Protein AF-G3Q151-F1 (afdb_monomer_lite)

Secondary structure (DSSP, 8-state):
-HHHHHHHHHTTSTT--S---SSPTTSSBTTBSSHHHHHTTHHHHHHHHHHHHHTHHHHHHT-TTHHHHHHHHHHHHHHHHHHHHH--HHHHHHHHHHHHHHHHHHHHHHS-GGGS-GGGTT-HHHHHHHHHHHHHHHHHHHHH-THHHHHHHHHHHHHHHHHHHHHHHH---HHHHHHHHHHHHHHHHHHHHHHHHHHSHHHHHHTT---HHHHHHHHHHHHHHHHHHHHHHHHHHHH-GGG-EEEEEES-GGGTTTSEEEEEETT-----HHHHHHHHHHHHHHHHHHGGGTGGGGGGT--STT--HHHHHHHHHHHHHHHHHHHHHHHHTT-HHHHHHHHHHHHHHHHHHHHHHHHHHHTHHHHHHHHHHHHHHHHHTTTT-HHHHHHHHHHHHHHT--SSSSTT-

Sequence (409 aa):
MSTVNLIFWDQLQAGSSDVDWCEGNYLIYPSIAEFYNTISNILFFVLPPILMCLFRQYATHFNSGIYLIWILLVVVGIGSTYFHATLSFLGQMLDELAILWVLMCAIAMWFPKRYLPRMFRRDRSRFKVVIGILSGITTGLAFVKPVVNSVSLMTLGIPCTVLLITELKRCENLRVFKLGLVSGIWWALALLCWISDRIFCEMWSSVNFPYLHCAWHILICLASYLGCVCFAYFDVATEAPERGPVIMFWPNEKWAFIGVPYISFLCVHKKSAVKFLGVAFLGVGLWAWSEKGVLSNISSITDLGGFDPVWLFLVVGGVMFILGFAGCIGALRENSFLLKFFSVFLGIIFFLELTAGILAFVFKDWIKDQLNFFINNNIRAYRDDIDLQNLIDFTQEYWKCWGALGADD

Foldseek 3Di:
DVVVVVVVVCLVAFQQAPDDWLAQQCPPHVQFTRVLQQCLLVCLVPVLVVQCVQCVQVLVPPNVLVNVLSVLSNQLSVLSNSCRRRVGNSSLLSNLLSVVVSLLSLCLPQVDLVPDPVVCVSPSVVSNVVSVVVSVVLSVVCVVPVVSSVVSVVVSVVVLLVSLVVLLVVDPDPLLNVLSVLLSVLVVLLVVLVVCRVPVSVVCVVVVHSCSSSSSSNSNSSSSLSSSQSSSQSRCCPPPVVQPKDWAFPPHNVVSPPTRIHIDTPPPPPPVVLQVVLVVLQVVLVVVVVCVVVVVVVVVVCPPPDDDPSVVSNVVSVVSNQLVVLCNVCVVVVPPVSVVVSVVVVVVVVVVVVVVVVCCVVCVVVVVVVVLVSQVSLVVCCVVDPVSVVVVVVVCVVVVADGSVHVVD

Organism: NCBI:txid481459

Structure (mmCIF, N/CA/C/O backbone):
data_AF-G3Q151-F1
#
_entry.id   AF-G3Q151-F1
#
loop_
_atom_site.group_PDB
_atom_site.id
_atom_site.type_symbol
_atom_site.label_atom_id
_atom_site.label_alt_id
_atom_site.label_comp_id
_atom_site.label_asym_id
_atom_site.label_entity_id
_atom_site.label_seq_id
_atom_site.pdbx_PDB_ins_code
_atom_site.Cartn_x
_atom_site.Cartn_y
_atom_site.Cartn_z
_atom_site.occupancy
_atom_site.B_iso_or_equiv
_atom_site.auth_seq_id
_atom_site.auth_comp_id
_atom_site.auth_asym_id
_atom_site.auth_atom_id
_atom_site.pdbx_PDB_model_num
ATOM 1 N N . MET A 1 1 ? 9.082 25.015 -30.093 1.00 47.16 1 MET A N 1
ATOM 2 C CA . MET A 1 1 ? 8.135 23.895 -29.881 1.00 47.16 1 MET A CA 1
ATOM 3 C C . MET A 1 1 ? 8.660 22.553 -30.418 1.00 47.16 1 MET A C 1
ATOM 5 O O . MET A 1 1 ? 8.164 21.526 -29.988 1.00 47.16 1 MET A O 1
ATOM 9 N N . SER A 1 2 ? 9.680 22.524 -31.291 1.00 56.31 2 SER A N 1
ATOM 10 C CA . SER A 1 2 ? 10.260 21.287 -31.854 1.00 56.31 2 SER A CA 1
ATOM 11 C C . SER A 1 2 ? 11.279 20.582 -30.943 1.00 56.31 2 SER A C 1
ATOM 13 O O . SER A 1 2 ? 11.206 19.372 -30.781 1.00 56.31 2 SER A O 1
ATOM 15 N N . THR A 1 3 ? 12.182 21.316 -30.289 1.00 52.50 3 THR A N 1
ATOM 16 C CA . THR A 1 3 ? 13.239 20.748 -29.425 1.00 52.50 3 THR A CA 1
ATOM 17 C C . THR A 1 3 ? 12.721 20.154 -28.115 1.00 52.50 3 THR A C 1
ATOM 19 O O . THR A 1 3 ? 13.214 19.123 -27.681 1.00 52.50 3 THR A O 1
ATOM 22 N N . VAL A 1 4 ? 11.694 20.759 -27.507 1.00 57.03 4 VAL A N 1
ATOM 23 C CA . VAL A 1 4 ? 11.075 20.243 -26.268 1.00 57.03 4 VAL A CA 1
ATOM 24 C C . VAL A 1 4 ? 10.325 18.931 -26.522 1.00 57.03 4 VAL A C 1
ATOM 26 O O . VAL A 1 4 ? 10.388 18.030 -25.696 1.00 57.03 4 VAL A O 1
ATOM 29 N N . ASN A 1 5 ? 9.669 18.798 -27.680 1.00 55.44 5 ASN A N 1
ATOM 30 C CA . ASN A 1 5 ? 9.009 17.549 -28.057 1.00 55.44 5 ASN A CA 1
ATOM 31 C C . ASN A 1 5 ? 10.032 16.428 -28.284 1.00 55.44 5 ASN A C 1
ATOM 33 O O . ASN A 1 5 ? 9.837 15.345 -27.755 1.00 55.44 5 ASN A O 1
ATOM 37 N N . LEU A 1 6 ? 11.132 16.684 -29.003 1.00 57.94 6 LEU A N 1
ATOM 38 C CA . LEU A 1 6 ? 12.189 15.686 -29.229 1.00 57.94 6 LEU A CA 1
ATOM 39 C C . LEU A 1 6 ? 12.786 15.146 -27.916 1.00 57.94 6 LEU A C 1
ATOM 41 O O . LEU A 1 6 ? 12.787 13.940 -27.712 1.00 57.94 6 LEU A O 1
ATOM 45 N N . ILE A 1 7 ? 13.166 16.030 -26.985 1.00 62.34 7 ILE A N 1
ATOM 46 C CA . ILE A 1 7 ? 13.740 15.634 -25.684 1.00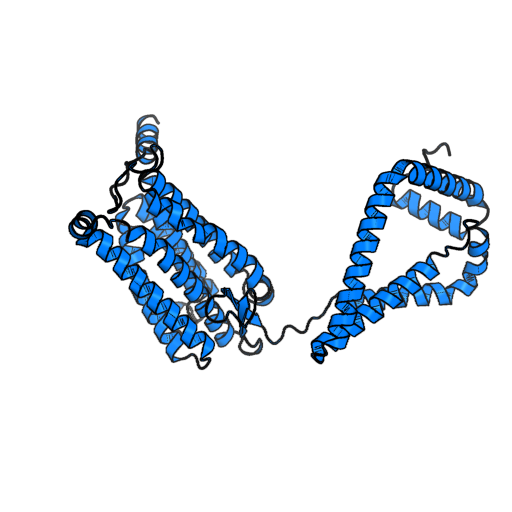 62.34 7 ILE A CA 1
ATOM 47 C C . ILE A 1 7 ? 12.750 14.803 -24.850 1.00 62.34 7 ILE A C 1
ATOM 49 O O . ILE A 1 7 ? 13.148 13.859 -24.171 1.00 62.34 7 ILE A O 1
ATOM 53 N N . PHE A 1 8 ? 11.456 15.134 -24.899 1.00 63.50 8 PHE A N 1
ATOM 54 C CA . PHE A 1 8 ? 10.427 14.377 -24.186 1.00 63.50 8 PHE A CA 1
ATOM 55 C C . PHE A 1 8 ? 10.248 12.962 -24.756 1.00 63.50 8 PHE A C 1
ATOM 57 O O . PHE A 1 8 ? 10.133 12.008 -23.992 1.00 63.50 8 PHE A O 1
ATOM 64 N N . TRP A 1 9 ? 10.259 12.806 -26.084 1.00 64.81 9 TRP A N 1
ATOM 65 C CA . TRP A 1 9 ? 10.154 11.487 -26.718 1.00 64.81 9 TRP A CA 1
ATOM 66 C C . TRP A 1 9 ? 11.384 10.613 -26.464 1.00 64.81 9 TRP A C 1
ATOM 68 O O . TRP A 1 9 ? 11.228 9.407 -26.291 1.00 64.81 9 TRP A O 1
ATOM 78 N N . ASP A 1 10 ? 12.577 11.200 -26.367 1.00 71.06 10 ASP A N 1
ATOM 79 C CA . ASP A 1 10 ? 13.808 10.461 -26.059 1.00 71.06 10 ASP A CA 1
ATOM 80 C C . ASP A 1 10 ? 13.791 9.871 -24.636 1.00 71.06 10 ASP A C 1
ATOM 82 O O . ASP A 1 10 ? 14.230 8.745 -24.424 1.00 71.06 10 ASP A O 1
ATOM 86 N N . GLN A 1 11 ? 13.184 10.564 -23.666 1.00 72.31 11 GLN A N 1
ATOM 87 C CA . GLN A 1 11 ? 13.006 10.064 -22.290 1.00 72.31 11 GLN A CA 1
ATOM 88 C C . GLN A 1 11 ? 11.989 8.914 -22.160 1.00 72.31 11 GLN A C 1
ATOM 90 O O . GLN A 1 11 ? 11.937 8.230 -21.133 1.00 72.31 11 GLN A O 1
ATOM 95 N N . LEU A 1 12 ? 11.156 8.713 -23.184 1.00 73.88 12 LEU A N 1
ATOM 96 C CA . LEU A 1 12 ? 10.202 7.606 -23.265 1.00 73.88 12 LEU A CA 1
ATOM 97 C C . LEU A 1 12 ? 10.800 6.368 -23.940 1.00 73.88 12 LEU A C 1
ATOM 99 O O . LEU A 1 12 ? 10.191 5.300 -23.877 1.00 73.88 12 LEU A O 1
ATOM 103 N N . GLN A 1 13 ? 11.956 6.494 -24.598 1.00 85.19 13 GLN A N 1
ATOM 104 C CA . GLN A 1 13 ? 12.574 5.380 -25.312 1.00 85.19 13 GLN A CA 1
ATOM 105 C C . GLN A 1 13 ? 13.030 4.290 -24.341 1.00 85.19 13 GLN A C 1
ATOM 107 O O . GLN A 1 13 ? 13.470 4.564 -23.220 1.00 85.19 13 GLN A O 1
ATOM 112 N N . ALA A 1 14 ? 12.923 3.040 -24.784 1.00 84.81 14 ALA A N 1
ATOM 113 C CA . ALA A 1 14 ? 13.438 1.905 -24.037 1.00 84.81 14 ALA A CA 1
ATOM 114 C C . ALA A 1 14 ? 14.965 2.013 -23.884 1.00 84.81 14 ALA A C 1
ATOM 116 O O . ALA A 1 14 ? 15.652 2.399 -24.830 1.00 84.81 14 ALA A O 1
ATOM 117 N N . GLY A 1 15 ? 15.485 1.691 -22.699 1.00 87.12 15 GLY A N 1
ATOM 118 C CA . GLY A 1 15 ? 16.909 1.815 -22.366 1.00 87.12 15 GLY A CA 1
ATOM 119 C C . GLY A 1 15 ? 17.411 3.251 -22.161 1.00 87.12 15 GLY A C 1
ATOM 120 O O . GLY A 1 15 ? 18.616 3.469 -22.140 1.00 87.12 15 GLY A O 1
ATOM 121 N N . SER A 1 16 ? 16.517 4.239 -22.031 1.00 89.06 16 SER A N 1
ATOM 122 C CA . SER A 1 16 ? 16.896 5.634 -21.739 1.00 89.06 16 SER A CA 1
ATOM 123 C C . SER A 1 16 ? 17.228 5.897 -20.265 1.00 89.06 16 SER A C 1
ATOM 125 O O . SER A 1 16 ? 17.674 6.993 -19.931 1.00 89.06 16 SER A O 1
ATOM 127 N N . SER A 1 17 ? 16.974 4.939 -19.371 1.00 89.56 17 SER A N 1
ATOM 128 C CA . SER A 1 17 ? 17.340 5.050 -17.959 1.00 89.56 17 SER A CA 1
ATOM 129 C C . SER A 1 17 ? 18.844 4.849 -17.758 1.00 89.56 17 SER A C 1
ATOM 131 O O . SER A 1 17 ? 19.446 3.955 -18.342 1.00 89.56 17 SER A O 1
ATOM 133 N N . ASP A 1 18 ? 19.430 5.633 -16.852 1.00 85.31 18 ASP A N 1
ATOM 134 C CA . ASP A 1 18 ? 20.809 5.439 -16.384 1.00 85.31 18 ASP A CA 1
ATOM 135 C C . ASP A 1 18 ? 20.946 4.244 -15.412 1.00 85.31 18 ASP A C 1
ATOM 137 O O . ASP A 1 18 ? 22.050 3.921 -14.962 1.00 85.31 18 ASP A O 1
ATOM 141 N N . VAL A 1 19 ? 19.828 3.623 -15.016 1.00 86.38 19 VAL A N 1
ATOM 142 C CA . VAL A 1 19 ? 19.779 2.512 -14.061 1.00 86.38 19 VAL A CA 1
ATOM 143 C C . VAL A 1 19 ? 19.444 1.217 -14.793 1.00 86.38 19 VAL A C 1
ATOM 145 O O . VAL A 1 19 ? 18.350 1.060 -15.322 1.00 86.38 19 VAL A O 1
ATOM 148 N N . ASP A 1 20 ? 20.379 0.275 -14.729 1.00 91.19 20 ASP A N 1
ATOM 149 C CA . ASP A 1 20 ? 20.256 -1.103 -15.215 1.00 91.19 20 ASP A CA 1
ATOM 150 C C . ASP A 1 20 ? 20.561 -2.059 -14.046 1.00 91.19 20 ASP A C 1
ATOM 152 O O . ASP A 1 20 ? 21.440 -1.747 -13.219 1.00 91.19 20 ASP A O 1
ATOM 156 N N . TRP A 1 21 ? 19.819 -3.161 -13.909 1.00 93.38 21 TRP A N 1
ATOM 157 C CA . TRP A 1 21 ? 20.010 -4.137 -12.824 1.00 93.38 21 TRP A CA 1
ATOM 158 C C . TRP A 1 21 ? 20.834 -5.333 -13.292 1.00 93.38 21 TRP A C 1
ATOM 160 O O . TRP A 1 21 ? 21.329 -5.376 -14.413 1.00 93.38 21 TRP A O 1
ATOM 170 N N . CYS A 1 22 ? 21.073 -6.293 -12.395 1.00 94.44 22 CYS A N 1
ATOM 171 C CA . CYS A 1 22 ? 21.947 -7.412 -12.727 1.00 94.44 22 CYS A CA 1
ATOM 172 C C . CYS A 1 22 ? 21.336 -8.393 -13.747 1.00 94.44 22 CYS A C 1
ATOM 174 O O . CYS A 1 22 ? 22.070 -9.108 -14.434 1.00 94.44 22 CYS A O 1
ATOM 176 N N . GLU A 1 23 ? 20.002 -8.453 -13.839 1.00 95.31 23 GLU A N 1
ATOM 177 C CA . GLU A 1 23 ? 19.299 -9.322 -14.782 1.00 95.31 23 GLU A CA 1
ATOM 178 C C . GLU A 1 23 ? 19.628 -8.931 -16.232 1.00 95.31 23 GLU A C 1
ATOM 180 O O . GLU A 1 23 ? 19.566 -7.770 -16.610 1.00 95.31 23 GLU A O 1
ATOM 185 N N . GLY A 1 24 ? 19.968 -9.912 -17.072 1.00 93.31 24 GLY A N 1
ATOM 186 C CA . GLY A 1 24 ? 20.317 -9.633 -18.462 1.00 93.31 24 GLY A CA 1
ATOM 187 C C . GLY A 1 24 ? 19.120 -9.205 -19.318 1.00 93.31 24 GLY A C 1
ATOM 188 O O . GLY A 1 24 ? 18.069 -9.851 -19.318 1.00 93.31 24 GLY A O 1
ATOM 189 N N . ASN A 1 25 ? 19.337 -8.172 -20.131 1.00 95.94 25 ASN A N 1
ATOM 190 C CA . ASN A 1 25 ? 18.301 -7.528 -20.930 1.00 95.94 25 ASN A CA 1
ATOM 191 C C . ASN A 1 25 ? 17.847 -8.352 -22.148 1.00 95.94 25 ASN A C 1
ATOM 193 O O . ASN A 1 25 ? 18.660 -8.821 -22.946 1.00 95.94 25 ASN A O 1
ATOM 197 N N . TYR A 1 26 ? 16.528 -8.484 -22.318 1.00 93.50 26 TYR A N 1
ATOM 198 C CA . TYR A 1 26 ? 15.832 -9.144 -23.432 1.00 93.50 26 TYR A CA 1
ATOM 199 C C . TYR A 1 26 ? 16.206 -10.622 -23.644 1.00 93.50 26 TYR A C 1
ATOM 201 O O . TYR A 1 26 ? 16.023 -11.165 -24.735 1.00 93.50 26 TYR A O 1
ATOM 209 N N . LEU A 1 27 ? 16.711 -11.300 -22.605 1.00 92.19 27 LEU A N 1
ATOM 210 C CA . LEU A 1 27 ? 17.180 -12.688 -22.710 1.00 92.19 27 LEU A CA 1
ATOM 211 C C . LEU A 1 27 ? 16.048 -13.721 -22.802 1.00 92.19 27 LEU A C 1
ATOM 213 O O . LEU A 1 27 ? 16.235 -14.778 -23.401 1.00 92.19 27 LEU A O 1
ATOM 217 N N . ILE A 1 28 ? 14.890 -13.440 -22.196 1.00 92.69 28 ILE A N 1
ATOM 218 C CA . ILE A 1 28 ? 13.756 -14.380 -22.140 1.00 92.69 28 ILE A CA 1
ATOM 219 C C . ILE A 1 28 ? 12.678 -14.000 -23.157 1.00 92.69 28 ILE A C 1
ATOM 221 O O . ILE A 1 28 ? 12.231 -14.851 -23.924 1.00 92.69 28 ILE A O 1
ATOM 225 N N . TYR A 1 29 ? 12.272 -12.726 -23.182 1.00 90.31 29 TYR A N 1
ATOM 226 C CA . TYR A 1 29 ? 11.283 -12.207 -24.126 1.00 90.31 29 TYR A CA 1
ATOM 227 C C . TYR A 1 29 ? 11.826 -10.977 -24.869 1.00 90.31 29 TYR A C 1
ATOM 229 O O . TYR A 1 29 ? 12.267 -10.037 -24.215 1.00 90.31 29 TYR A O 1
ATOM 237 N N . PRO A 1 30 ? 11.709 -10.905 -26.212 1.00 88.88 30 PRO A N 1
ATOM 238 C CA . PRO A 1 30 ? 12.261 -9.794 -27.000 1.00 88.88 30 PRO A CA 1
ATOM 239 C C . PRO A 1 30 ? 11.668 -8.412 -26.699 1.00 88.88 30 PRO A C 1
ATOM 241 O O . PRO A 1 30 ? 12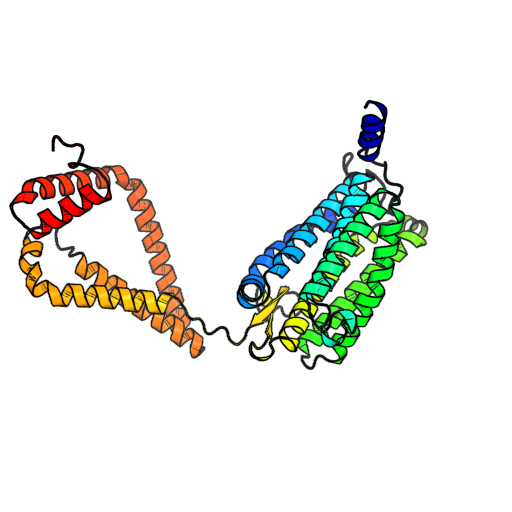.219 -7.403 -27.121 1.00 88.88 30 PRO A O 1
ATOM 244 N N . SER A 1 31 ? 10.516 -8.356 -26.028 1.00 89.94 31 SER A N 1
ATOM 245 C CA . SER A 1 31 ? 9.791 -7.112 -25.737 1.00 89.94 31 SER A CA 1
ATOM 246 C C . SER A 1 31 ? 9.860 -6.688 -24.269 1.00 89.94 31 SER A C 1
ATOM 248 O O . SER A 1 31 ? 9.265 -5.674 -23.921 1.00 89.94 31 SER A O 1
ATOM 250 N N . ILE A 1 32 ? 10.524 -7.466 -23.409 1.00 93.62 32 ILE A N 1
ATOM 251 C CA . ILE A 1 32 ? 10.647 -7.196 -21.973 1.00 93.62 32 ILE A CA 1
ATOM 252 C C . ILE A 1 32 ? 12.136 -7.218 -21.642 1.00 93.62 32 ILE A C 1
ATOM 254 O O . ILE A 1 32 ? 12.766 -8.262 -21.806 1.00 93.62 32 ILE A O 1
ATOM 258 N N . ALA A 1 33 ? 12.682 -6.084 -21.196 1.00 93.81 33 ALA A N 1
ATOM 259 C CA . ALA A 1 33 ? 14.099 -5.964 -20.864 1.00 93.81 33 ALA A CA 1
ATOM 260 C C . ALA A 1 33 ? 14.482 -6.927 -19.728 1.00 93.81 33 ALA A C 1
ATOM 262 O O . ALA A 1 33 ? 15.170 -7.912 -19.974 1.00 93.81 33 ALA A O 1
ATOM 263 N N . GLU A 1 34 ? 13.952 -6.735 -18.524 1.00 96.69 34 GLU A N 1
ATOM 264 C CA . GLU A 1 34 ? 14.259 -7.585 -17.370 1.00 96.69 34 GLU A CA 1
ATOM 265 C C . GLU A 1 34 ? 13.018 -8.402 -16.988 1.00 96.69 34 GLU A C 1
ATOM 267 O O . GLU A 1 34 ? 12.092 -7.914 -16.330 1.00 96.69 34 GLU A O 1
ATOM 272 N N . PHE A 1 35 ? 12.936 -9.648 -17.455 1.00 95.94 35 PHE A N 1
ATOM 273 C CA . PHE A 1 35 ? 11.717 -10.451 -17.356 1.00 95.94 35 PHE A CA 1
ATOM 274 C C . PHE A 1 35 ? 11.323 -10.774 -15.911 1.00 95.94 35 PHE A C 1
ATOM 276 O O . PHE A 1 35 ? 10.171 -10.538 -15.535 1.00 95.94 35 PHE A O 1
ATOM 283 N N . TYR A 1 36 ? 12.241 -11.289 -15.091 1.00 96.00 36 TYR A N 1
ATOM 284 C CA . TYR A 1 36 ? 11.950 -11.666 -13.706 1.00 96.00 36 TYR A CA 1
ATOM 285 C C . TYR A 1 36 ? 11.700 -10.446 -12.819 1.00 96.00 36 TYR A C 1
ATOM 287 O O . TYR A 1 36 ? 10.760 -10.458 -12.014 1.00 96.00 36 TYR A O 1
ATOM 295 N N . ASN A 1 37 ? 12.467 -9.372 -12.998 1.00 97.12 37 ASN A N 1
ATOM 296 C CA . ASN A 1 37 ? 12.220 -8.094 -12.330 1.00 97.12 37 ASN A CA 1
ATOM 297 C C . ASN A 1 37 ? 10.847 -7.516 -12.712 1.00 97.12 37 ASN A C 1
ATOM 299 O O . ASN A 1 37 ? 10.135 -7.007 -11.850 1.00 97.12 37 ASN A O 1
ATOM 303 N N . THR A 1 38 ? 10.399 -7.699 -13.957 1.00 96.00 38 THR A N 1
ATOM 304 C CA . THR A 1 38 ? 9.053 -7.298 -14.395 1.00 96.00 38 THR A CA 1
ATOM 305 C C . THR A 1 38 ? 7.959 -8.134 -13.721 1.00 96.00 38 THR A C 1
ATOM 307 O O . THR A 1 38 ? 7.065 -7.579 -13.083 1.00 96.00 38 THR A O 1
ATOM 310 N N . ILE A 1 39 ? 8.003 -9.470 -13.819 1.00 95.12 39 ILE A N 1
ATOM 311 C CA . ILE A 1 39 ? 6.894 -10.327 -13.345 1.00 95.12 39 ILE A CA 1
ATOM 312 C C . ILE A 1 39 ? 6.798 -10.435 -11.817 1.00 95.12 39 ILE A C 1
ATOM 314 O O . ILE A 1 39 ? 5.718 -10.692 -11.283 1.00 95.12 39 ILE A O 1
ATOM 318 N N . SER A 1 40 ? 7.899 -10.221 -11.093 1.00 96.06 40 SER A N 1
ATOM 319 C CA . SER A 1 40 ? 7.921 -10.253 -9.621 1.00 96.06 40 SER A CA 1
ATOM 320 C C . SER A 1 40 ? 7.053 -9.171 -8.974 1.00 96.06 40 SER A C 1
ATOM 322 O O . SER A 1 40 ? 6.621 -9.328 -7.830 1.00 96.06 40 SER A O 1
ATOM 324 N N . ASN A 1 41 ? 6.686 -8.135 -9.732 1.00 96.81 41 ASN A N 1
ATOM 325 C CA . ASN A 1 41 ? 5.756 -7.093 -9.308 1.00 96.81 41 ASN A CA 1
ATOM 326 C C . ASN A 1 41 ? 4.292 -7.550 -9.191 1.00 96.81 41 ASN A C 1
ATOM 328 O O . ASN A 1 41 ? 3.461 -6.803 -8.673 1.00 96.81 41 ASN A O 1
ATOM 332 N N . ILE A 1 42 ? 3.949 -8.781 -9.598 1.00 93.88 42 ILE A N 1
ATOM 333 C CA . ILE A 1 42 ? 2.573 -9.310 -9.560 1.00 93.88 42 ILE A CA 1
ATOM 334 C C . ILE A 1 42 ? 1.893 -9.171 -8.186 1.00 93.88 42 ILE A C 1
ATOM 336 O O . ILE A 1 42 ? 0.686 -8.929 -8.105 1.00 93.88 42 ILE A O 1
ATOM 340 N N . LEU A 1 43 ? 2.653 -9.260 -7.090 1.00 93.50 43 LEU A N 1
ATOM 341 C CA . LEU A 1 43 ? 2.106 -9.123 -5.738 1.00 93.50 43 LEU A CA 1
ATOM 342 C C . LEU A 1 43 ? 1.516 -7.732 -5.470 1.00 93.50 43 LEU A C 1
ATOM 344 O O . LEU A 1 43 ? 0.510 -7.639 -4.765 1.00 93.50 43 LEU A O 1
ATOM 348 N N . PHE A 1 44 ? 2.053 -6.676 -6.088 1.00 95.38 44 PHE A N 1
ATOM 349 C CA . PHE A 1 44 ? 1.502 -5.320 -5.993 1.00 95.38 44 PHE A CA 1
ATOM 350 C C . PHE A 1 44 ? 0.142 -5.170 -6.687 1.00 95.38 44 PHE A C 1
ATOM 352 O O . PHE A 1 44 ? -0.601 -4.248 -6.368 1.00 95.38 44 PHE A O 1
ATOM 359 N N . PHE A 1 45 ? -0.230 -6.086 -7.583 1.00 92.44 45 PHE A N 1
ATOM 360 C CA . PHE A 1 45 ? -1.543 -6.088 -8.236 1.00 92.44 45 PHE A CA 1
ATOM 361 C C . PHE A 1 45 ? -2.565 -6.957 -7.508 1.00 92.44 45 PHE A C 1
ATOM 363 O O . PHE A 1 45 ? -3.759 -6.674 -7.555 1.00 92.44 45 PHE A O 1
ATOM 370 N N . VAL A 1 46 ? -2.115 -8.014 -6.829 1.00 93.31 46 VAL A N 1
ATOM 371 C CA . VAL A 1 46 ? -3.007 -8.983 -6.173 1.00 93.31 46 VAL A CA 1
ATOM 372 C C . VAL A 1 46 ? -3.299 -8.590 -4.729 1.00 93.31 46 VAL A C 1
ATOM 374 O O . VAL A 1 46 ? -4.452 -8.610 -4.293 1.00 93.31 46 VAL A O 1
ATOM 377 N N . LEU A 1 47 ? -2.265 -8.230 -3.969 1.00 93.44 47 LEU A N 1
ATOM 378 C CA . LEU A 1 47 ? -2.385 -8.043 -2.528 1.00 93.44 47 LEU A CA 1
ATOM 379 C C . LEU A 1 47 ? -3.181 -6.775 -2.155 1.00 93.44 47 LEU A C 1
ATOM 381 O O . LEU A 1 47 ? -4.100 -6.895 -1.341 1.00 93.44 47 LEU A O 1
ATOM 385 N N . PRO A 1 48 ? -2.938 -5.581 -2.739 1.00 95.75 48 PRO A N 1
ATOM 386 C CA . PRO A 1 48 ? -3.672 -4.381 -2.343 1.00 95.75 48 PRO A CA 1
ATOM 387 C C . PRO A 1 48 ? -5.191 -4.446 -2.574 1.00 95.75 48 PRO A C 1
ATOM 389 O O . PRO A 1 48 ? -5.913 -4.061 -1.656 1.00 95.75 48 PRO A O 1
ATOM 392 N N . PRO A 1 49 ? -5.733 -4.976 -3.693 1.00 94.69 49 PRO A N 1
ATOM 393 C CA . PRO A 1 49 ? -7.184 -5.145 -3.843 1.00 94.69 49 PRO A CA 1
ATOM 394 C C . PRO A 1 49 ? -7.810 -6.058 -2.781 1.00 94.69 49 PRO A C 1
ATOM 396 O O . PRO A 1 49 ? -8.872 -5.741 -2.241 1.00 94.69 49 PRO A O 1
ATOM 399 N N . ILE A 1 50 ? -7.133 -7.155 -2.414 1.00 94.38 50 ILE A N 1
ATOM 400 C CA . ILE A 1 50 ? -7.566 -8.015 -1.301 1.00 94.38 50 ILE A CA 1
ATOM 401 C C . ILE A 1 50 ? -7.595 -7.199 -0.002 1.00 94.38 50 ILE A C 1
ATOM 403 O O . ILE A 1 50 ? -8.577 -7.241 0.743 1.00 94.38 50 ILE A O 1
ATOM 407 N N . LEU A 1 51 ? -6.558 -6.400 0.254 1.00 95.81 51 LEU A N 1
ATOM 408 C CA . LEU A 1 51 ? -6.476 -5.551 1.441 1.00 95.81 51 LEU A CA 1
ATOM 409 C C . LEU A 1 51 ? -7.529 -4.446 1.466 1.00 95.81 51 LEU A C 1
ATOM 411 O O . LEU A 1 51 ? -8.034 -4.146 2.545 1.00 95.81 51 LEU A O 1
ATOM 415 N N . MET A 1 52 ? -7.930 -3.885 0.323 1.00 95.56 52 MET A N 1
ATOM 416 C CA . MET A 1 52 ? -9.058 -2.950 0.259 1.00 95.56 52 MET A CA 1
ATOM 417 C C . MET A 1 52 ? -10.347 -3.613 0.763 1.00 95.56 52 MET A C 1
ATOM 419 O O . MET A 1 52 ? -11.068 -3.031 1.575 1.00 95.56 52 MET A O 1
ATOM 423 N N . CYS A 1 53 ? -10.613 -4.857 0.361 1.00 95.06 53 CYS A N 1
ATOM 424 C CA . CYS A 1 53 ? -11.769 -5.607 0.850 1.00 95.06 53 CYS A CA 1
ATOM 425 C C . CYS A 1 53 ? -11.675 -5.894 2.358 1.00 95.06 53 CYS A C 1
ATOM 427 O O . CYS A 1 53 ? -12.642 -5.674 3.093 1.00 95.06 53 CYS A O 1
ATOM 429 N N . LEU A 1 54 ? -10.512 -6.349 2.832 1.00 93.88 54 LEU A N 1
ATOM 430 C CA . LEU A 1 54 ? -10.304 -6.723 4.235 1.00 93.88 54 LEU A CA 1
ATOM 431 C C . LEU A 1 54 ? -10.322 -5.516 5.186 1.00 93.88 54 LEU A C 1
ATOM 433 O O . LEU A 1 54 ? -10.915 -5.579 6.262 1.00 93.88 54 LEU A O 1
ATOM 437 N N . PHE A 1 55 ? -9.744 -4.385 4.776 1.00 95.44 55 PHE A N 1
ATOM 438 C CA . PHE A 1 55 ? -9.698 -3.150 5.566 1.00 95.44 55 PHE A CA 1
ATOM 439 C C . PHE A 1 55 ? -10.976 -2.308 5.470 1.00 95.44 55 PHE A C 1
ATOM 441 O O . PHE A 1 55 ? -11.008 -1.194 5.997 1.00 95.44 55 PHE A O 1
ATOM 448 N N . ARG A 1 56 ? -12.061 -2.823 4.873 1.00 92.44 56 ARG A N 1
ATOM 449 C CA . ARG A 1 56 ? -13.319 -2.075 4.734 1.00 92.44 56 ARG A CA 1
ATOM 450 C C . ARG A 1 56 ? -13.829 -1.523 6.063 1.00 92.44 56 ARG A C 1
ATOM 452 O O . ARG A 1 56 ? -14.198 -0.357 6.122 1.00 92.44 56 ARG A O 1
ATOM 459 N N . GLN A 1 57 ? -13.803 -2.323 7.131 1.00 88.94 57 GLN A N 1
ATOM 460 C CA . GLN A 1 57 ? -14.241 -1.871 8.458 1.00 88.94 57 GLN A CA 1
ATOM 461 C C . GLN A 1 57 ? -13.330 -0.783 9.039 1.00 88.94 57 GLN A C 1
ATOM 463 O O . GLN A 1 57 ? -13.820 0.202 9.593 1.00 88.94 57 GLN A O 1
ATOM 468 N N . TYR A 1 58 ? -12.010 -0.937 8.896 1.00 93.00 58 TYR A N 1
ATOM 469 C CA . TYR A 1 58 ? -11.042 0.082 9.304 1.00 93.00 58 TYR A CA 1
ATOM 470 C C . TYR A 1 58 ? -11.309 1.407 8.581 1.00 93.00 58 TYR A C 1
ATOM 472 O O . TYR A 1 58 ? -11.386 2.463 9.213 1.00 93.00 58 TYR A O 1
ATOM 480 N N . ALA A 1 59 ? -11.512 1.342 7.266 1.00 93.81 59 ALA A N 1
ATOM 481 C CA . ALA A 1 59 ? -11.734 2.505 6.425 1.00 93.81 59 ALA A CA 1
ATOM 482 C C . ALA A 1 59 ? -13.043 3.234 6.754 1.00 93.81 59 ALA A C 1
ATOM 484 O O . ALA A 1 59 ? -13.053 4.459 6.847 1.00 93.81 59 ALA A O 1
ATOM 485 N N . THR A 1 60 ? -14.144 2.499 6.948 1.00 89.44 60 THR A N 1
ATOM 486 C CA . THR A 1 60 ? -15.459 3.102 7.211 1.00 89.44 60 THR A CA 1
ATOM 487 C C . THR A 1 60 ? -15.566 3.691 8.605 1.00 89.44 60 THR A C 1
ATOM 489 O O . THR A 1 60 ? -16.226 4.710 8.786 1.00 89.44 60 THR A O 1
ATOM 492 N N . HIS A 1 61 ? -14.957 3.050 9.603 1.00 86.62 61 HIS A N 1
ATOM 493 C CA . HIS A 1 61 ? -15.131 3.478 10.985 1.00 86.62 61 HIS A CA 1
ATOM 494 C C . HIS A 1 61 ? -14.023 4.409 11.462 1.00 86.62 61 HIS A C 1
ATOM 496 O O . HIS A 1 61 ? -14.304 5.270 12.295 1.00 86.62 61 HIS A O 1
ATOM 502 N N . PHE A 1 62 ? -12.776 4.248 11.008 1.00 91.81 62 PHE A N 1
ATOM 503 C CA . PHE A 1 62 ? -11.620 4.981 11.538 1.00 91.81 62 PHE A CA 1
ATOM 504 C C . PHE A 1 62 ? -10.987 5.930 10.522 1.00 91.81 62 PHE A C 1
ATOM 506 O O . PHE A 1 62 ? -11.024 7.140 10.731 1.00 91.81 62 PHE A O 1
ATOM 513 N N . ASN A 1 63 ? -10.404 5.410 9.441 1.00 93.00 63 ASN A N 1
ATOM 514 C CA . ASN A 1 63 ? -9.662 6.242 8.497 1.00 93.00 63 ASN A CA 1
ATOM 515 C C . ASN A 1 63 ? -9.713 5.669 7.076 1.00 93.00 63 ASN A C 1
ATOM 517 O O . ASN A 1 63 ? -8.993 4.726 6.745 1.00 93.00 63 ASN A O 1
ATOM 521 N N . SER A 1 64 ? -10.532 6.284 6.219 1.00 94.81 64 SER A N 1
ATOM 522 C CA . SER A 1 64 ? -10.684 5.910 4.807 1.00 94.81 64 SER A CA 1
ATOM 523 C C . SER A 1 64 ? -9.433 6.165 3.965 1.00 94.81 64 SER A C 1
ATOM 525 O O . SER A 1 64 ? -9.295 5.582 2.890 1.00 94.81 64 SER A O 1
ATOM 527 N N . GLY A 1 65 ? -8.488 6.967 4.467 1.00 94.62 65 GLY A N 1
ATOM 528 C CA . GLY A 1 65 ? -7.214 7.237 3.808 1.00 94.62 65 GLY A CA 1
ATOM 529 C C . GLY A 1 65 ? -6.388 5.980 3.535 1.00 94.62 65 GLY A C 1
ATOM 530 O O . GLY A 1 65 ? -5.575 5.998 2.618 1.00 94.62 65 GLY A O 1
ATOM 531 N N . ILE A 1 66 ? -6.618 4.873 4.255 1.00 96.19 66 ILE A N 1
ATOM 532 C CA . ILE A 1 66 ? -5.959 3.584 3.988 1.00 96.19 66 ILE A CA 1
ATOM 533 C C . ILE A 1 66 ? -6.103 3.140 2.523 1.00 96.19 66 ILE A C 1
ATOM 535 O O . ILE A 1 66 ? -5.171 2.574 1.959 1.00 96.19 66 ILE A O 1
ATOM 539 N N . TYR A 1 67 ? -7.233 3.439 1.872 1.00 97.06 67 TYR A N 1
ATOM 540 C CA . TYR A 1 67 ? -7.435 3.072 0.471 1.00 97.06 67 TYR A CA 1
ATOM 541 C C . TYR A 1 67 ? -6.458 3.780 -0.461 1.00 97.06 67 TYR A C 1
ATOM 543 O O . TYR A 1 67 ? -6.037 3.184 -1.446 1.00 97.06 67 TYR A O 1
ATOM 551 N N . LEU A 1 68 ? -6.044 5.006 -0.127 1.00 97.19 68 LEU A N 1
ATOM 552 C CA . LEU A 1 68 ? -5.020 5.713 -0.887 1.00 97.19 68 LEU A CA 1
ATOM 553 C C . LEU A 1 68 ? -3.680 4.970 -0.830 1.00 97.19 68 LEU A C 1
ATOM 555 O O . LEU A 1 68 ? -3.023 4.856 -1.855 1.00 97.19 68 LEU A O 1
ATOM 559 N N . ILE A 1 69 ? -3.302 4.410 0.325 1.00 97.69 69 ILE A N 1
ATOM 560 C CA . ILE A 1 69 ? -2.079 3.597 0.456 1.00 97.69 69 ILE A CA 1
ATOM 561 C C . ILE A 1 69 ? -2.160 2.355 -0.433 1.00 97.69 69 ILE A C 1
ATOM 563 O O . ILE A 1 69 ? -1.224 2.073 -1.176 1.00 97.69 69 ILE A O 1
ATOM 567 N N . TRP A 1 70 ? -3.289 1.642 -0.407 1.00 97.69 70 TRP A N 1
ATOM 568 C CA . TRP A 1 70 ? -3.479 0.457 -1.245 1.00 97.69 70 TRP A CA 1
ATOM 569 C C . TRP A 1 70 ? -3.482 0.788 -2.740 1.00 97.69 70 TRP A C 1
ATOM 571 O O . TRP A 1 70 ? -2.862 0.065 -3.511 1.00 97.69 70 TRP A O 1
ATOM 581 N N . ILE A 1 71 ? -4.119 1.890 -3.152 1.00 98.00 71 ILE A N 1
ATOM 582 C CA . ILE A 1 71 ? -4.081 2.362 -4.545 1.00 98.00 71 ILE A CA 1
ATOM 583 C C . ILE A 1 71 ? -2.644 2.700 -4.947 1.00 98.00 71 ILE A C 1
ATOM 585 O O . ILE A 1 71 ? -2.182 2.249 -5.990 1.00 98.00 71 ILE A O 1
ATOM 589 N N . LEU A 1 72 ? -1.920 3.457 -4.121 1.00 97.69 72 LEU A N 1
ATOM 590 C CA . LEU A 1 72 ? -0.547 3.853 -4.424 1.00 97.69 72 LEU A CA 1
ATOM 591 C C . LEU A 1 72 ? 0.404 2.651 -4.499 1.00 97.69 72 LEU A C 1
ATOM 593 O O . LEU A 1 72 ? 1.301 2.661 -5.330 1.00 97.69 72 LEU A O 1
ATOM 597 N N . LEU A 1 73 ? 0.190 1.590 -3.716 1.00 97.62 73 LEU A N 1
ATOM 598 C CA . LEU A 1 73 ? 0.955 0.345 -3.860 1.00 97.62 73 LEU A CA 1
ATOM 599 C C . LEU A 1 73 ? 0.698 -0.355 -5.205 1.00 97.62 73 LEU A C 1
ATOM 601 O O . LEU A 1 73 ? 1.634 -0.899 -5.781 1.00 97.62 73 LEU A O 1
ATOM 605 N N . VAL A 1 74 ? -0.522 -0.295 -5.752 1.00 98.00 74 VAL A N 1
ATOM 606 C CA . VAL A 1 74 ? -0.776 -0.752 -7.135 1.00 98.00 74 VAL A CA 1
ATOM 607 C C . VAL A 1 74 ? -0.039 0.139 -8.137 1.00 98.00 74 VAL A C 1
ATOM 609 O O . VAL A 1 74 ? 0.543 -0.370 -9.089 1.00 98.00 74 VAL A O 1
ATOM 612 N N . VAL A 1 75 ? -0.014 1.459 -7.913 1.00 97.62 75 VAL A N 1
ATOM 613 C CA . VAL A 1 75 ? 0.733 2.405 -8.762 1.00 97.62 75 VAL A CA 1
ATOM 614 C C . VAL A 1 75 ? 2.238 2.116 -8.738 1.00 97.62 75 VAL A C 1
ATOM 616 O O . VAL A 1 75 ? 2.854 2.154 -9.798 1.00 97.62 75 VAL A O 1
ATOM 619 N N . VAL A 1 76 ? 2.811 1.749 -7.584 1.00 98.00 76 VAL A N 1
ATOM 620 C CA . VAL A 1 76 ? 4.198 1.249 -7.486 1.00 98.00 76 VAL A CA 1
ATOM 621 C C . VAL A 1 76 ? 4.386 0.018 -8.371 1.00 98.00 76 VAL A C 1
ATOM 623 O O . VAL A 1 76 ? 5.288 -0.001 -9.198 1.00 98.00 76 VAL A O 1
ATOM 626 N N . GLY A 1 77 ? 3.491 -0.971 -8.274 1.00 97.50 77 GLY A N 1
ATOM 627 C CA . GLY A 1 77 ? 3.540 -2.162 -9.128 1.00 97.50 77 GLY A CA 1
ATOM 628 C C . GLY A 1 77 ? 3.494 -1.839 -10.623 1.00 97.50 77 GLY A C 1
ATOM 629 O O . GLY A 1 77 ? 4.265 -2.406 -11.393 1.00 97.50 77 GLY A O 1
ATOM 630 N N . ILE A 1 78 ? 2.629 -0.907 -11.040 1.00 96.62 78 ILE A N 1
ATOM 631 C CA . ILE A 1 78 ? 2.539 -0.436 -12.434 1.00 96.62 78 ILE A CA 1
ATOM 632 C C . ILE A 1 78 ? 3.843 0.238 -12.864 1.00 96.62 78 ILE A C 1
ATOM 634 O O . ILE A 1 78 ? 4.374 -0.104 -13.920 1.00 96.62 78 ILE A O 1
ATOM 638 N N . GLY A 1 79 ? 4.351 1.171 -12.053 1.00 96.31 79 GLY A N 1
ATOM 639 C CA . GLY A 1 79 ? 5.590 1.900 -12.319 1.00 96.31 79 GLY A CA 1
ATOM 640 C C . GLY A 1 79 ? 6.779 0.957 -12.461 1.00 96.31 79 GLY A C 1
ATOM 641 O O . GLY A 1 79 ? 7.440 0.975 -13.494 1.00 96.31 79 GLY A O 1
ATOM 642 N N . SER A 1 80 ? 6.979 0.069 -11.485 1.00 97.19 80 SER A N 1
ATOM 643 C CA . SER A 1 80 ? 8.069 -0.911 -11.478 1.00 97.19 80 SER A CA 1
ATOM 644 C C . SER A 1 80 ? 7.961 -1.913 -12.634 1.00 97.19 80 SER A C 1
ATOM 646 O O . SER A 1 80 ? 8.939 -2.157 -13.335 1.00 97.19 80 SER A O 1
ATOM 648 N N . THR A 1 81 ? 6.759 -2.425 -12.934 1.00 97.31 81 THR A N 1
ATOM 649 C CA . THR A 1 81 ? 6.545 -3.315 -14.095 1.00 97.31 81 THR A CA 1
ATOM 650 C C . THR A 1 81 ? 6.899 -2.608 -15.403 1.00 97.31 81 THR A C 1
ATOM 652 O O . THR A 1 81 ? 7.590 -3.172 -16.246 1.00 97.31 81 THR A O 1
ATOM 655 N N . TYR A 1 82 ? 6.438 -1.367 -15.584 1.00 95.81 82 TYR A N 1
ATOM 656 C CA . TYR A 1 82 ? 6.727 -0.591 -16.787 1.00 95.81 82 TYR A CA 1
ATOM 657 C C . TYR A 1 82 ? 8.217 -0.243 -16.896 1.00 95.81 82 TYR A C 1
ATOM 659 O O . TYR A 1 82 ? 8.790 -0.334 -17.984 1.00 95.81 82 TYR A O 1
ATOM 667 N N . PHE A 1 83 ? 8.853 0.112 -15.778 1.00 96.50 83 PHE A N 1
ATOM 668 C CA . PHE A 1 83 ? 10.284 0.369 -15.716 1.00 96.50 83 PHE A CA 1
ATOM 669 C C . PHE A 1 83 ? 11.085 -0.863 -16.123 1.00 96.50 83 PHE A C 1
ATOM 671 O O . PHE A 1 83 ? 11.801 -0.788 -17.107 1.00 96.50 83 PHE A O 1
ATOM 678 N N . HIS A 1 84 ? 10.910 -2.008 -15.468 1.00 97.25 84 HIS A N 1
ATOM 679 C CA . HIS A 1 84 ? 11.694 -3.212 -15.767 1.00 97.25 84 HIS A CA 1
ATOM 680 C C . HIS A 1 84 ? 11.391 -3.820 -17.142 1.00 97.25 84 HIS A C 1
ATOM 682 O O . HIS A 1 84 ? 12.254 -4.455 -17.746 1.00 97.25 84 HIS A O 1
ATOM 688 N N . ALA A 1 85 ? 10.200 -3.577 -17.694 1.00 95.62 85 ALA A N 1
ATOM 689 C CA . ALA A 1 85 ? 9.891 -4.002 -19.052 1.00 95.62 85 ALA A CA 1
ATOM 690 C C . ALA A 1 85 ? 10.605 -3.158 -20.118 1.00 95.62 85 ALA A C 1
ATOM 692 O O . ALA A 1 85 ? 10.911 -3.680 -21.189 1.00 95.62 85 ALA A O 1
ATOM 693 N N . THR A 1 86 ? 10.857 -1.871 -19.847 1.00 94.06 86 THR A N 1
ATOM 694 C CA . THR A 1 86 ? 11.335 -0.907 -20.856 1.00 94.06 86 THR A CA 1
ATOM 695 C C . THR A 1 86 ? 12.727 -0.342 -20.587 1.00 94.06 86 THR A C 1
ATOM 697 O O . THR A 1 86 ? 13.365 0.147 -21.512 1.00 94.06 86 THR A O 1
ATOM 700 N N . LEU A 1 87 ? 13.183 -0.339 -19.338 1.00 95.06 87 LEU A N 1
ATOM 701 C CA . LEU A 1 87 ? 14.315 0.439 -18.826 1.00 95.06 87 LEU A CA 1
ATOM 702 C C . LEU A 1 87 ? 14.291 1.905 -19.293 1.00 95.06 87 LEU A C 1
ATOM 704 O O . LEU A 1 87 ? 15.313 2.496 -19.637 1.00 95.06 87 LEU A O 1
ATOM 708 N N . SER A 1 88 ? 13.097 2.499 -19.364 1.00 92.69 88 SER A N 1
ATOM 709 C CA . SER A 1 88 ? 12.925 3.900 -19.761 1.00 92.69 88 SER A CA 1
ATOM 710 C C . SER A 1 88 ? 13.095 4.851 -18.577 1.00 92.69 88 SER A C 1
ATOM 712 O O . SER A 1 88 ? 12.720 4.532 -17.446 1.00 92.69 88 SER A O 1
ATOM 714 N N . PHE A 1 89 ? 13.592 6.060 -18.841 1.00 89.56 89 PHE A N 1
ATOM 715 C CA . PHE A 1 89 ? 13.719 7.109 -17.831 1.00 89.56 89 PHE A CA 1
ATOM 716 C C . PHE A 1 89 ? 12.365 7.485 -17.212 1.00 89.56 89 PHE A C 1
ATOM 718 O O . PHE A 1 89 ? 12.259 7.629 -15.993 1.00 89.56 89 PHE A O 1
ATOM 725 N N . LEU A 1 90 ? 11.302 7.595 -18.023 1.00 89.88 90 LEU A N 1
ATOM 726 C CA . LEU A 1 90 ? 9.957 7.809 -17.479 1.00 89.88 90 LEU A CA 1
ATOM 727 C C . LEU A 1 90 ? 9.555 6.672 -16.535 1.00 89.88 90 LEU A C 1
ATOM 729 O O . LEU A 1 90 ? 9.013 6.941 -15.465 1.00 89.88 90 LEU A O 1
ATOM 733 N N . GLY A 1 91 ? 9.798 5.419 -16.929 1.00 91.69 91 GLY A N 1
ATOM 734 C CA . GLY A 1 91 ? 9.480 4.268 -16.092 1.00 91.69 91 GLY A CA 1
ATOM 735 C C . GLY A 1 91 ? 10.213 4.317 -14.764 1.00 91.69 91 GLY A C 1
ATOM 736 O O . GLY A 1 91 ? 9.567 4.178 -13.727 1.00 91.69 91 GLY A O 1
ATOM 737 N N . GLN A 1 92 ? 11.510 4.634 -14.798 1.00 91.56 92 GLN A N 1
ATOM 738 C CA . GLN A 1 92 ? 12.301 4.856 -13.595 1.00 91.56 92 GLN A CA 1
ATOM 739 C C . GLN A 1 92 ? 11.612 5.887 -12.700 1.00 91.56 92 GLN A C 1
ATOM 741 O O . GLN A 1 92 ? 11.306 5.577 -11.558 1.00 91.56 92 GLN A O 1
ATOM 746 N N . MET A 1 93 ? 11.290 7.079 -13.217 1.00 90.62 93 MET A N 1
ATOM 747 C CA . MET A 1 93 ? 10.643 8.134 -12.424 1.00 90.62 93 MET A CA 1
ATOM 748 C C . MET A 1 93 ? 9.283 7.718 -11.859 1.00 90.62 93 MET A C 1
ATOM 750 O O . MET A 1 93 ? 8.983 8.055 -10.717 1.00 90.62 93 MET A O 1
ATOM 754 N N . LEU A 1 94 ? 8.463 6.990 -12.620 1.00 92.38 94 LEU A N 1
ATOM 755 C CA . LEU A 1 94 ? 7.161 6.513 -12.149 1.00 92.38 94 LEU A CA 1
ATOM 756 C C . LEU A 1 94 ? 7.291 5.517 -10.994 1.00 92.38 94 LEU A C 1
ATOM 758 O O . LEU A 1 94 ? 6.560 5.650 -10.014 1.00 92.38 94 LEU A O 1
ATOM 762 N N . ASP A 1 95 ? 8.210 4.558 -11.092 1.00 94.44 95 ASP A N 1
ATOM 763 C CA . ASP A 1 95 ? 8.490 3.591 -10.026 1.00 94.44 95 ASP A CA 1
ATOM 764 C C . ASP A 1 95 ? 8.975 4.307 -8.754 1.00 94.44 95 ASP A C 1
ATOM 766 O O . ASP A 1 95 ? 8.353 4.283 -7.687 1.00 94.44 95 ASP A O 1
ATOM 770 N N . GLU A 1 96 ? 10.046 5.074 -8.916 1.00 92.69 96 GLU A N 1
ATOM 771 C CA . GLU A 1 96 ? 10.755 5.748 -7.841 1.00 92.69 96 GLU A CA 1
ATOM 772 C C . GLU A 1 96 ? 9.892 6.794 -7.101 1.00 92.69 96 GLU A C 1
ATOM 774 O O . GLU A 1 96 ? 9.934 6.873 -5.866 1.00 92.69 96 GLU A O 1
ATOM 779 N N . LEU A 1 97 ? 9.080 7.580 -7.822 1.00 93.56 97 LEU A N 1
ATOM 780 C CA . LEU A 1 97 ? 8.175 8.571 -7.226 1.00 93.56 97 LEU A CA 1
ATOM 781 C C . LEU A 1 97 ? 6.955 7.930 -6.566 1.00 93.56 97 LEU A C 1
ATOM 783 O O . LEU A 1 97 ? 6.507 8.414 -5.522 1.00 93.56 97 LEU A O 1
ATOM 787 N N . ALA A 1 98 ? 6.417 6.846 -7.132 1.00 95.50 98 ALA A N 1
ATOM 788 C CA . ALA A 1 98 ? 5.280 6.153 -6.537 1.00 95.50 98 ALA A CA 1
ATOM 789 C C . ALA A 1 98 ? 5.633 5.621 -5.139 1.00 95.50 98 ALA A C 1
ATOM 791 O O . ALA A 1 98 ? 4.847 5.792 -4.200 1.00 95.50 98 ALA A O 1
ATOM 792 N N . ILE A 1 99 ? 6.840 5.067 -4.963 1.00 95.19 99 ILE A N 1
ATOM 793 C CA . ILE A 1 99 ? 7.332 4.601 -3.655 1.00 95.19 99 ILE A CA 1
ATOM 794 C C . ILE A 1 99 ? 7.423 5.772 -2.670 1.00 95.19 99 ILE A C 1
ATOM 796 O O . ILE A 1 99 ? 6.956 5.670 -1.529 1.00 95.19 99 ILE A O 1
ATOM 800 N N . LEU A 1 100 ? 7.978 6.908 -3.108 1.00 93.94 100 LEU A N 1
ATOM 801 C CA . LEU A 1 100 ? 8.066 8.108 -2.278 1.00 93.94 100 LEU A CA 1
ATOM 802 C C . LEU A 1 100 ? 6.674 8.577 -1.834 1.00 93.94 100 LEU A C 1
ATOM 804 O O . LEU A 1 100 ? 6.478 8.895 -0.661 1.00 93.94 100 LEU A O 1
ATOM 808 N N . TRP A 1 101 ? 5.685 8.584 -2.728 1.00 95.31 101 TRP A N 1
ATOM 809 C CA . TRP A 1 101 ? 4.318 8.991 -2.394 1.00 95.31 101 TRP A CA 1
ATOM 810 C C . TRP A 1 101 ? 3.643 8.048 -1.397 1.00 95.31 101 TRP A C 1
ATOM 812 O O . TRP A 1 101 ? 2.960 8.534 -0.490 1.00 95.31 101 TRP A O 1
ATOM 822 N N . VAL A 1 102 ? 3.864 6.730 -1.501 1.00 96.38 102 VAL A N 1
ATOM 823 C CA . VAL A 1 102 ? 3.403 5.762 -0.488 1.00 96.38 102 VAL A CA 1
ATOM 824 C C . VAL A 1 102 ? 3.988 6.116 0.879 1.00 96.38 102 VAL A C 1
ATOM 826 O O . VAL A 1 102 ? 3.237 6.247 1.849 1.00 96.38 102 VAL A O 1
ATOM 829 N N . LEU A 1 103 ? 5.306 6.327 0.962 1.00 94.94 103 LEU A N 1
ATOM 830 C CA . LEU A 1 103 ? 5.990 6.668 2.215 1.00 94.94 103 LEU A CA 1
ATOM 831 C C . LEU A 1 103 ? 5.489 7.991 2.800 1.00 94.94 103 LEU A C 1
ATOM 833 O O . LEU A 1 103 ? 5.179 8.064 3.989 1.00 94.94 103 LEU A O 1
ATOM 837 N N . MET A 1 104 ? 5.355 9.028 1.975 1.00 94.88 104 MET A N 1
ATOM 838 C CA . MET A 1 104 ? 4.877 10.341 2.413 1.00 94.88 104 MET A CA 1
ATOM 839 C C . MET A 1 104 ? 3.428 10.273 2.907 1.00 94.88 104 MET A C 1
ATOM 841 O O . MET A 1 104 ? 3.112 10.831 3.960 1.00 94.88 104 MET A O 1
ATOM 845 N N . CYS A 1 105 ? 2.556 9.531 2.219 1.00 96.00 105 CYS A N 1
ATOM 846 C CA . CYS A 1 105 ? 1.183 9.302 2.670 1.00 96.00 105 CYS A CA 1
ATOM 847 C C . CYS A 1 105 ? 1.136 8.505 3.980 1.00 96.00 105 CYS A C 1
ATOM 849 O O . CYS A 1 105 ? 0.383 8.869 4.886 1.00 96.00 105 CYS A O 1
ATOM 851 N N . ALA A 1 106 ? 1.955 7.458 4.112 1.00 96.00 106 ALA A N 1
ATOM 852 C CA . ALA A 1 106 ? 2.040 6.646 5.322 1.00 96.00 106 ALA A CA 1
ATOM 853 C C . ALA A 1 106 ? 2.538 7.472 6.519 1.00 96.00 106 ALA A C 1
ATOM 855 O O . ALA A 1 106 ? 1.930 7.431 7.587 1.00 96.00 106 ALA A O 1
ATOM 856 N N . ILE A 1 107 ? 3.574 8.297 6.337 1.00 94.50 107 ILE A N 1
ATOM 857 C CA . ILE A 1 107 ? 4.074 9.223 7.364 1.00 94.50 107 ILE A CA 1
ATOM 858 C C . ILE A 1 107 ? 2.981 10.230 7.738 1.00 94.50 107 ILE A C 1
ATOM 860 O O . ILE A 1 107 ? 2.641 10.369 8.912 1.00 94.50 107 ILE A O 1
ATOM 864 N N . ALA A 1 108 ? 2.363 10.897 6.763 1.00 94.62 108 ALA A N 1
ATOM 865 C CA . ALA A 1 108 ? 1.290 11.859 7.018 1.00 94.62 108 ALA A CA 1
ATOM 866 C C . ALA A 1 108 ? 0.112 11.233 7.796 1.00 94.62 108 ALA A C 1
ATOM 868 O O . ALA A 1 108 ? -0.524 11.883 8.640 1.00 94.62 108 ALA A O 1
ATOM 869 N N . MET A 1 109 ? -0.182 9.961 7.520 1.00 94.12 109 MET A N 1
ATOM 870 C CA . MET A 1 109 ? -1.291 9.231 8.117 1.00 94.12 109 MET A CA 1
ATOM 871 C C . MET A 1 109 ? -0.983 8.674 9.503 1.00 94.12 109 MET A C 1
ATOM 873 O O . MET A 1 109 ? -1.799 8.876 10.398 1.00 94.12 109 MET A O 1
ATOM 877 N N . TRP A 1 110 ? 0.160 8.014 9.687 1.00 95.19 110 TRP A N 1
ATOM 878 C CA . TRP A 1 110 ? 0.445 7.184 10.862 1.00 95.19 110 TRP A CA 1
ATOM 879 C C . TRP A 1 110 ? 1.566 7.695 11.751 1.00 95.19 110 TRP A C 1
ATOM 881 O O . TRP A 1 110 ? 1.791 7.120 12.814 1.00 95.19 110 TRP A O 1
ATOM 891 N N . PHE A 1 111 ? 2.239 8.795 11.398 1.00 94.44 111 PHE A N 1
ATOM 892 C CA . PHE A 1 111 ? 3.235 9.367 12.298 1.00 94.44 111 PHE A CA 1
ATOM 893 C C . PHE A 1 111 ? 2.583 9.689 13.659 1.00 94.44 111 PHE A C 1
ATOM 895 O O . PHE A 1 111 ? 1.562 10.395 13.683 1.00 94.44 111 PHE A O 1
ATOM 902 N N . PRO A 1 112 ? 3.097 9.164 14.788 1.00 92.50 112 PRO A N 1
ATOM 903 C CA . PRO A 1 112 ? 2.431 9.313 16.076 1.00 92.50 112 PRO A CA 1
ATOM 904 C C . PRO A 1 112 ? 2.393 10.771 16.538 1.00 92.50 112 PRO A C 1
ATOM 906 O O . PRO A 1 112 ? 3.429 11.440 16.606 1.00 92.50 112 PRO A O 1
ATOM 909 N N . LYS A 1 113 ? 1.220 11.260 16.968 1.00 90.94 113 LYS A N 1
ATOM 910 C CA . LYS A 1 113 ? 1.049 12.657 17.420 1.00 90.94 113 LYS A CA 1
ATOM 911 C C . LYS A 1 113 ? 1.981 13.053 18.568 1.00 90.94 113 LYS A C 1
ATOM 913 O O . LYS A 1 113 ? 2.318 14.224 18.723 1.00 90.94 113 LYS A O 1
ATOM 918 N N . ARG A 1 114 ? 2.421 12.078 19.368 1.00 89.69 114 ARG A N 1
ATOM 919 C CA . ARG A 1 114 ? 3.374 12.258 20.476 1.00 89.69 114 ARG A CA 1
ATOM 920 C C . ARG A 1 114 ? 4.775 12.687 20.038 1.00 89.69 114 ARG A C 1
ATOM 922 O O . ARG A 1 114 ? 5.451 13.346 20.820 1.00 89.69 114 ARG A O 1
ATOM 929 N N . TYR A 1 115 ? 5.190 12.326 18.824 1.00 90.62 115 TYR A N 1
ATOM 930 C CA . TYR A 1 115 ? 6.497 12.684 18.269 1.00 90.62 115 TYR A CA 1
ATOM 931 C C . TYR A 1 115 ? 6.425 13.913 17.361 1.00 90.62 115 TYR A C 1
ATOM 933 O O . TYR A 1 115 ? 7.452 14.353 16.850 1.00 90.62 115 TYR A O 1
ATOM 941 N N . LEU A 1 116 ? 5.232 14.485 17.151 1.00 90.56 116 LEU A N 1
ATOM 942 C CA . LEU A 1 116 ? 5.092 15.681 16.330 1.00 90.56 116 LEU A CA 1
ATOM 943 C C . LEU A 1 116 ? 5.863 16.854 16.955 1.00 90.56 116 LEU A C 1
ATOM 945 O O . LEU A 1 116 ? 5.683 17.137 18.147 1.00 90.56 116 LEU A O 1
ATOM 949 N N . PRO A 1 117 ? 6.671 17.583 16.160 1.00 88.50 117 PRO A N 1
ATOM 950 C CA . PRO A 1 117 ? 7.331 18.796 16.618 1.00 88.50 117 PRO A CA 1
ATOM 951 C C . PRO A 1 117 ? 6.338 19.798 17.222 1.00 88.50 117 PRO A C 1
ATOM 953 O O . PRO A 1 117 ? 5.194 19.916 16.772 1.00 88.50 117 PRO A O 1
ATOM 956 N N . ARG A 1 118 ? 6.786 20.573 18.221 1.00 86.88 118 ARG A N 1
ATOM 957 C CA . ARG A 1 118 ? 5.931 21.516 18.976 1.00 86.88 118 ARG A CA 1
ATOM 958 C C . ARG A 1 118 ? 5.172 22.500 18.076 1.00 86.88 118 ARG A C 1
ATOM 960 O O . ARG A 1 118 ? 4.050 22.874 18.407 1.00 86.88 118 ARG A O 1
ATOM 967 N N . MET A 1 119 ? 5.744 22.857 16.924 1.00 87.88 119 MET A N 1
ATOM 968 C CA . MET A 1 119 ? 5.123 23.733 15.921 1.00 87.88 119 MET A CA 1
ATOM 969 C C . MET A 1 119 ? 3.765 23.225 15.410 1.00 87.88 119 MET A C 1
ATOM 971 O O . MET A 1 119 ? 2.898 24.030 15.082 1.00 87.88 119 MET A O 1
ATOM 975 N N . PHE A 1 120 ? 3.541 21.908 15.398 1.00 88.12 120 PHE A N 1
ATOM 976 C CA . PHE A 1 120 ? 2.283 21.320 14.940 1.00 88.12 120 PHE A CA 1
ATOM 977 C C . PHE A 1 120 ? 1.209 21.279 16.027 1.00 88.12 120 PHE A C 1
ATOM 979 O O . PHE A 1 120 ? 0.071 20.961 15.715 1.00 88.12 120 PHE A O 1
ATOM 986 N N . ARG A 1 121 ? 1.526 21.581 17.298 1.00 83.62 121 ARG A N 1
ATOM 987 C CA . ARG A 1 121 ? 0.573 21.535 18.431 1.00 83.62 121 ARG A CA 1
ATOM 988 C C . ARG A 1 121 ? -0.245 20.229 18.505 1.00 83.62 121 ARG A C 1
ATOM 990 O O . ARG A 1 121 ? -1.395 20.246 18.923 1.00 83.62 121 ARG A O 1
ATOM 997 N N . ARG A 1 122 ? 0.350 19.100 18.090 1.00 79.94 122 ARG A N 1
ATOM 998 C CA . ARG A 1 122 ? -0.307 17.779 17.946 1.00 79.94 122 ARG A CA 1
ATOM 999 C C . ARG A 1 122 ? -1.482 17.736 16.948 1.00 79.94 122 ARG A C 1
ATOM 1001 O O . ARG A 1 122 ? -2.243 16.772 16.937 1.00 79.94 122 ARG A O 1
ATOM 1008 N N . ASP A 1 123 ? -1.608 18.737 16.083 1.00 88.12 123 ASP A N 1
ATOM 1009 C CA . ASP A 1 123 ? -2.595 18.795 15.008 1.00 88.12 123 ASP A CA 1
ATOM 1010 C C . ASP A 1 123 ? -2.108 17.988 13.791 1.00 88.12 123 ASP A C 1
ATOM 1012 O O . ASP A 1 123 ? -1.213 18.403 13.046 1.00 88.12 123 ASP A O 1
ATOM 1016 N N . ARG A 1 124 ? -2.716 16.811 13.589 1.00 89.56 124 ARG A N 1
ATOM 1017 C CA . ARG A 1 124 ? -2.402 15.909 12.469 1.00 89.56 124 ARG A CA 1
ATOM 1018 C C . ARG A 1 124 ? -2.740 16.547 11.117 1.00 89.56 124 ARG A C 1
ATOM 1020 O O . ARG A 1 124 ? -2.049 16.266 10.143 1.00 89.56 124 ARG A O 1
ATOM 1027 N N . SER A 1 125 ? -3.751 17.409 11.029 1.00 91.12 125 SER A N 1
ATOM 1028 C CA . SER A 1 125 ? -4.162 18.013 9.755 1.00 91.12 125 SER A CA 1
ATOM 1029 C C . SER A 1 125 ? -3.103 18.979 9.231 1.00 91.12 125 SER A C 1
ATOM 1031 O O . SER A 1 125 ? -2.726 18.904 8.064 1.00 91.12 125 SER A O 1
ATOM 1033 N N . ARG A 1 126 ? -2.534 19.819 10.107 1.00 91.81 126 ARG A N 1
ATOM 1034 C CA . ARG A 1 126 ? -1.403 20.695 9.743 1.00 91.81 126 ARG A CA 1
ATOM 1035 C C . ARG A 1 126 ? -0.179 19.897 9.313 1.00 91.81 126 ARG A C 1
ATOM 1037 O O . ARG A 1 126 ? 0.474 20.259 8.339 1.00 91.81 126 ARG A O 1
ATOM 1044 N N . PHE A 1 127 ? 0.113 18.804 10.018 1.00 94.12 127 PHE A N 1
ATOM 1045 C CA . PHE A 1 127 ? 1.214 17.916 9.655 1.00 94.12 127 PHE A CA 1
ATOM 1046 C C . PHE A 1 127 ? 1.013 17.302 8.263 1.00 94.12 127 PHE A C 1
ATOM 1048 O O . PHE A 1 127 ? 1.921 17.368 7.440 1.00 94.12 127 PHE A O 1
ATOM 1055 N N . LYS A 1 128 ? -0.194 16.806 7.955 1.00 94.12 128 LYS A N 1
ATOM 1056 C CA . LYS A 1 128 ? -0.545 16.286 6.622 1.00 94.12 128 LYS A CA 1
ATOM 1057 C C . LYS A 1 128 ? -0.326 17.318 5.516 1.00 94.12 128 LYS A C 1
ATOM 1059 O O . LYS A 1 128 ? 0.242 16.972 4.488 1.00 94.12 128 LYS A O 1
ATOM 1064 N N . VAL A 1 129 ? -0.730 18.573 5.732 1.00 94.62 129 VAL A N 1
ATOM 1065 C CA . VAL A 1 129 ? -0.524 19.656 4.751 1.00 94.62 129 VAL A CA 1
ATOM 1066 C C . VAL A 1 129 ? 0.965 19.903 4.508 1.00 94.62 129 VAL A C 1
ATOM 1068 O O . VAL A 1 129 ? 1.384 19.968 3.357 1.00 94.62 129 VAL A O 1
ATOM 1071 N N . VAL A 1 130 ? 1.781 19.983 5.564 1.00 94.69 130 VAL A N 1
ATOM 1072 C CA . VAL A 1 130 ? 3.232 20.194 5.419 1.00 94.69 130 VAL A CA 1
ATOM 1073 C C . VAL A 1 130 ? 3.905 19.027 4.698 1.00 94.69 130 VAL A C 1
ATOM 1075 O O . VAL A 1 130 ? 4.704 19.262 3.795 1.00 94.69 130 VAL A O 1
ATOM 1078 N N . ILE A 1 131 ? 3.558 17.783 5.040 1.00 94.81 131 ILE A N 1
ATOM 1079 C CA . ILE A 1 131 ? 4.076 16.601 4.336 1.00 94.81 131 ILE A CA 1
ATOM 1080 C C . ILE A 1 131 ? 3.618 16.588 2.871 1.00 94.81 131 ILE A C 1
ATOM 1082 O O . ILE A 1 131 ? 4.418 16.274 1.996 1.00 94.81 131 ILE A O 1
ATOM 1086 N N . GLY A 1 132 ? 2.381 16.999 2.579 1.00 95.12 132 GLY A N 1
ATOM 1087 C CA . GLY A 1 132 ? 1.884 17.141 1.208 1.00 95.12 132 GLY A CA 1
ATOM 1088 C C . GLY A 1 132 ? 2.669 18.172 0.392 1.00 95.12 132 GLY A C 1
ATOM 1089 O O . GLY A 1 132 ? 3.090 17.875 -0.724 1.00 95.12 132 GLY A O 1
ATOM 1090 N N . ILE A 1 133 ? 2.937 19.351 0.964 1.00 95.62 133 ILE A N 1
ATOM 1091 C CA . ILE A 1 133 ? 3.762 20.390 0.324 1.00 95.62 133 ILE A CA 1
ATOM 1092 C C . ILE A 1 133 ? 5.183 19.869 0.083 1.00 95.62 133 ILE A C 1
ATOM 1094 O O . ILE A 1 133 ? 5.701 20.001 -1.024 1.00 95.62 133 ILE A O 1
ATOM 1098 N N . LEU A 1 134 ? 5.796 19.236 1.089 1.00 93.69 134 LEU A N 1
ATOM 1099 C CA . LEU A 1 134 ? 7.131 18.650 0.963 1.00 93.69 134 LEU A CA 1
ATOM 1100 C C . LEU A 1 134 ? 7.169 17.580 -0.137 1.00 93.69 134 LEU A C 1
ATOM 1102 O O . LEU A 1 134 ? 8.081 17.591 -0.953 1.00 93.69 134 LEU A O 1
ATOM 1106 N N . SER A 1 135 ? 6.153 16.715 -0.213 1.00 93.56 135 SER A N 1
ATOM 1107 C CA . SER A 1 135 ? 6.030 15.702 -1.267 1.00 93.56 135 SER A CA 1
ATOM 1108 C C . SER A 1 135 ? 5.969 16.335 -2.658 1.00 93.56 135 SER A C 1
ATOM 1110 O O . SER A 1 135 ? 6.642 15.860 -3.571 1.00 93.56 135 SER A O 1
ATOM 1112 N N . GLY A 1 136 ? 5.203 17.418 -2.827 1.00 94.06 136 GLY A N 1
ATOM 1113 C CA . GLY A 1 136 ? 5.119 18.151 -4.093 1.00 94.06 136 GLY A CA 1
ATOM 1114 C C . GLY A 1 136 ? 6.450 18.791 -4.495 1.00 94.06 136 GLY A C 1
ATOM 1115 O O . GLY A 1 136 ? 6.874 18.653 -5.641 1.00 94.06 136 GLY A O 1
ATOM 1116 N N . ILE A 1 137 ? 7.146 19.424 -3.544 1.00 93.44 137 ILE A N 1
ATOM 1117 C CA . ILE A 1 137 ? 8.471 20.023 -3.775 1.00 93.44 137 ILE A CA 1
ATOM 1118 C C . ILE A 1 137 ? 9.489 18.944 -4.157 1.00 93.44 137 ILE A C 1
ATOM 1120 O O . ILE A 1 137 ? 10.167 19.088 -5.172 1.00 93.44 137 ILE A O 1
ATOM 1124 N N . THR A 1 138 ? 9.581 17.853 -3.390 1.00 91.81 138 THR A N 1
ATOM 1125 C CA . THR A 1 138 ? 10.524 16.760 -3.673 1.00 91.81 138 THR A CA 1
ATOM 1126 C C . THR A 1 138 ? 10.232 16.104 -5.020 1.00 91.81 138 THR A C 1
ATOM 1128 O O . THR A 1 138 ? 11.166 15.842 -5.770 1.00 91.81 138 THR A O 1
ATOM 1131 N N . THR A 1 139 ? 8.956 15.922 -5.375 1.00 92.06 139 THR A N 1
ATOM 1132 C CA . THR A 1 139 ? 8.554 15.416 -6.699 1.00 92.06 139 THR A CA 1
ATOM 1133 C C . THR A 1 139 ? 9.037 16.349 -7.809 1.00 92.06 139 THR A C 1
ATOM 1135 O O . THR A 1 139 ? 9.679 15.898 -8.752 1.00 92.06 139 THR A O 1
ATOM 1138 N N . GLY A 1 140 ? 8.798 17.660 -7.688 1.00 90.88 140 GLY A N 1
ATOM 1139 C CA . GLY A 1 140 ? 9.269 18.638 -8.675 1.00 90.88 140 GLY A CA 1
ATOM 1140 C C . GLY A 1 140 ? 10.795 18.657 -8.815 1.00 90.88 140 GLY A C 1
ATOM 1141 O O . GLY A 1 140 ? 11.312 18.704 -9.928 1.00 90.88 140 GLY A O 1
ATOM 1142 N N . LEU A 1 141 ? 11.525 18.560 -7.699 1.00 90.94 141 LEU A N 1
ATOM 1143 C CA . LEU A 1 141 ? 12.989 18.485 -7.702 1.00 90.94 141 LEU A CA 1
ATOM 1144 C C . LEU A 1 141 ? 13.515 17.183 -8.315 1.00 90.94 141 LEU A C 1
ATOM 1146 O O . LEU A 1 141 ? 14.552 17.219 -8.973 1.00 90.94 141 LEU A O 1
ATOM 1150 N N . ALA A 1 142 ? 12.816 16.060 -8.139 1.00 88.69 142 ALA A N 1
ATOM 1151 C CA . ALA A 1 142 ? 13.192 14.778 -8.731 1.00 88.69 142 ALA A CA 1
ATOM 1152 C C . ALA A 1 142 ? 13.149 14.811 -10.267 1.00 88.69 142 ALA A C 1
ATOM 1154 O O . ALA A 1 142 ? 14.062 14.295 -10.901 1.00 88.69 142 ALA A O 1
ATOM 1155 N N . PHE A 1 143 ? 12.173 15.503 -10.867 1.00 84.56 143 PHE A N 1
ATOM 1156 C CA . PHE A 1 143 ? 12.140 15.708 -12.324 1.00 84.56 143 PHE A CA 1
ATOM 1157 C C . PHE A 1 143 ? 13.297 16.575 -12.842 1.00 84.56 143 PHE A C 1
ATOM 1159 O O . PHE A 1 143 ? 13.703 16.431 -13.991 1.00 84.56 143 PHE A O 1
ATOM 1166 N N . VAL A 1 144 ? 13.839 17.473 -12.011 1.00 85.94 144 VAL A N 1
ATOM 1167 C CA . VAL A 1 144 ? 15.012 18.291 -12.367 1.00 85.94 144 VAL A CA 1
ATOM 1168 C C . VAL A 1 144 ? 16.309 17.508 -12.168 1.00 85.94 144 VAL A C 1
ATOM 1170 O O . VAL A 1 144 ? 17.223 17.593 -12.985 1.00 85.94 144 VAL A O 1
ATOM 1173 N N . LYS A 1 145 ? 16.411 16.768 -11.061 1.00 86.38 145 LYS A N 1
ATOM 1174 C CA . LYS A 1 145 ? 17.582 15.968 -10.708 1.00 86.38 145 LYS A CA 1
ATOM 1175 C C . LYS A 1 145 ? 17.132 14.626 -10.113 1.00 86.38 145 LYS A C 1
ATOM 1177 O O . LYS A 1 145 ? 16.919 1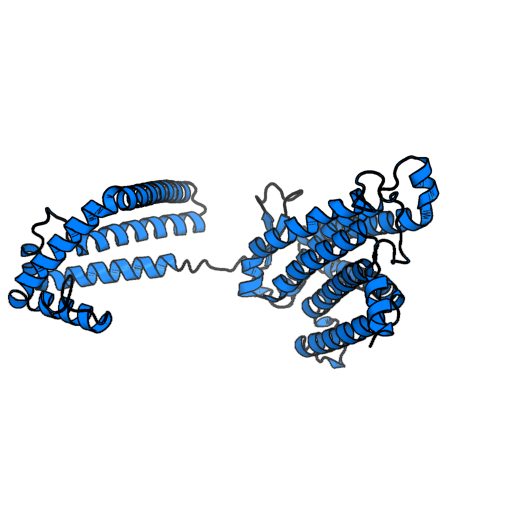4.558 -8.901 1.00 86.38 145 LYS A O 1
ATOM 1182 N N . PRO A 1 146 ? 17.076 13.556 -10.925 1.00 83.00 146 PRO A N 1
ATOM 1183 C CA . PRO A 1 146 ? 16.596 12.224 -10.527 1.00 83.00 146 PRO A CA 1
ATOM 1184 C C . PRO A 1 146 ? 17.226 11.677 -9.243 1.00 83.00 146 PRO A C 1
ATOM 1186 O O . PRO A 1 146 ? 16.548 11.101 -8.399 1.00 83.00 146 PRO A O 1
ATOM 1189 N N . VAL A 1 147 ? 18.514 11.970 -9.023 1.00 83.88 147 VAL A N 1
ATOM 1190 C CA . VAL A 1 147 ? 19.269 11.600 -7.810 1.00 83.88 147 VAL A CA 1
ATOM 1191 C C . VAL A 1 147 ? 18.594 12.067 -6.510 1.00 83.88 147 VAL A C 1
ATOM 1193 O O . VAL A 1 147 ? 18.782 11.461 -5.460 1.00 83.88 147 VAL A O 1
ATOM 1196 N N . VAL A 1 148 ? 17.791 13.136 -6.542 1.00 85.81 148 VAL A N 1
ATOM 1197 C CA . VAL A 1 148 ? 17.042 13.605 -5.365 1.00 85.81 148 VAL A CA 1
ATOM 1198 C C . VAL A 1 148 ? 16.080 12.532 -4.858 1.00 85.81 148 VAL A C 1
ATOM 1200 O O . VAL A 1 148 ? 15.923 12.388 -3.642 1.00 85.81 148 VAL A O 1
ATOM 1203 N N . ASN A 1 149 ? 15.450 11.775 -5.757 1.00 83.94 149 ASN A N 1
ATOM 1204 C CA . ASN A 1 149 ? 14.484 10.765 -5.359 1.00 83.94 149 ASN A CA 1
ATOM 1205 C C . ASN A 1 149 ? 15.162 9.559 -4.696 1.00 83.94 149 ASN A C 1
ATOM 1207 O O . ASN A 1 149 ? 14.794 9.196 -3.577 1.00 83.94 149 ASN A O 1
ATOM 1211 N N . SER A 1 150 ? 16.224 9.025 -5.302 1.00 80.62 150 SER A N 1
ATOM 1212 C CA . SER A 1 150 ? 16.998 7.927 -4.713 1.00 80.62 150 SER A CA 1
ATOM 1213 C C . SER A 1 150 ? 17.594 8.300 -3.348 1.00 80.62 150 SER A C 1
ATOM 1215 O O . SER A 1 150 ? 17.474 7.533 -2.391 1.00 80.62 150 SER A O 1
ATOM 1217 N N . VAL A 1 151 ? 18.128 9.518 -3.192 1.00 86.12 151 VAL A N 1
ATOM 1218 C CA . VAL A 1 151 ? 18.602 10.028 -1.889 1.00 86.12 151 VAL A CA 1
ATOM 1219 C C . VAL A 1 151 ? 17.461 10.129 -0.874 1.00 86.12 151 VAL A C 1
ATOM 1221 O O . VAL A 1 151 ? 17.634 9.751 0.289 1.00 86.12 151 VAL A O 1
ATOM 1224 N N . SER A 1 152 ? 16.290 10.616 -1.291 1.00 85.00 152 SER A N 1
ATOM 1225 C CA . SER A 1 152 ? 15.122 10.748 -0.412 1.00 85.00 152 SER A CA 1
ATOM 1226 C C . SER A 1 152 ? 14.652 9.387 0.099 1.00 85.00 152 SER A C 1
ATOM 1228 O O . SER A 1 152 ? 14.461 9.223 1.305 1.00 85.00 152 SER A O 1
ATOM 1230 N N . LEU A 1 153 ? 14.532 8.393 -0.784 1.00 82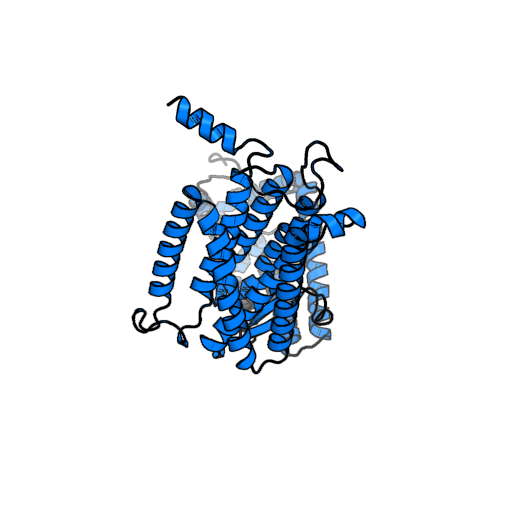.56 153 LEU A N 1
ATOM 1231 C CA . LEU A 1 153 ? 14.134 7.028 -0.427 1.00 82.56 153 LEU A CA 1
ATOM 1232 C C . LEU A 1 153 ? 15.115 6.385 0.561 1.00 82.56 153 LEU A C 1
ATOM 1234 O O . LEU A 1 153 ? 14.699 5.881 1.607 1.00 82.56 153 LEU A O 1
ATOM 1238 N N . MET A 1 154 ? 16.419 6.475 0.281 1.00 81.12 154 MET A N 1
ATOM 1239 C CA . MET A 1 154 ? 17.458 5.915 1.154 1.00 81.12 154 MET A CA 1
ATOM 1240 C C . MET A 1 154 ? 17.485 6.596 2.528 1.00 81.12 154 MET A C 1
ATOM 1242 O O . MET A 1 154 ? 17.681 5.942 3.553 1.00 81.12 154 MET A O 1
ATOM 1246 N N . THR A 1 155 ? 17.218 7.903 2.573 1.00 86.00 155 THR A N 1
ATOM 1247 C CA . THR A 1 155 ? 17.193 8.666 3.828 1.00 86.00 155 THR A CA 1
ATOM 1248 C C . THR A 1 155 ? 15.938 8.383 4.654 1.00 86.00 155 THR A C 1
ATOM 1250 O O . THR A 1 155 ? 16.016 8.373 5.881 1.00 86.00 155 THR A O 1
ATOM 1253 N N . LEU A 1 156 ? 14.785 8.136 4.021 1.00 88.44 156 LEU A N 1
ATOM 1254 C CA . LEU A 1 156 ? 13.510 7.891 4.712 1.00 88.44 156 LEU A CA 1
ATOM 1255 C C . LEU A 1 156 ? 13.375 6.466 5.273 1.00 88.44 156 LEU A C 1
ATOM 1257 O O . LEU A 1 156 ? 12.631 6.265 6.238 1.00 88.44 156 LEU A O 1
ATOM 1261 N N . GLY A 1 157 ? 14.112 5.485 4.744 1.00 86.38 157 GLY A N 1
ATOM 1262 C CA . GLY A 1 157 ? 14.069 4.101 5.237 1.00 86.38 157 GLY A CA 1
ATOM 1263 C C . GLY A 1 157 ? 14.511 3.954 6.702 1.00 86.38 157 GLY A C 1
ATOM 1264 O O . GLY A 1 157 ? 13.848 3.280 7.498 1.00 86.38 157 GLY A O 1
ATOM 1265 N N . ILE A 1 158 ? 15.590 4.640 7.094 1.00 89.31 158 ILE A N 1
ATOM 1266 C CA . ILE A 1 158 ? 16.127 4.622 8.467 1.00 89.31 158 ILE A CA 1
ATOM 1267 C C . ILE A 1 158 ? 15.106 5.146 9.497 1.00 89.31 158 ILE A C 1
ATOM 1269 O O . ILE A 1 158 ? 14.785 4.401 10.427 1.00 89.31 158 ILE A O 1
ATOM 1273 N N . PRO A 1 159 ? 14.550 6.371 9.379 1.00 90.94 159 PRO A N 1
ATOM 1274 C CA . PRO A 1 159 ? 13.587 6.880 10.349 1.00 90.94 159 PRO A CA 1
ATOM 1275 C C . PRO A 1 159 ? 12.301 6.048 10.387 1.00 90.94 159 PRO A C 1
ATOM 1277 O O . PRO A 1 159 ? 11.757 5.859 11.474 1.00 90.94 159 PRO A O 1
ATOM 1280 N N . CYS A 1 160 ? 11.842 5.488 9.261 1.00 91.94 160 CYS A N 1
ATOM 1281 C CA . CYS A 1 160 ? 10.698 4.568 9.257 1.00 91.94 160 CYS A CA 1
ATOM 1282 C C . CYS A 1 160 ? 10.990 3.293 10.063 1.00 91.94 160 CYS A C 1
ATOM 1284 O O . CYS A 1 160 ? 10.160 2.866 10.867 1.00 91.94 160 CYS A O 1
ATOM 1286 N N . THR A 1 161 ? 12.191 2.730 9.914 1.00 92.38 161 THR A N 1
ATOM 1287 C CA . THR A 1 161 ? 12.633 1.545 10.667 1.00 92.38 161 THR A CA 1
ATOM 1288 C C . THR A 1 161 ? 12.751 1.846 12.161 1.00 92.38 161 THR A C 1
ATOM 1290 O O . THR A 1 161 ? 12.246 1.095 12.996 1.00 92.38 161 THR A O 1
ATOM 1293 N N . VAL A 1 162 ? 13.368 2.977 12.519 1.00 93.50 162 VAL A N 1
ATOM 1294 C CA . VAL A 1 162 ? 13.483 3.430 13.916 1.00 93.50 162 VAL A CA 1
ATOM 1295 C C . VAL A 1 162 ? 12.102 3.628 14.534 1.00 93.50 162 VAL A C 1
ATOM 1297 O O . VAL A 1 162 ? 11.870 3.211 15.673 1.00 93.50 162 VAL A O 1
ATOM 1300 N N . LEU A 1 163 ? 11.175 4.230 13.787 1.00 94.81 163 LEU A N 1
ATOM 1301 C CA . LEU A 1 163 ? 9.806 4.428 14.237 1.00 94.81 163 LEU A CA 1
ATOM 1302 C C . LEU A 1 163 ? 9.107 3.084 14.469 1.00 94.81 163 LEU A C 1
ATOM 1304 O O . LEU A 1 163 ? 8.567 2.881 15.552 1.00 94.81 163 LEU A O 1
ATOM 1308 N N . LEU A 1 164 ? 9.190 2.144 13.523 1.00 94.88 164 LEU A N 1
ATOM 1309 C CA . LEU A 1 164 ? 8.615 0.804 13.667 1.00 94.88 164 LEU A CA 1
ATOM 1310 C C . LEU A 1 164 ? 9.144 0.092 14.921 1.00 94.88 164 LEU A C 1
ATOM 1312 O O . LEU A 1 164 ? 8.356 -0.394 15.728 1.00 94.88 164 LEU A O 1
ATOM 1316 N N . ILE A 1 165 ? 10.464 0.082 15.134 1.00 95.62 165 ILE A N 1
ATOM 1317 C CA . ILE A 1 165 ? 11.087 -0.535 16.319 1.00 95.62 165 ILE A CA 1
ATOM 1318 C C . ILE A 1 165 ? 10.602 0.138 17.608 1.00 95.62 165 ILE A C 1
ATOM 1320 O O . ILE A 1 165 ? 10.333 -0.537 18.604 1.00 95.62 165 ILE A O 1
ATOM 1324 N N . THR A 1 166 ? 10.490 1.466 17.605 1.00 95.00 166 THR A N 1
ATOM 1325 C CA . THR A 1 166 ? 10.042 2.235 18.772 1.00 95.00 166 THR A CA 1
ATOM 1326 C C . THR A 1 166 ? 8.587 1.929 19.117 1.00 95.00 166 THR A C 1
ATOM 1328 O O . THR A 1 166 ? 8.269 1.730 20.290 1.00 95.00 166 THR A O 1
ATOM 1331 N N . GLU A 1 167 ? 7.710 1.840 18.116 1.00 95.44 167 GLU A N 1
ATOM 1332 C CA . GLU A 1 167 ? 6.309 1.459 18.311 1.00 95.44 167 GLU A CA 1
ATOM 1333 C C . GLU A 1 167 ? 6.171 0.003 18.768 1.00 95.44 167 GLU A C 1
ATOM 1335 O O . GLU A 1 167 ? 5.414 -0.280 19.697 1.00 95.44 167 GLU A O 1
ATOM 1340 N N . LEU A 1 168 ? 6.956 -0.916 18.195 1.00 95.50 168 LEU A N 1
ATOM 1341 C CA . LEU A 1 168 ? 6.947 -2.328 18.583 1.00 95.50 168 LEU A CA 1
ATOM 1342 C C . LEU A 1 168 ? 7.369 -2.534 20.035 1.00 95.50 168 LEU A C 1
ATOM 1344 O O . LEU A 1 168 ? 6.717 -3.291 20.747 1.00 95.50 168 LEU A O 1
ATOM 1348 N N . LYS A 1 169 ? 8.402 -1.824 20.506 1.00 94.50 169 LYS A N 1
ATOM 1349 C CA . LYS A 1 169 ? 8.840 -1.876 21.913 1.00 94.50 169 LYS A CA 1
ATOM 1350 C C . LYS A 1 169 ? 7.770 -1.407 22.901 1.00 94.50 169 LYS A C 1
ATOM 1352 O O . LYS A 1 169 ? 7.836 -1.761 24.072 1.00 94.50 169 LYS A O 1
ATOM 1357 N N . ARG A 1 170 ? 6.813 -0.595 22.447 1.00 92.44 170 ARG A N 1
ATOM 1358 C CA . ARG A 1 170 ? 5.686 -0.104 23.253 1.00 92.44 170 ARG A CA 1
ATOM 1359 C C . ARG A 1 170 ? 4.437 -0.971 23.120 1.00 92.44 170 ARG A C 1
ATOM 1361 O O . ARG A 1 170 ? 3.469 -0.741 23.837 1.00 92.44 170 ARG A O 1
ATOM 1368 N N . CYS A 1 171 ? 4.419 -1.905 22.175 1.00 91.38 171 CYS A N 1
ATOM 1369 C CA . CYS A 1 171 ? 3.253 -2.717 21.894 1.00 91.38 171 CYS A CA 1
ATOM 1370 C C . CYS A 1 171 ? 3.189 -3.905 22.857 1.00 91.38 171 CYS A C 1
ATOM 1372 O O . CYS A 1 171 ? 4.049 -4.779 22.832 1.00 91.38 171 CYS A O 1
ATOM 1374 N N . GLU A 1 172 ? 2.133 -3.972 23.665 1.00 90.12 172 GLU A N 1
ATOM 1375 C CA . GLU A 1 172 ? 1.890 -5.106 24.569 1.00 90.12 172 GLU A CA 1
ATOM 1376 C C . GLU A 1 172 ? 1.290 -6.321 23.839 1.00 90.12 172 GLU A C 1
ATOM 1378 O O . GLU A 1 172 ? 1.335 -7.451 24.326 1.00 90.12 172 GLU A O 1
ATOM 1383 N N . ASN A 1 173 ? 0.737 -6.118 22.637 1.00 92.69 173 ASN A N 1
ATOM 1384 C CA . ASN A 1 173 ? 0.106 -7.185 21.873 1.00 92.69 173 ASN A CA 1
ATOM 1385 C C . ASN A 1 173 ? 1.160 -8.051 21.166 1.00 92.69 173 ASN A C 1
ATOM 1387 O O . ASN A 1 173 ? 1.692 -7.687 20.114 1.00 92.69 173 ASN A O 1
ATOM 1391 N N . LEU A 1 174 ? 1.394 -9.250 21.707 1.00 91.62 174 LEU A N 1
ATOM 1392 C CA . LEU A 1 174 ? 2.366 -10.212 21.178 1.00 91.62 174 LEU A CA 1
ATOM 1393 C C . LEU A 1 174 ? 2.135 -10.569 19.699 1.00 91.62 174 LEU A C 1
ATOM 1395 O O . LEU A 1 174 ? 3.094 -10.820 18.969 1.00 91.62 174 LEU A O 1
ATOM 1399 N N . ARG A 1 175 ? 0.879 -10.595 19.235 1.00 91.12 175 ARG A N 1
ATOM 1400 C CA . ARG A 1 175 ? 0.546 -10.901 17.834 1.00 91.12 175 ARG A CA 1
ATOM 1401 C C . ARG A 1 175 ? 1.073 -9.809 16.905 1.00 91.12 175 ARG A C 1
ATOM 1403 O O . ARG A 1 175 ? 1.714 -10.115 15.905 1.00 91.12 175 ARG A O 1
ATOM 1410 N N . VAL A 1 176 ? 0.859 -8.548 17.270 1.00 94.31 176 VAL A N 1
ATOM 1411 C CA . VAL A 1 176 ? 1.349 -7.389 16.507 1.00 94.31 176 VAL A CA 1
ATOM 1412 C C . VAL A 1 176 ? 2.867 -7.291 16.589 1.00 94.31 176 VAL A C 1
ATOM 1414 O O . VAL A 1 176 ? 3.511 -7.029 15.577 1.00 94.31 176 VAL A O 1
ATOM 1417 N N . PHE A 1 177 ? 3.445 -7.576 17.759 1.00 94.94 177 PHE A N 1
ATOM 1418 C CA . PHE A 1 177 ? 4.894 -7.624 17.935 1.00 94.94 177 PHE A CA 1
ATOM 1419 C C . PHE A 1 177 ? 5.556 -8.626 16.976 1.00 94.94 177 PHE A C 1
ATOM 1421 O O . PHE A 1 177 ? 6.505 -8.277 16.276 1.00 94.94 177 PHE A O 1
ATOM 1428 N N . LYS A 1 178 ? 5.019 -9.853 16.883 1.00 93.88 178 LYS A N 1
ATOM 1429 C CA . LYS A 1 178 ? 5.509 -10.878 15.945 1.00 93.88 178 LYS A CA 1
ATOM 1430 C C . LYS A 1 178 ? 5.393 -10.430 14.488 1.00 93.88 178 LYS A C 1
ATOM 1432 O O . LYS A 1 178 ? 6.342 -10.612 13.734 1.00 93.88 178 LYS A O 1
ATOM 1437 N N . LEU A 1 179 ? 4.270 -9.823 14.098 1.00 94.06 179 LEU A N 1
ATOM 1438 C CA . LEU A 1 179 ? 4.089 -9.309 12.735 1.00 94.06 179 LEU A CA 1
ATOM 1439 C C . LEU A 1 179 ? 5.082 -8.198 12.396 1.00 94.06 179 LEU A C 1
ATOM 1441 O O . LEU A 1 179 ? 5.663 -8.216 11.315 1.00 94.06 179 LEU A O 1
ATOM 1445 N N . GLY A 1 180 ? 5.326 -7.275 13.324 1.00 95.38 180 GLY A N 1
ATOM 1446 C CA . GLY A 1 180 ? 6.320 -6.226 13.123 1.00 95.38 180 GLY A CA 1
ATOM 1447 C C . GLY A 1 180 ? 7.749 -6.760 13.064 1.00 95.38 180 GLY A C 1
ATOM 1448 O O . GLY A 1 180 ? 8.539 -6.272 12.262 1.00 95.38 180 GLY A O 1
ATOM 1449 N N . LEU A 1 181 ? 8.076 -7.799 13.841 1.00 95.31 181 LEU A N 1
ATOM 1450 C CA . LEU A 1 181 ? 9.366 -8.486 13.735 1.00 95.31 181 LEU A CA 1
ATOM 1451 C C . LEU A 1 181 ? 9.536 -9.142 12.359 1.00 95.31 181 LEU A C 1
ATOM 1453 O O . LEU A 1 181 ? 10.573 -8.968 11.727 1.00 95.31 181 LEU A O 1
ATOM 1457 N N . VAL A 1 182 ? 8.510 -9.849 11.874 1.00 95.00 182 VAL A N 1
ATOM 1458 C CA . VAL A 1 182 ? 8.508 -10.462 10.536 1.00 95.00 182 VAL A CA 1
ATOM 1459 C C . VAL A 1 182 ? 8.629 -9.396 9.442 1.00 95.00 182 VAL A C 1
ATOM 1461 O O . VAL A 1 182 ? 9.447 -9.548 8.542 1.00 95.00 182 VAL A O 1
ATOM 1464 N N . SER A 1 183 ? 7.888 -8.288 9.548 1.00 96.25 183 SER A N 1
ATOM 1465 C CA . SER A 1 183 ? 8.015 -7.132 8.646 1.00 96.25 183 SER A CA 1
ATOM 1466 C C . SER A 1 183 ? 9.445 -6.581 8.628 1.00 96.25 183 SER A C 1
ATOM 1468 O O . SER A 1 183 ? 9.999 -6.357 7.555 1.00 96.25 183 SER A O 1
ATOM 1470 N N . GLY A 1 184 ? 10.074 -6.434 9.800 1.00 95.38 184 GLY A N 1
ATOM 1471 C CA . GLY A 1 184 ? 11.464 -5.991 9.923 1.00 95.38 184 GLY A CA 1
ATOM 1472 C C . GLY A 1 184 ? 12.476 -6.964 9.311 1.00 95.38 184 GLY A C 1
ATOM 1473 O O . GLY A 1 184 ? 13.427 -6.522 8.670 1.00 95.38 184 GLY A O 1
ATOM 1474 N N . ILE A 1 185 ? 12.262 -8.277 9.456 1.00 95.56 185 ILE A N 1
ATOM 1475 C CA . ILE A 1 185 ? 13.091 -9.312 8.816 1.00 95.56 185 ILE A CA 1
ATOM 1476 C C . ILE A 1 185 ? 12.960 -9.232 7.294 1.00 95.56 185 ILE A C 1
ATOM 1478 O O . ILE A 1 185 ? 13.979 -9.213 6.606 1.00 95.56 185 ILE A O 1
ATOM 1482 N N . TRP A 1 186 ? 11.734 -9.136 6.769 1.00 96.38 186 TRP A N 1
ATOM 1483 C CA . TRP A 1 186 ? 11.522 -8.978 5.330 1.00 96.38 186 TRP A CA 1
ATOM 1484 C C . TRP A 1 186 ? 12.151 -7.702 4.799 1.00 96.38 186 TRP A C 1
ATOM 1486 O O . TRP A 1 186 ? 12.851 -7.773 3.801 1.00 96.38 186 TRP A O 1
ATOM 1496 N N . TRP A 1 187 ? 12.003 -6.574 5.494 1.00 95.50 187 TRP A N 1
ATOM 1497 C CA . TRP A 1 187 ? 12.664 -5.320 5.133 1.00 95.50 187 TRP A CA 1
ATOM 1498 C C . TRP A 1 187 ? 14.194 -5.459 5.073 1.00 95.50 187 TRP A C 1
ATOM 1500 O O . TRP A 1 187 ? 14.815 -5.020 4.108 1.00 95.50 187 TRP A O 1
ATOM 1510 N N . ALA A 1 188 ? 14.807 -6.100 6.073 1.00 95.38 188 ALA A N 1
ATOM 1511 C CA . ALA A 1 188 ? 16.254 -6.297 6.110 1.00 95.38 188 ALA A CA 1
ATOM 1512 C C . ALA A 1 188 ? 16.744 -7.232 4.993 1.00 95.38 188 ALA A C 1
ATOM 1514 O O . ALA A 1 188 ? 17.716 -6.910 4.316 1.00 95.38 188 ALA A O 1
ATOM 1515 N N . LEU A 1 189 ? 16.063 -8.361 4.771 1.00 96.75 189 LEU A N 1
ATOM 1516 C CA . LEU A 1 189 ? 16.387 -9.291 3.684 1.00 96.75 189 LEU A CA 1
ATOM 1517 C C . LEU A 1 189 ? 16.214 -8.641 2.318 1.00 96.75 189 LEU A C 1
ATOM 1519 O O . LEU A 1 189 ? 17.068 -8.805 1.454 1.00 96.75 189 LEU A O 1
ATOM 1523 N N . ALA A 1 190 ? 15.151 -7.860 2.153 1.00 96.12 190 ALA A N 1
ATOM 1524 C CA . ALA A 1 190 ? 14.926 -7.079 0.958 1.00 96.12 190 ALA A CA 1
ATOM 1525 C C . ALA A 1 190 ? 16.142 -6.151 0.729 1.00 96.12 190 ALA A C 1
ATOM 1527 O O . ALA A 1 190 ? 16.779 -6.219 -0.323 1.00 96.12 190 ALA A O 1
ATOM 1528 N N . LEU A 1 191 ? 16.526 -5.342 1.723 1.00 93.38 191 LEU A N 1
ATOM 1529 C CA . LEU A 1 191 ? 17.640 -4.401 1.576 1.00 93.38 191 LEU A CA 1
ATOM 1530 C C . LEU A 1 191 ? 18.953 -5.121 1.236 1.00 93.38 191 LEU A C 1
ATOM 1532 O O . LEU A 1 191 ? 19.730 -4.633 0.419 1.00 93.38 191 LEU A O 1
ATOM 1536 N N . LEU A 1 192 ? 19.183 -6.298 1.824 1.00 95.00 192 LEU A N 1
ATOM 1537 C CA . LEU A 1 192 ? 20.328 -7.144 1.497 1.00 95.00 192 LEU A CA 1
ATOM 1538 C C . LEU A 1 192 ? 20.295 -7.612 0.039 1.00 95.00 192 LEU A C 1
ATOM 1540 O O . LEU A 1 192 ? 21.316 -7.499 -0.632 1.00 95.00 192 LEU A O 1
ATOM 1544 N N . CYS A 1 193 ? 19.154 -8.090 -0.465 1.00 96.12 193 CYS A N 1
ATOM 1545 C CA . CYS A 1 193 ? 18.994 -8.469 -1.871 1.00 96.12 193 CYS A CA 1
ATOM 1546 C C . CYS A 1 193 ? 19.284 -7.289 -2.803 1.00 96.12 193 CYS A C 1
ATOM 1548 O O . CYS A 1 193 ? 20.085 -7.435 -3.719 1.00 96.12 193 CYS A O 1
ATOM 1550 N N . TRP A 1 194 ? 18.710 -6.118 -2.520 1.00 94.31 194 TRP A N 1
ATOM 1551 C CA . TRP A 1 194 ? 18.897 -4.904 -3.317 1.00 94.31 194 TRP A CA 1
ATOM 1552 C C . TRP A 1 194 ? 20.365 -4.458 -3.376 1.00 94.31 194 TRP A C 1
ATOM 1554 O O . TRP A 1 194 ? 20.914 -4.229 -4.452 1.00 94.31 194 TRP A O 1
ATOM 1564 N N . ILE A 1 195 ? 21.035 -4.377 -2.218 1.00 93.31 195 ILE A N 1
ATOM 1565 C CA . ILE A 1 195 ? 22.456 -3.997 -2.143 1.00 93.31 195 ILE A CA 1
ATOM 1566 C C . ILE A 1 195 ? 23.320 -5.045 -2.846 1.00 93.31 195 ILE A C 1
ATOM 1568 O O . ILE A 1 195 ? 24.263 -4.702 -3.558 1.00 93.31 195 ILE A O 1
ATOM 1572 N N . SER A 1 196 ? 23.009 -6.322 -2.631 1.00 94.38 196 SER A N 1
ATOM 1573 C CA . SER A 1 196 ? 23.782 -7.436 -3.163 1.00 94.38 196 SER A CA 1
ATOM 1574 C C . SER A 1 196 ? 23.692 -7.532 -4.684 1.00 94.38 196 SER A C 1
ATOM 1576 O O . SER A 1 196 ? 24.712 -7.763 -5.328 1.00 94.38 196 SER A O 1
ATOM 1578 N N . ASP A 1 197 ? 22.508 -7.294 -5.250 1.00 94.75 197 ASP A N 1
ATOM 1579 C CA . ASP A 1 197 ? 22.297 -7.214 -6.697 1.00 94.75 197 ASP A CA 1
ATOM 1580 C C . ASP A 1 197 ? 23.152 -6.100 -7.316 1.00 94.75 197 ASP A C 1
ATOM 1582 O O . ASP A 1 197 ? 23.854 -6.323 -8.296 1.00 94.75 197 ASP A O 1
ATOM 1586 N N . ARG A 1 198 ? 23.200 -4.924 -6.673 1.00 91.69 198 ARG A N 1
ATOM 1587 C CA . ARG A 1 198 ? 23.954 -3.760 -7.167 1.00 91.69 198 ARG A CA 1
ATOM 1588 C C . ARG A 1 198 ? 25.468 -3.888 -7.030 1.00 91.69 198 ARG A C 1
ATOM 1590 O O . ARG A 1 198 ? 26.191 -3.501 -7.941 1.00 91.69 198 ARG A O 1
ATOM 1597 N N . ILE A 1 199 ? 25.962 -4.349 -5.882 1.00 94.50 199 ILE A N 1
ATOM 1598 C CA . ILE A 1 199 ? 27.405 -4.353 -5.581 1.00 94.50 199 ILE A CA 1
ATOM 1599 C C . ILE A 1 199 ? 28.083 -5.622 -6.096 1.00 94.50 199 ILE A C 1
ATOM 1601 O O . ILE A 1 199 ? 29.216 -5.564 -6.566 1.00 94.50 199 ILE A O 1
ATOM 1605 N N . PHE A 1 200 ? 27.409 -6.769 -6.006 1.00 94.56 200 PHE A N 1
ATOM 1606 C CA . PHE A 1 200 ? 28.003 -8.072 -6.298 1.00 94.56 200 PHE A CA 1
ATOM 1607 C C . PHE A 1 200 ? 27.452 -8.696 -7.583 1.00 94.56 200 PHE A C 1
ATOM 1609 O O . PHE A 1 200 ? 27.479 -9.919 -7.721 1.00 94.56 200 PHE A O 1
ATOM 1616 N N . CYS A 1 201 ? 26.969 -7.886 -8.531 1.00 94.44 201 CYS A N 1
ATOM 1617 C CA . CYS A 1 201 ? 26.376 -8.401 -9.765 1.00 94.44 201 CYS A CA 1
ATOM 1618 C C . CYS A 1 201 ? 27.310 -9.357 -10.523 1.00 94.44 201 CYS A C 1
ATOM 1620 O O . CYS A 1 201 ? 26.892 -10.448 -10.899 1.00 94.44 201 CYS A O 1
ATOM 1622 N N . GLU A 1 202 ? 28.595 -9.017 -10.681 1.00 94.75 202 GLU A N 1
ATOM 1623 C CA . GLU A 1 202 ? 29.561 -9.890 -11.370 1.00 94.75 202 GLU A CA 1
ATOM 1624 C C . GLU A 1 202 ? 29.656 -11.281 -10.720 1.00 94.75 202 GLU A C 1
ATOM 1626 O O . GLU A 1 202 ? 29.686 -12.301 -11.410 1.00 94.75 202 GLU A O 1
ATOM 1631 N N . MET A 1 203 ? 29.629 -11.335 -9.384 1.00 95.31 203 MET A N 1
ATOM 1632 C CA . MET A 1 203 ? 29.644 -12.586 -8.629 1.00 95.31 203 MET A CA 1
ATOM 1633 C C . MET A 1 203 ? 28.366 -13.395 -8.876 1.00 95.31 203 MET A C 1
ATOM 1635 O O . MET A 1 203 ? 28.453 -14.585 -9.179 1.00 95.31 203 MET A O 1
ATOM 1639 N N . TRP A 1 204 ? 27.189 -12.772 -8.788 1.00 93.69 204 TRP A N 1
ATOM 1640 C CA . TRP A 1 204 ? 25.903 -13.451 -8.991 1.00 93.69 204 TRP A CA 1
ATOM 1641 C C . TRP A 1 204 ? 25.706 -13.934 -10.426 1.00 93.69 204 TRP A C 1
ATOM 1643 O O . TRP A 1 204 ? 25.259 -15.061 -10.644 1.00 93.69 204 TRP A O 1
ATOM 1653 N N . SER A 1 205 ? 26.125 -13.133 -11.401 1.00 92.88 205 SER A N 1
ATOM 1654 C CA . SER A 1 205 ? 26.148 -13.516 -12.811 1.00 92.88 205 SER A CA 1
ATOM 1655 C C . SER A 1 205 ? 27.105 -14.681 -13.069 1.00 92.88 205 SER A C 1
ATOM 1657 O O . SER A 1 205 ? 26.751 -15.597 -13.806 1.00 92.88 205 SER A O 1
ATOM 1659 N N . SER A 1 206 ? 28.266 -14.734 -12.400 1.00 94.12 206 SER A N 1
ATOM 1660 C CA . SER A 1 206 ? 29.216 -15.854 -12.547 1.00 94.12 206 SER A CA 1
ATOM 1661 C C . SER A 1 206 ? 28.663 -17.206 -12.075 1.00 94.12 206 SER A C 1
ATOM 1663 O O . SER A 1 206 ? 29.065 -18.251 -12.587 1.00 94.12 206 SER A O 1
ATOM 1665 N N . VAL A 1 207 ? 27.714 -17.195 -11.131 1.00 94.94 207 VAL A N 1
ATOM 1666 C CA . VAL A 1 207 ? 27.019 -18.396 -10.636 1.00 94.94 207 VAL A CA 1
ATOM 1667 C C . VAL A 1 207 ? 25.640 -18.595 -11.280 1.00 94.94 207 VAL A C 1
ATOM 1669 O O . VAL A 1 207 ? 24.870 -19.433 -10.815 1.00 94.94 207 VAL A O 1
ATOM 1672 N N . ASN A 1 208 ? 25.329 -17.859 -12.356 1.00 93.06 208 ASN A N 1
ATOM 1673 C CA . ASN A 1 208 ? 24.051 -17.891 -13.078 1.00 93.06 208 ASN A CA 1
ATOM 1674 C C . ASN A 1 208 ? 22.818 -17.576 -12.204 1.00 93.06 208 ASN A C 1
ATOM 1676 O O . ASN A 1 208 ? 21.755 -18.172 -12.386 1.00 93.06 208 ASN A O 1
ATOM 1680 N N . PHE A 1 209 ? 22.941 -16.643 -11.253 1.00 93.69 209 PHE A N 1
ATOM 1681 C CA . PHE A 1 209 ? 21.834 -16.213 -10.390 1.00 93.69 209 PHE A CA 1
ATOM 1682 C C . PHE A 1 209 ? 21.672 -14.676 -10.284 1.00 93.69 209 PHE A C 1
ATOM 1684 O O . PHE A 1 209 ? 21.679 -14.135 -9.179 1.00 93.69 209 PHE A O 1
ATOM 1691 N N . PRO A 1 210 ? 21.494 -13.935 -11.396 1.00 93.56 210 PRO A N 1
ATOM 1692 C CA . PRO A 1 210 ? 21.361 -12.473 -11.390 1.00 93.56 210 PRO A CA 1
ATOM 1693 C C . PRO A 1 210 ? 19.923 -11.990 -11.088 1.00 93.56 210 PRO A C 1
ATOM 1695 O O . PRO A 1 210 ? 19.411 -11.092 -11.746 1.00 93.56 210 PRO A O 1
ATOM 1698 N N . TYR A 1 211 ? 19.223 -12.624 -10.140 1.00 95.06 211 TYR A N 1
ATOM 1699 C CA . TYR A 1 211 ? 17.783 -12.403 -9.902 1.00 95.06 211 TYR A CA 1
ATOM 1700 C C . TYR A 1 211 ? 17.474 -11.890 -8.488 1.00 95.06 211 TYR A C 1
ATOM 1702 O O . TYR A 1 211 ? 16.366 -12.077 -7.975 1.00 95.06 211 TYR A O 1
ATOM 1710 N N . LEU A 1 212 ? 18.449 -11.277 -7.810 1.00 95.88 212 LEU A N 1
ATOM 1711 C CA . LEU A 1 212 ? 18.246 -10.796 -6.442 1.00 95.88 212 LEU A CA 1
ATOM 1712 C C . LEU A 1 212 ? 17.325 -9.577 -6.390 1.00 95.88 212 LEU A C 1
ATOM 1714 O O . LEU A 1 212 ? 16.559 -9.447 -5.433 1.00 95.88 212 LEU A O 1
ATOM 1718 N N . HIS A 1 213 ? 17.322 -8.734 -7.421 1.00 96.69 213 HIS A N 1
ATOM 1719 C CA . HIS A 1 213 ? 16.375 -7.620 -7.509 1.00 96.69 213 HIS A CA 1
ATOM 1720 C C . HIS A 1 213 ? 14.908 -8.080 -7.650 1.00 96.69 213 HIS A C 1
ATOM 1722 O O . HIS A 1 213 ? 14.003 -7.530 -7.024 1.00 96.69 213 HIS A O 1
ATOM 1728 N N . CYS A 1 214 ? 14.660 -9.198 -8.332 1.00 95.81 214 CYS A N 1
ATOM 1729 C CA . CYS A 1 214 ? 13.348 -9.855 -8.355 1.00 95.81 214 CYS A CA 1
ATOM 1730 C C . CYS A 1 214 ? 12.901 -10.289 -6.943 1.00 95.81 214 CYS A C 1
ATOM 1732 O O . CYS A 1 214 ? 11.756 -10.060 -6.536 1.00 95.81 214 CYS A O 1
ATOM 1734 N N . ALA A 1 215 ? 13.814 -10.857 -6.146 1.00 96.38 215 ALA A N 1
ATOM 1735 C CA . ALA A 1 215 ? 13.530 -11.185 -4.748 1.00 96.38 215 ALA A CA 1
ATOM 1736 C C . ALA A 1 215 ? 13.251 -9.926 -3.905 1.00 96.38 215 ALA A C 1
ATOM 1738 O O . ALA A 1 215 ? 12.378 -9.960 -3.032 1.00 96.38 215 ALA A O 1
ATOM 1739 N N . TRP A 1 216 ? 13.930 -8.807 -4.191 1.00 97.56 216 TRP A N 1
ATOM 1740 C CA . TRP A 1 216 ? 13.653 -7.514 -3.561 1.00 97.56 216 TRP A CA 1
ATOM 1741 C C . TRP A 1 216 ? 12.189 -7.098 -3.733 1.00 97.56 216 TRP A C 1
ATOM 1743 O O . TRP A 1 216 ? 11.554 -6.813 -2.718 1.00 97.56 216 TRP A O 1
ATOM 1753 N N . HIS A 1 217 ? 11.613 -7.149 -4.943 1.00 97.69 217 HIS A N 1
ATOM 1754 C CA . HIS A 1 217 ? 10.204 -6.777 -5.181 1.00 97.69 217 HIS A CA 1
ATOM 1755 C C . HIS A 1 217 ? 9.218 -7.564 -4.311 1.00 97.69 217 HIS A C 1
ATOM 1757 O O . HIS A 1 217 ? 8.301 -7.000 -3.708 1.00 97.69 217 HIS A O 1
ATOM 1763 N N . ILE A 1 218 ? 9.429 -8.875 -4.196 1.00 96.75 218 ILE A N 1
ATOM 1764 C CA . ILE A 1 218 ? 8.568 -9.751 -3.398 1.00 96.75 218 ILE A CA 1
ATOM 1765 C C . ILE A 1 218 ? 8.696 -9.404 -1.912 1.00 96.75 218 ILE A C 1
ATOM 1767 O O . ILE A 1 218 ? 7.695 -9.179 -1.224 1.00 96.75 218 ILE A O 1
ATOM 1771 N N . LEU A 1 219 ? 9.930 -9.335 -1.411 1.00 97.62 219 LEU A N 1
ATOM 1772 C CA . LEU A 1 219 ? 10.208 -9.104 0.004 1.00 97.62 219 LEU A CA 1
ATOM 1773 C C . LEU A 1 219 ? 9.778 -7.701 0.447 1.00 97.62 219 LEU A C 1
ATOM 1775 O O . LEU A 1 219 ? 9.209 -7.552 1.530 1.00 97.62 219 LEU A O 1
ATOM 1779 N N . ILE A 1 220 ? 9.985 -6.682 -0.390 1.00 96.81 220 ILE A N 1
ATOM 1780 C CA . ILE A 1 220 ? 9.610 -5.301 -0.082 1.00 96.81 220 ILE A CA 1
ATOM 1781 C C . ILE A 1 220 ? 8.096 -5.094 -0.112 1.00 96.81 220 ILE A C 1
ATOM 1783 O O . ILE A 1 220 ? 7.558 -4.377 0.738 1.00 96.81 220 ILE A O 1
ATOM 1787 N N . CYS A 1 221 ? 7.382 -5.770 -1.019 1.00 97.19 221 CYS A N 1
ATOM 1788 C CA . CYS A 1 221 ? 5.921 -5.781 -1.033 1.00 97.19 221 CYS A CA 1
ATOM 1789 C C . CYS A 1 221 ? 5.378 -6.359 0.282 1.00 97.19 221 CYS A C 1
ATOM 1791 O O . CYS A 1 221 ? 4.576 -5.718 0.959 1.00 97.19 221 CYS A O 1
ATOM 1793 N N . LEU A 1 222 ? 5.889 -7.521 0.708 1.00 96.19 222 LEU A N 1
ATOM 1794 C CA . LEU A 1 222 ? 5.494 -8.158 1.969 1.00 96.19 222 LEU A CA 1
ATOM 1795 C C . LEU A 1 222 ? 5.856 -7.303 3.192 1.00 96.19 222 LEU A C 1
ATOM 1797 O O . LEU A 1 222 ? 5.034 -7.139 4.097 1.00 96.19 222 LEU A O 1
ATOM 1801 N N . ALA A 1 223 ? 7.062 -6.733 3.222 1.00 96.62 223 ALA A N 1
ATOM 1802 C CA . ALA A 1 223 ? 7.524 -5.882 4.313 1.00 96.62 223 ALA A CA 1
ATOM 1803 C C . ALA A 1 223 ? 6.660 -4.623 4.459 1.00 96.62 223 ALA A C 1
ATOM 1805 O O . ALA A 1 223 ? 6.184 -4.337 5.561 1.00 96.62 223 ALA A O 1
ATOM 1806 N N . SER A 1 224 ? 6.430 -3.900 3.357 1.00 95.50 224 SER A N 1
ATOM 1807 C CA . SER A 1 224 ? 5.655 -2.654 3.333 1.00 95.50 224 SER A CA 1
ATOM 1808 C C . SER A 1 224 ? 4.187 -2.883 3.685 1.00 95.50 224 SER A C 1
ATOM 1810 O O . SER A 1 224 ? 3.633 -2.144 4.501 1.00 95.50 224 SER A O 1
ATOM 1812 N N . TYR A 1 225 ? 3.580 -3.950 3.165 1.00 95.38 225 TYR A N 1
ATOM 1813 C CA . TYR A 1 225 ? 2.242 -4.390 3.544 1.00 95.38 225 TYR A CA 1
ATOM 1814 C C . TYR A 1 225 ? 2.134 -4.644 5.054 1.00 95.38 225 TYR A C 1
ATOM 1816 O O . TYR A 1 225 ? 1.286 -4.043 5.720 1.00 95.38 225 TYR A O 1
ATOM 1824 N N . LEU A 1 226 ? 2.989 -5.506 5.613 1.00 96.25 226 LEU A N 1
ATOM 1825 C CA . LEU A 1 226 ? 2.942 -5.825 7.042 1.00 96.25 226 LEU A CA 1
ATOM 1826 C C . LEU A 1 226 ? 3.229 -4.588 7.898 1.00 96.25 226 LEU A C 1
ATOM 1828 O O . LEU A 1 226 ? 2.586 -4.392 8.929 1.00 96.25 226 LEU A O 1
ATOM 1832 N N . GLY A 1 227 ? 4.125 -3.714 7.436 1.00 96.50 227 GLY A N 1
ATOM 1833 C CA . GLY A 1 227 ? 4.382 -2.415 8.047 1.00 96.50 227 GLY A CA 1
ATOM 1834 C C . GLY A 1 227 ? 3.118 -1.555 8.105 1.00 96.50 227 GLY A C 1
ATOM 1835 O O . GLY A 1 227 ? 2.785 -1.036 9.169 1.00 96.50 227 GLY A O 1
ATOM 1836 N N . CYS A 1 228 ? 2.360 -1.470 7.008 1.00 96.88 228 CYS A N 1
ATOM 1837 C CA . CYS A 1 228 ? 1.076 -0.766 6.963 1.00 96.88 228 CYS A CA 1
ATOM 1838 C C . CYS A 1 228 ? 0.063 -1.350 7.959 1.00 96.88 228 CYS A C 1
ATOM 1840 O O . CYS A 1 228 ? -0.607 -0.593 8.660 1.00 96.88 228 CYS A O 1
ATOM 1842 N N . VAL A 1 229 ? -0.023 -2.681 8.077 1.00 96.75 229 VAL A N 1
ATOM 1843 C CA . VAL A 1 229 ? -0.884 -3.342 9.077 1.00 96.75 229 VAL A CA 1
ATOM 1844 C C . VAL A 1 229 ? -0.456 -2.968 10.500 1.00 96.75 229 VAL A C 1
ATOM 1846 O O . VAL A 1 229 ? -1.299 -2.603 11.319 1.00 96.75 229 VAL A O 1
ATOM 1849 N N . CYS A 1 230 ? 0.841 -3.014 10.808 1.00 97.12 230 CYS A N 1
ATOM 1850 C CA . CYS A 1 230 ? 1.359 -2.633 12.122 1.00 97.12 230 CYS A CA 1
ATOM 1851 C C . CYS A 1 230 ? 1.072 -1.160 12.445 1.00 97.12 230 CYS A C 1
ATOM 1853 O O . CYS A 1 230 ? 0.532 -0.863 13.510 1.00 97.12 230 CYS A O 1
ATOM 1855 N N . PHE A 1 231 ? 1.364 -0.237 11.527 1.00 97.00 231 PHE A N 1
ATOM 1856 C CA . PHE A 1 231 ? 1.145 1.194 11.745 1.00 97.00 231 PHE A CA 1
ATOM 1857 C C . PHE A 1 231 ? -0.331 1.569 11.848 1.00 97.00 231 PHE A C 1
ATOM 1859 O O . PHE A 1 231 ? -0.697 2.356 12.721 1.00 97.00 231 PHE A O 1
ATOM 1866 N N . ALA A 1 232 ? -1.194 0.956 11.040 1.00 96.56 232 ALA A N 1
ATOM 1867 C CA . ALA A 1 232 ? -2.631 1.132 11.178 1.00 96.56 232 ALA A CA 1
ATOM 1868 C C . ALA A 1 232 ? -3.136 0.628 12.545 1.00 96.56 232 ALA A C 1
ATOM 1870 O O . ALA A 1 232 ? -4.041 1.238 13.119 1.00 96.56 232 ALA A O 1
ATO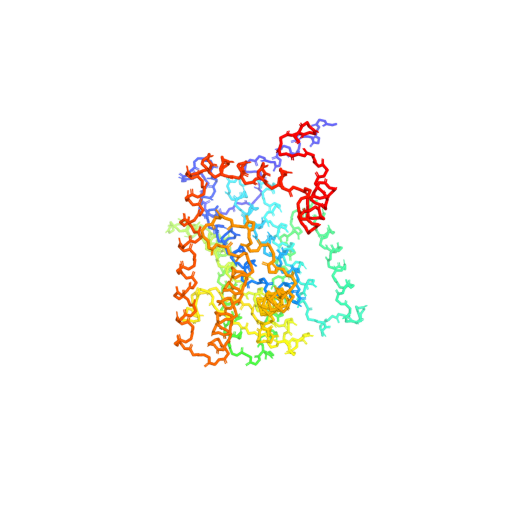M 1871 N N . TYR A 1 233 ? -2.533 -0.434 13.101 1.00 96.38 233 TYR A N 1
ATOM 1872 C CA . TYR A 1 233 ? -2.871 -0.936 14.435 1.00 96.38 233 TYR A CA 1
ATOM 1873 C C . TYR A 1 233 ? -2.396 0.037 15.513 1.00 96.38 233 TYR A C 1
ATOM 1875 O O . TYR A 1 233 ? -3.175 0.378 16.402 1.00 96.38 233 TYR A O 1
ATOM 1883 N N . PHE A 1 234 ? -1.150 0.516 15.428 1.00 95.94 234 PHE A N 1
ATOM 1884 C CA . PHE A 1 234 ? -0.596 1.477 16.385 1.00 95.94 234 PHE A CA 1
ATOM 1885 C C . PHE A 1 234 ? -1.390 2.785 16.420 1.00 95.94 234 PHE A C 1
ATOM 1887 O O . PHE A 1 234 ? -1.617 3.325 17.506 1.00 95.94 234 PHE A O 1
ATOM 1894 N N . ASP A 1 235 ? -1.846 3.268 15.260 1.00 94.81 235 ASP A N 1
ATOM 1895 C CA . ASP A 1 235 ? -2.654 4.485 15.151 1.00 94.81 235 ASP A CA 1
ATOM 1896 C C . ASP A 1 235 ? -3.998 4.318 15.873 1.00 94.81 235 ASP A C 1
ATOM 1898 O O . ASP A 1 235 ? -4.331 5.136 16.726 1.00 94.81 235 ASP A O 1
ATOM 1902 N N . VAL A 1 236 ? -4.727 3.215 15.647 1.00 94.12 236 VAL A N 1
ATOM 1903 C CA . VAL A 1 236 ? -5.986 2.963 16.379 1.00 94.12 236 VAL A CA 1
ATOM 1904 C C . VAL A 1 236 ? -5.726 2.739 17.864 1.00 94.12 236 VAL A C 1
ATOM 1906 O O . VAL A 1 236 ? -6.413 3.325 18.693 1.00 94.12 236 VAL A O 1
ATOM 1909 N N . ALA A 1 237 ? -4.742 1.912 18.218 1.00 93.50 237 ALA A N 1
ATOM 1910 C CA . ALA A 1 237 ? -4.448 1.590 19.612 1.00 93.50 237 ALA A CA 1
ATOM 1911 C C . ALA A 1 237 ? -4.046 2.833 20.425 1.00 93.50 237 ALA A C 1
ATOM 1913 O O . ALA A 1 237 ? -4.286 2.878 21.628 1.00 93.50 237 ALA A O 1
ATOM 1914 N N . THR A 1 238 ? -3.453 3.841 19.775 1.00 92.44 238 THR A N 1
ATOM 1915 C CA . THR A 1 238 ? -3.073 5.107 20.416 1.00 92.44 238 THR A CA 1
ATOM 1916 C C . THR A 1 238 ? -4.214 6.125 20.420 1.00 92.44 238 THR A C 1
ATOM 1918 O O . THR A 1 238 ? -4.429 6.790 21.430 1.00 92.44 238 THR A O 1
ATOM 1921 N N . GLU A 1 239 ? -4.911 6.301 19.296 1.00 91.12 239 GLU A N 1
ATOM 1922 C CA . GLU A 1 239 ? -5.855 7.413 19.101 1.00 91.12 239 GLU A CA 1
ATOM 1923 C C . GLU A 1 239 ? -7.309 7.055 19.443 1.00 91.12 239 GLU A C 1
ATOM 1925 O O . GLU A 1 239 ? -8.103 7.957 19.698 1.00 91.12 239 GLU A O 1
ATOM 1930 N N . ALA A 1 240 ? -7.664 5.769 19.427 1.00 90.25 240 ALA A N 1
ATOM 1931 C CA . ALA A 1 240 ? -9.016 5.271 19.683 1.00 90.25 240 ALA A CA 1
ATOM 1932 C C . ALA A 1 240 ? -9.000 3.876 20.357 1.00 90.25 240 ALA A C 1
ATOM 1934 O O . ALA A 1 240 ? -9.527 2.903 19.792 1.00 90.25 240 ALA A O 1
ATOM 1935 N N . PRO A 1 241 ? -8.374 3.734 21.547 1.00 88.25 241 PRO A N 1
ATOM 1936 C CA . PRO A 1 241 ? -8.252 2.449 22.241 1.00 88.25 241 PRO A CA 1
ATOM 1937 C C . PRO A 1 241 ? -9.610 1.808 22.566 1.00 88.25 241 PRO A C 1
ATOM 1939 O O . PRO A 1 241 ? -9.720 0.582 22.586 1.00 88.25 241 PRO A O 1
ATOM 1942 N N . GLU A 1 242 ? -10.666 2.609 22.745 1.00 85.31 242 GLU A N 1
ATOM 1943 C CA . GLU A 1 242 ? -12.033 2.159 23.035 1.00 85.31 242 GLU A CA 1
ATOM 1944 C C . GLU A 1 242 ? -12.642 1.272 21.940 1.00 85.31 242 GLU A C 1
ATOM 1946 O O . GLU A 1 242 ? -13.586 0.522 22.190 1.00 85.31 242 GLU A O 1
ATOM 1951 N N . ARG A 1 243 ? -12.098 1.321 20.719 1.00 83.12 243 ARG A N 1
ATOM 1952 C CA . ARG A 1 243 ? -12.568 0.502 19.592 1.00 83.12 243 ARG A CA 1
ATOM 1953 C C . ARG A 1 243 ? -12.057 -0.935 19.635 1.00 83.12 243 ARG A C 1
ATOM 1955 O O . ARG A 1 243 ? -12.609 -1.786 18.935 1.00 83.12 243 ARG A O 1
ATOM 1962 N N . GLY A 1 244 ? -11.018 -1.199 20.432 1.00 85.38 244 GLY A N 1
ATOM 1963 C CA . GLY A 1 244 ? -10.403 -2.516 20.577 1.00 85.38 244 GLY A CA 1
ATOM 1964 C C . GLY A 1 244 ? -9.923 -3.087 19.238 1.00 85.38 244 GLY A C 1
ATOM 1965 O O . GLY A 1 244 ? -10.554 -4.022 18.732 1.00 85.38 244 GLY A O 1
ATOM 1966 N N . PRO A 1 245 ? -8.859 -2.527 18.624 1.00 91.88 245 PRO A N 1
ATOM 1967 C CA . PRO A 1 245 ? -8.306 -3.074 17.391 1.00 91.88 245 PRO A CA 1
ATOM 1968 C C . PRO A 1 245 ? -7.773 -4.488 17.627 1.00 91.88 245 PRO A C 1
ATOM 1970 O O . PRO A 1 245 ? -7.066 -4.753 18.598 1.00 91.88 245 PRO A O 1
ATOM 1973 N N . VAL A 1 246 ? -8.083 -5.394 16.707 1.00 90.88 246 VAL A N 1
ATOM 1974 C CA . VAL A 1 246 ? -7.583 -6.771 16.697 1.00 90.88 246 VAL A CA 1
ATOM 1975 C C . VAL A 1 246 ? -7.043 -7.119 15.323 1.00 90.88 246 VAL A C 1
ATOM 1977 O O . VAL A 1 246 ? -7.573 -6.679 14.303 1.00 90.88 246 VAL A O 1
ATOM 1980 N N . ILE A 1 247 ? -5.978 -7.919 15.300 1.00 92.56 247 ILE A N 1
ATOM 1981 C CA . ILE A 1 247 ? -5.456 -8.485 14.059 1.00 92.56 247 ILE A CA 1
ATOM 1982 C C . ILE A 1 247 ? -6.148 -9.809 13.789 1.00 92.56 247 ILE A C 1
ATOM 1984 O O . ILE A 1 247 ? -6.055 -10.723 14.612 1.00 92.56 247 ILE A O 1
ATOM 1988 N N . MET A 1 248 ? -6.773 -9.897 12.623 1.00 90.75 248 MET A N 1
ATOM 1989 C CA . MET A 1 248 ? -7.411 -11.094 12.086 1.00 90.75 248 MET A CA 1
ATOM 1990 C C . MET A 1 248 ? -6.625 -11.598 10.873 1.00 90.75 248 MET A C 1
ATOM 1992 O O . MET A 1 248 ? -5.914 -10.815 10.243 1.00 90.75 248 MET A O 1
ATOM 1996 N N . PHE A 1 249 ? -6.772 -12.874 10.518 1.00 91.38 249 PHE A N 1
ATOM 1997 C CA . PHE A 1 249 ? -6.102 -13.476 9.360 1.00 91.38 249 PHE A CA 1
ATOM 1998 C C . PHE A 1 249 ? -7.104 -14.007 8.335 1.00 91.38 249 PHE A C 1
ATOM 2000 O O . PHE A 1 249 ? -7.974 -14.821 8.652 1.00 91.38 249 PHE A O 1
ATOM 2007 N N . TRP A 1 250 ? -6.953 -13.583 7.081 1.00 90.31 250 TRP A N 1
ATOM 2008 C CA . TRP A 1 250 ? -7.698 -14.133 5.950 1.00 90.31 250 TRP A CA 1
ATOM 2009 C C . TRP A 1 250 ? -6.891 -15.248 5.257 1.00 90.31 250 TRP A C 1
ATOM 2011 O O . TRP A 1 250 ? -5.676 -15.102 5.114 1.00 90.31 250 TRP A O 1
ATOM 2021 N N . PRO A 1 251 ? -7.515 -16.354 4.803 1.00 86.75 251 PRO A N 1
ATOM 2022 C CA . PRO A 1 251 ? -8.954 -16.652 4.831 1.00 86.75 251 PRO A CA 1
ATOM 2023 C C . PRO A 1 251 ? -9.481 -17.168 6.178 1.00 86.75 251 PRO A C 1
ATOM 2025 O O . PRO A 1 251 ? -10.692 -17.178 6.391 1.00 86.75 251 PRO A O 1
ATOM 2028 N N . ASN A 1 252 ? -8.609 -17.610 7.086 1.00 80.25 252 ASN A N 1
ATOM 2029 C CA . ASN A 1 252 ? -8.997 -18.117 8.404 1.00 80.25 252 ASN A CA 1
ATOM 2030 C C . ASN A 1 252 ? -7.857 -17.924 9.423 1.00 80.25 252 ASN A C 1
ATOM 2032 O O . ASN A 1 252 ? -6.690 -18.057 9.062 1.00 80.25 252 ASN A O 1
ATOM 2036 N N . GLU A 1 253 ? -8.192 -17.726 10.704 1.00 80.31 253 GLU A N 1
ATOM 2037 C CA . GLU A 1 253 ? -7.256 -17.650 11.843 1.00 80.31 253 GLU A CA 1
ATOM 2038 C C . GLU A 1 253 ? -6.271 -18.830 11.931 1.00 80.31 253 GLU A C 1
ATOM 2040 O O . GLU A 1 253 ? -5.153 -18.668 12.416 1.00 80.31 253 GLU A O 1
ATOM 2045 N N . LYS A 1 254 ? -6.637 -20.018 11.430 1.00 77.81 254 LYS A N 1
ATOM 2046 C CA . LYS A 1 254 ? -5.720 -21.174 11.367 1.00 77.81 254 LYS A CA 1
ATOM 2047 C C . LYS A 1 254 ? -4.487 -20.920 10.492 1.00 77.81 254 LYS A C 1
ATOM 2049 O O . LYS A 1 254 ? -3.463 -21.564 10.689 1.00 77.81 254 LYS A O 1
ATOM 2054 N N . TRP A 1 255 ? -4.570 -19.971 9.562 1.00 73.94 255 TRP A N 1
ATOM 2055 C CA . TRP A 1 255 ? -3.476 -19.568 8.685 1.00 73.94 255 TRP A CA 1
ATOM 2056 C C . TRP A 1 255 ? -2.661 -18.411 9.274 1.00 73.94 255 TRP A C 1
ATOM 2058 O O . TRP A 1 255 ? -2.040 -17.681 8.521 1.00 73.94 255 TRP A O 1
ATOM 2068 N N . ALA A 1 256 ? -2.601 -18.232 10.597 1.00 64.81 256 ALA A N 1
ATOM 2069 C CA . ALA A 1 256 ? -1.889 -17.111 11.229 1.00 64.81 256 ALA A CA 1
ATOM 2070 C C . ALA A 1 256 ? -0.408 -16.926 10.808 1.00 64.81 256 ALA A C 1
ATOM 2072 O O . ALA A 1 256 ? 0.155 -15.857 11.023 1.00 64.81 256 ALA A O 1
ATOM 2073 N N . PHE A 1 257 ? 0.228 -17.945 10.216 1.00 62.84 257 PHE A N 1
ATOM 2074 C CA . PHE A 1 257 ? 1.606 -17.880 9.711 1.00 62.84 257 PHE A CA 1
ATOM 2075 C C . PHE A 1 257 ? 1.742 -17.552 8.212 1.00 62.84 257 PHE A C 1
ATOM 2077 O O . PHE A 1 257 ? 2.818 -17.139 7.797 1.00 62.84 257 PHE A O 1
ATOM 2084 N N . ILE A 1 258 ? 0.696 -17.752 7.404 1.00 76.19 258 ILE A N 1
ATOM 2085 C CA . ILE A 1 258 ? 0.746 -17.640 5.925 1.00 76.19 258 ILE A CA 1
ATOM 2086 C C . ILE A 1 258 ? -0.361 -16.721 5.384 1.00 76.19 258 ILE A C 1
ATOM 2088 O O . ILE A 1 258 ? -0.208 -16.090 4.344 1.00 76.19 258 ILE A O 1
ATOM 2092 N N . GLY A 1 259 ? -1.494 -16.667 6.076 1.00 84.00 259 GLY A N 1
ATOM 2093 C CA . GLY A 1 259 ? -2.650 -15.859 5.728 1.00 84.00 259 GLY A CA 1
ATOM 2094 C C . GLY A 1 259 ? -2.356 -14.367 5.795 1.00 84.00 259 GLY A C 1
ATOM 2095 O O . GLY A 1 259 ? -1.349 -13.930 6.343 1.00 84.00 259 GLY A O 1
ATOM 2096 N N . VAL A 1 260 ? -3.279 -13.586 5.246 1.00 92.31 260 VAL A N 1
ATOM 2097 C CA . VAL A 1 260 ? -3.178 -12.132 5.101 1.00 92.31 260 VAL A CA 1
ATOM 2098 C C . VAL A 1 260 ? -3.690 -11.474 6.390 1.00 92.31 260 VAL A C 1
ATOM 2100 O O . VAL A 1 260 ? -4.912 -11.433 6.586 1.00 92.31 260 VAL A O 1
ATOM 2103 N N . PRO A 1 261 ? -2.822 -10.990 7.307 1.00 94.50 261 PRO A N 1
ATOM 2104 C CA . PRO A 1 261 ? -3.258 -10.201 8.449 1.00 94.50 261 PRO A CA 1
ATOM 2105 C C . PRO A 1 261 ? -3.925 -8.882 8.042 1.00 94.50 261 PRO A C 1
ATOM 2107 O O . PRO A 1 261 ? -3.468 -8.158 7.154 1.00 94.50 261 PRO A O 1
ATOM 2110 N N . TYR A 1 262 ? -4.987 -8.528 8.753 1.00 94.19 262 TYR A N 1
ATOM 2111 C CA . TYR A 1 262 ? -5.679 -7.252 8.616 1.00 94.19 262 TYR A CA 1
ATOM 2112 C C . TYR A 1 262 ? -6.270 -6.808 9.956 1.00 94.19 262 TYR A C 1
ATOM 2114 O O . TYR A 1 262 ? -6.405 -7.602 10.889 1.00 94.19 262 TYR A O 1
ATOM 2122 N N . ILE A 1 263 ? -6.614 -5.525 10.064 1.00 92.75 263 ILE A N 1
ATOM 2123 C CA . ILE A 1 263 ? -7.202 -4.968 11.286 1.00 92.75 263 ILE A CA 1
ATOM 2124 C C . ILE A 1 263 ? -8.721 -5.049 11.218 1.00 92.75 263 ILE A C 1
ATOM 2126 O O . ILE A 1 263 ? -9.339 -4.618 10.245 1.00 92.75 263 ILE A O 1
ATOM 2130 N N . SER A 1 264 ? -9.311 -5.516 12.311 1.00 89.00 264 SER A N 1
ATOM 2131 C CA . SER A 1 264 ? -10.742 -5.458 12.591 1.00 89.00 264 SER A CA 1
ATOM 2132 C C . SER A 1 264 ? -10.973 -4.831 13.971 1.00 89.00 264 SER A C 1
ATOM 2134 O O . SER A 1 264 ? -10.036 -4.667 14.754 1.00 89.00 264 SER A O 1
ATOM 2136 N N . PHE A 1 265 ? -12.216 -4.475 14.289 1.00 87.19 265 PHE A N 1
ATOM 2137 C CA . PHE A 1 265 ? -12.588 -3.941 15.604 1.00 87.19 265 PHE A CA 1
ATOM 2138 C C . PHE A 1 265 ? -13.442 -4.948 16.376 1.00 87.19 265 PHE A C 1
ATOM 2140 O O . PHE A 1 265 ? -14.359 -5.543 15.809 1.00 87.19 265 PHE A O 1
ATOM 2147 N N . LEU A 1 266 ? -13.168 -5.113 17.675 1.00 70.44 266 LEU A N 1
ATOM 2148 C CA . LEU A 1 266 ? -13.985 -5.938 18.577 1.00 70.44 266 LEU A CA 1
ATOM 2149 C C . LEU A 1 266 ? -15.387 -5.343 18.773 1.00 70.44 266 LEU A C 1
ATOM 2151 O O . LEU A 1 266 ? -16.368 -6.076 18.880 1.00 70.44 266 LEU A O 1
ATOM 2155 N N . CYS A 1 267 ? -15.487 -4.009 18.797 1.00 53.38 267 CYS A N 1
ATOM 2156 C CA . CYS A 1 267 ? -16.705 -3.281 19.151 1.00 53.38 267 CYS A CA 1
ATOM 2157 C C . CYS A 1 267 ? -17.390 -2.631 17.938 1.00 53.38 267 CYS A C 1
ATOM 2159 O O . CYS A 1 267 ? -17.766 -1.462 17.957 1.00 53.38 267 CYS A O 1
ATOM 2161 N N . VAL A 1 268 ? -17.597 -3.393 16.864 1.00 50.59 268 VAL A N 1
ATOM 2162 C CA . VAL A 1 268 ? -18.724 -3.116 15.966 1.00 50.59 268 VAL A CA 1
ATOM 2163 C C . VAL A 1 268 ? -19.790 -4.120 16.346 1.00 50.59 268 VAL A C 1
ATOM 2165 O O . VAL A 1 268 ? -19.870 -5.219 15.796 1.00 50.59 268 VAL A O 1
ATOM 2168 N N . HIS A 1 269 ? -20.626 -3.749 17.320 1.00 43.25 269 HIS A N 1
ATOM 2169 C CA . HIS A 1 269 ? -21.953 -4.337 17.401 1.00 43.25 269 HIS A CA 1
ATOM 2170 C C . HIS A 1 269 ? -22.502 -4.323 15.979 1.00 43.25 269 HIS A C 1
ATOM 2172 O O . HIS A 1 269 ? -22.720 -3.252 15.410 1.00 43.25 269 HIS A O 1
ATOM 2178 N N . LYS A 1 270 ? -22.690 -5.510 15.392 1.00 43.22 270 LYS A N 1
ATOM 2179 C CA . LYS A 1 270 ? -23.540 -5.687 14.223 1.00 43.22 270 LYS A CA 1
ATOM 2180 C C . LYS A 1 270 ? -24.893 -5.076 14.592 1.00 43.22 270 LYS A C 1
ATOM 2182 O O . LYS A 1 270 ? -25.793 -5.779 15.056 1.00 43.22 270 LYS A O 1
ATOM 2187 N N . LYS A 1 271 ? -25.086 -3.780 14.339 1.00 43.50 271 LYS A N 1
ATOM 2188 C CA . LYS A 1 271 ? -26.394 -3.261 13.967 1.00 43.50 271 LYS A CA 1
ATOM 2189 C C . LYS A 1 271 ? -26.644 -3.849 12.589 1.00 43.50 271 LYS A C 1
ATOM 2191 O O . LYS A 1 271 ? -26.432 -3.213 11.567 1.00 43.50 271 LYS A O 1
ATOM 2196 N N . SER A 1 272 ? -26.966 -5.140 12.581 1.00 46.88 272 SER A N 1
ATOM 2197 C CA . SER A 1 272 ? -27.476 -5.818 11.409 1.00 46.88 272 SER A CA 1
ATOM 2198 C C . SER A 1 272 ? -28.748 -5.062 11.049 1.00 46.88 272 SER A C 1
ATOM 2200 O O . SER A 1 272 ? -29.758 -5.203 11.738 1.00 46.88 272 SER A O 1
ATOM 2202 N N . ALA A 1 273 ? -28.670 -4.197 10.036 1.00 50.62 273 ALA A N 1
ATOM 2203 C CA . ALA A 1 273 ? -29.802 -3.433 9.515 1.00 50.62 273 ALA A CA 1
ATOM 2204 C C . ALA A 1 273 ? -30.983 -4.356 9.147 1.00 50.62 273 ALA A C 1
ATOM 2206 O O . ALA A 1 273 ? -32.136 -3.942 9.198 1.00 50.62 273 ALA A O 1
ATOM 2207 N N . VAL A 1 274 ? -30.699 -5.645 8.920 1.00 52.28 274 VAL A N 1
ATOM 2208 C CA . VAL A 1 274 ? -31.668 -6.731 8.721 1.00 52.28 274 VAL A CA 1
ATOM 2209 C C . VAL A 1 274 ? -32.682 -6.849 9.873 1.00 52.28 274 VAL A C 1
ATOM 2211 O O . VAL A 1 274 ? -33.842 -7.158 9.622 1.00 52.28 274 VAL A O 1
ATOM 2214 N N . LYS A 1 275 ? -32.301 -6.553 11.129 1.00 50.91 275 LYS A N 1
ATOM 2215 C CA . LYS A 1 275 ? -33.221 -6.645 12.284 1.00 50.91 275 LYS A CA 1
ATOM 2216 C C . LYS A 1 275 ? -34.329 -5.595 12.238 1.00 50.91 275 LYS A C 1
ATOM 2218 O O . LYS A 1 275 ? -35.478 -5.911 12.521 1.00 50.91 275 LYS A O 1
ATOM 2223 N N . PHE A 1 276 ? -33.978 -4.357 11.893 1.00 56.84 276 PHE A N 1
ATOM 2224 C CA . PHE A 1 276 ? -34.945 -3.260 11.835 1.00 56.84 276 PHE A CA 1
ATOM 2225 C C . PHE A 1 276 ? -35.872 -3.407 10.631 1.00 56.84 276 PHE A C 1
ATOM 2227 O O . PHE A 1 276 ? -37.059 -3.129 10.751 1.00 56.84 276 PHE A O 1
ATOM 2234 N N . LEU A 1 277 ? -35.357 -3.933 9.517 1.00 58.12 277 LEU A N 1
ATOM 2235 C CA . LEU A 1 277 ? -36.161 -4.197 8.330 1.00 58.12 277 LEU A CA 1
ATOM 2236 C C . LEU A 1 277 ? -37.187 -5.320 8.572 1.00 58.12 277 LEU A C 1
ATOM 2238 O O . LEU A 1 277 ? -38.356 -5.145 8.257 1.00 58.12 277 LEU A O 1
ATOM 2242 N N . GLY A 1 278 ? -36.792 -6.433 9.206 1.00 57.16 278 GLY A N 1
ATOM 2243 C CA . GLY A 1 278 ? -37.712 -7.537 9.521 1.00 57.16 278 GLY A CA 1
ATOM 2244 C C . GLY A 1 278 ? -38.819 -7.159 10.515 1.00 57.16 278 GLY A C 1
ATOM 2245 O O . GLY A 1 278 ? -39.970 -7.542 10.327 1.00 57.16 278 GLY A O 1
ATOM 2246 N N . VAL A 1 279 ? -38.497 -6.358 11.540 1.00 67.81 279 VAL A N 1
ATOM 2247 C CA . VAL A 1 279 ? -39.497 -5.823 12.484 1.00 67.81 279 VAL A CA 1
ATOM 2248 C C . VAL A 1 279 ? -40.426 -4.817 11.797 1.00 67.81 279 VAL A C 1
ATOM 2250 O O . VAL A 1 279 ? -41.624 -4.834 12.061 1.00 67.81 279 VAL A O 1
ATOM 2253 N N . ALA A 1 280 ? -39.910 -3.987 10.883 1.00 65.88 280 ALA A N 1
ATOM 2254 C CA . ALA A 1 280 ? -40.730 -3.069 10.095 1.00 65.88 280 ALA A CA 1
ATOM 2255 C C . ALA A 1 280 ? -41.700 -3.816 9.163 1.00 65.88 280 ALA A C 1
ATOM 2257 O O . ALA A 1 280 ? -42.885 -3.502 9.162 1.00 65.88 280 ALA A O 1
ATOM 2258 N N . PHE A 1 281 ? -41.242 -4.845 8.437 1.00 62.47 281 PHE A N 1
ATOM 2259 C CA . PHE A 1 281 ? -42.106 -5.658 7.567 1.00 62.47 281 PHE A CA 1
ATOM 2260 C C . PHE A 1 281 ? -43.181 -6.430 8.348 1.00 62.47 281 PHE A C 1
ATOM 2262 O O . PHE A 1 281 ? -44.335 -6.452 7.926 1.00 62.47 281 PHE A O 1
ATOM 2269 N N . LEU A 1 282 ? -42.843 -7.009 9.508 1.00 67.94 282 LEU A N 1
ATOM 2270 C CA . LEU A 1 282 ? -43.835 -7.627 10.400 1.00 67.94 282 LEU A CA 1
ATOM 2271 C C . LEU A 1 282 ? -44.836 -6.604 10.948 1.00 67.94 282 LEU A C 1
ATOM 2273 O O . LEU A 1 282 ? -46.025 -6.896 11.011 1.00 67.94 282 LEU A O 1
ATOM 2277 N N . GLY A 1 283 ? -44.368 -5.409 11.314 1.00 70.31 283 GLY A N 1
ATOM 2278 C CA . GLY A 1 283 ? -45.227 -4.314 11.762 1.00 70.31 283 GLY A CA 1
ATOM 2279 C C . GLY A 1 283 ? -46.220 -3.876 10.684 1.00 70.31 283 GLY A C 1
ATOM 2280 O O . GLY A 1 283 ? -47.408 -3.767 10.970 1.00 70.31 283 GLY A O 1
ATOM 2281 N N . VAL A 1 284 ? -45.759 -3.706 9.439 1.00 68.69 284 VAL A N 1
ATOM 2282 C CA . VAL A 1 284 ? -46.617 -3.375 8.286 1.00 68.69 284 VAL A CA 1
ATOM 2283 C C . VAL A 1 284 ? -47.617 -4.498 7.997 1.00 68.69 284 VAL A C 1
ATOM 2285 O O . VAL A 1 284 ? -48.794 -4.216 7.800 1.00 68.69 284 VAL A O 1
ATOM 2288 N N . GLY A 1 285 ? -47.191 -5.766 8.031 1.00 62.28 285 GLY A N 1
ATOM 2289 C CA . GLY A 1 285 ? -48.082 -6.911 7.814 1.00 62.28 285 GLY A CA 1
ATOM 2290 C C . GLY A 1 285 ? -49.158 -7.063 8.896 1.00 62.28 285 GLY A C 1
ATOM 2291 O O . GLY A 1 285 ? -50.312 -7.344 8.580 1.00 62.28 285 GLY A O 1
ATOM 2292 N N . LEU A 1 286 ? -48.807 -6.842 10.168 1.00 69.81 286 LEU A N 1
ATOM 2293 C CA . LEU A 1 286 ? -49.755 -6.886 11.288 1.00 69.81 286 LEU A CA 1
ATOM 2294 C C . LEU A 1 286 ? -50.720 -5.695 11.281 1.00 69.81 286 LEU A C 1
ATOM 2296 O O . LEU A 1 286 ? -51.895 -5.884 11.577 1.00 69.81 286 LEU A O 1
ATOM 2300 N N . TRP A 1 287 ? -50.253 -4.499 10.910 1.00 68.94 287 TRP A N 1
ATOM 2301 C CA . TRP A 1 287 ? -51.109 -3.321 10.734 1.00 68.94 287 TRP A CA 1
ATOM 2302 C C . TRP A 1 287 ? -52.099 -3.509 9.575 1.00 68.94 287 TRP A C 1
ATOM 2304 O O . TRP A 1 287 ? -53.300 -3.325 9.754 1.00 68.94 287 TRP A O 1
ATOM 2314 N N . ALA A 1 288 ? -51.625 -3.995 8.423 1.00 58.62 288 ALA A N 1
ATOM 2315 C CA . ALA A 1 288 ? -52.485 -4.336 7.290 1.00 58.62 288 ALA A CA 1
ATOM 2316 C C . ALA A 1 288 ? -53.503 -5.441 7.636 1.00 58.62 288 ALA A C 1
ATOM 2318 O O . ALA A 1 288 ? -54.624 -5.427 7.138 1.00 58.62 288 ALA A O 1
ATOM 2319 N N . TRP A 1 289 ? -53.149 -6.391 8.511 1.00 59.97 289 TRP A N 1
ATOM 2320 C CA . TRP A 1 289 ? -54.087 -7.404 9.003 1.00 59.97 289 TRP A CA 1
ATOM 2321 C C . TRP A 1 289 ? -55.076 -6.853 10.043 1.00 59.97 289 TRP A C 1
ATOM 2323 O O . TRP A 1 289 ? -56.242 -7.237 10.024 1.00 59.97 289 TRP A O 1
ATOM 2333 N N . SER A 1 290 ? -54.693 -5.924 10.923 1.00 63.97 290 SER A N 1
ATOM 2334 C CA . SER A 1 290 ? -55.681 -5.331 11.838 1.00 63.97 290 SER A CA 1
ATOM 2335 C C . SER A 1 290 ? -56.713 -4.480 11.093 1.00 63.97 290 SER A C 1
ATOM 2337 O O . SER A 1 290 ? -57.885 -4.500 11.453 1.00 63.97 290 SER A O 1
ATOM 2339 N N . GLU A 1 291 ? -56.297 -3.810 10.014 1.00 60.34 291 GLU A N 1
ATOM 2340 C CA . GLU A 1 291 ? -57.188 -3.060 9.114 1.00 60.34 291 GLU A CA 1
ATOM 2341 C C . GLU A 1 291 ? -57.950 -3.962 8.122 1.00 60.34 291 GLU A C 1
ATOM 2343 O O . GLU A 1 291 ? -58.907 -3.525 7.491 1.00 60.34 291 GLU A O 1
ATOM 2348 N N . LYS A 1 292 ? -57.623 -5.261 8.013 1.00 50.75 292 LYS A N 1
ATOM 2349 C CA . LYS A 1 292 ? -58.340 -6.200 7.123 1.00 50.75 292 LYS A CA 1
ATOM 2350 C C . LYS A 1 292 ? -59.807 -6.427 7.481 1.00 50.75 292 LYS A C 1
ATOM 2352 O O . LYS A 1 292 ? -60.551 -6.923 6.639 1.00 50.75 292 LYS A O 1
ATOM 2357 N N . GLY A 1 293 ? -60.238 -6.053 8.688 1.00 49.25 293 GLY A N 1
ATOM 2358 C CA . GLY A 1 293 ? -61.666 -5.961 9.004 1.00 49.25 293 GLY A CA 1
ATOM 2359 C C . GLY A 1 293 ? -62.410 -4.990 8.075 1.00 49.25 293 GLY A C 1
ATOM 2360 O O . GLY A 1 293 ? -63.585 -5.204 7.791 1.00 49.25 293 GLY A O 1
ATOM 2361 N N . VAL A 1 294 ? -61.704 -3.985 7.544 1.00 49.25 294 VAL A N 1
ATOM 2362 C CA . VAL A 1 294 ? -62.189 -2.985 6.581 1.00 49.25 294 VAL A CA 1
ATOM 2363 C C . VAL A 1 294 ? -62.011 -3.461 5.125 1.00 49.25 294 VAL A C 1
ATOM 2365 O O . VAL A 1 294 ? -62.890 -3.223 4.307 1.00 49.25 294 VAL A O 1
ATOM 2368 N N . LEU A 1 295 ? -60.960 -4.241 4.812 1.00 46.03 295 LEU A N 1
ATOM 2369 C CA . LEU A 1 295 ? -60.667 -4.785 3.462 1.00 46.03 295 LEU A CA 1
ATOM 2370 C C . LEU A 1 295 ? -61.386 -6.105 3.091 1.00 46.03 295 LEU A C 1
ATOM 2372 O O . LEU A 1 295 ? -61.049 -6.730 2.083 1.00 46.03 295 LEU A O 1
ATOM 2376 N N . SER A 1 296 ? -62.362 -6.578 3.870 1.00 49.81 296 SER A N 1
ATOM 2377 C CA . SER A 1 296 ? -63.033 -7.865 3.595 1.00 49.81 296 SER A CA 1
ATOM 2378 C C . SER A 1 296 ? -63.680 -7.954 2.197 1.00 49.81 296 SER A C 1
ATOM 2380 O O . SER A 1 296 ? -63.748 -9.047 1.634 1.00 49.81 296 SER A O 1
ATOM 2382 N N . ASN A 1 297 ? -64.037 -6.819 1.583 1.00 47.66 297 ASN A N 1
ATOM 2383 C CA . ASN A 1 297 ? -64.581 -6.755 0.221 1.00 47.66 297 ASN A CA 1
ATOM 2384 C C . ASN A 1 297 ? -63.539 -6.960 -0.897 1.00 47.66 297 ASN A C 1
ATOM 2386 O O . ASN A 1 297 ? -63.895 -7.479 -1.954 1.00 47.66 297 ASN A O 1
ATOM 2390 N N . ILE A 1 298 ? -62.251 -6.685 -0.662 1.00 45.78 298 ILE A N 1
ATOM 2391 C CA . ILE A 1 298 ? -61.183 -6.876 -1.667 1.00 45.78 298 ILE A CA 1
ATOM 2392 C C . ILE A 1 298 ? -60.857 -8.363 -1.883 1.00 45.78 298 ILE A C 1
ATOM 2394 O O . ILE A 1 298 ? -60.414 -8.763 -2.959 1.00 45.78 298 ILE A O 1
ATOM 2398 N N . SER A 1 299 ? -61.165 -9.220 -0.901 1.00 47.31 299 SER A N 1
ATOM 2399 C CA . SER A 1 299 ? -61.053 -10.680 -1.050 1.00 47.31 299 SER A CA 1
ATOM 2400 C C . SER A 1 299 ? -61.991 -11.264 -2.117 1.00 47.31 299 SER A C 1
ATOM 2402 O O . SER A 1 299 ? -61.740 -12.366 -2.603 1.00 47.31 299 SER A O 1
ATOM 2404 N N . SER A 1 300 ? -63.029 -10.517 -2.519 1.00 50.09 300 SER A N 1
ATOM 2405 C CA . SER A 1 300 ? -63.933 -10.898 -3.612 1.00 50.09 300 SER A CA 1
ATOM 2406 C C . SER A 1 300 ? -63.391 -10.553 -5.006 1.00 50.09 300 SER A C 1
ATOM 2408 O O . SER A 1 300 ? -63.874 -11.096 -5.994 1.00 50.09 300 SER A O 1
ATOM 2410 N N . ILE A 1 301 ? -62.361 -9.699 -5.089 1.00 48.56 301 ILE A N 1
ATOM 2411 C CA . ILE A 1 301 ? -61.775 -9.197 -6.345 1.00 48.56 301 ILE A CA 1
ATOM 2412 C C . ILE A 1 301 ? -60.599 -10.079 -6.804 1.00 48.56 301 ILE A C 1
ATOM 2414 O O . ILE A 1 301 ? -60.309 -10.180 -7.995 1.00 48.56 301 ILE A O 1
ATOM 2418 N N . THR A 1 302 ? -59.936 -10.797 -5.893 1.00 51.09 302 THR A N 1
ATOM 2419 C CA . THR A 1 302 ? -58.824 -11.706 -6.227 1.00 51.09 302 THR A CA 1
ATOM 2420 C C . THR A 1 302 ? -59.304 -13.114 -6.579 1.00 51.09 302 THR A C 1
ATOM 2422 O O . THR A 1 302 ? -58.874 -14.091 -5.962 1.00 51.09 302 THR A O 1
ATOM 2425 N N . ASP A 1 303 ? -60.146 -13.241 -7.607 1.00 45.38 303 ASP A N 1
ATOM 2426 C CA . ASP A 1 303 ? -60.573 -14.523 -8.207 1.00 45.38 303 ASP A CA 1
ATOM 2427 C C . ASP A 1 303 ? -59.425 -15.221 -8.993 1.00 45.38 303 ASP A C 1
ATOM 2429 O O . ASP A 1 303 ? -59.580 -15.806 -10.062 1.00 45.38 303 ASP A O 1
ATOM 2433 N N . LEU A 1 304 ? -58.213 -15.125 -8.442 1.00 45.00 304 LEU A N 1
ATOM 2434 C CA . LEU A 1 304 ? -57.004 -15.869 -8.758 1.00 45.00 304 LEU A CA 1
ATOM 2435 C C . LEU A 1 304 ? -56.729 -16.745 -7.536 1.00 45.00 304 LEU A C 1
ATOM 2437 O O . LEU A 1 304 ? -56.050 -16.321 -6.605 1.00 45.00 304 LEU A O 1
ATOM 2441 N N . GLY A 1 305 ? -57.319 -17.943 -7.532 1.00 44.88 305 GLY A N 1
ATOM 2442 C CA . GLY A 1 305 ? -57.163 -19.012 -6.538 1.00 44.88 305 GLY A CA 1
ATOM 2443 C C . GLY A 1 305 ? -56.151 -18.779 -5.404 1.00 44.88 305 GLY A C 1
ATOM 2444 O O . GLY A 1 305 ? -55.065 -19.354 -5.413 1.00 44.88 305 GLY A O 1
ATOM 2445 N N . GLY A 1 306 ? -56.544 -17.998 -4.392 1.00 47.88 306 GLY A N 1
ATOM 2446 C CA . GLY A 1 306 ? -55.982 -18.054 -3.040 1.00 47.88 306 GLY A CA 1
ATOM 2447 C C . GLY A 1 306 ? -54.732 -17.227 -2.707 1.00 47.88 306 GLY A C 1
ATOM 2448 O O . GLY A 1 306 ? -54.156 -17.486 -1.650 1.00 47.88 306 GLY A O 1
ATOM 2449 N N . PHE A 1 307 ? -54.292 -16.249 -3.512 1.00 51.66 307 PHE A N 1
ATOM 2450 C CA . PHE A 1 307 ? -53.099 -15.451 -3.167 1.00 51.66 307 PHE A CA 1
ATOM 2451 C C . PHE A 1 307 ? -53.421 -14.032 -2.677 1.00 51.66 307 PHE A C 1
ATOM 2453 O O . PHE A 1 307 ? -53.454 -13.069 -3.435 1.00 51.66 307 PHE A O 1
ATOM 2460 N N . ASP A 1 308 ? -53.624 -13.909 -1.369 1.00 59.19 308 ASP A N 1
ATOM 2461 C CA . ASP A 1 308 ? -53.816 -12.640 -0.669 1.00 59.19 308 ASP A CA 1
ATOM 2462 C C . ASP A 1 308 ? -52.444 -11.970 -0.403 1.00 59.19 308 ASP A C 1
ATOM 2464 O O . ASP A 1 308 ? -51.627 -12.522 0.348 1.00 59.19 308 ASP A O 1
ATOM 2468 N N . PRO A 1 309 ? -52.150 -10.788 -0.986 1.00 61.41 309 PRO A N 1
ATOM 2469 C CA . PRO A 1 309 ? -50.844 -10.132 -0.860 1.00 61.41 309 PRO A CA 1
ATOM 2470 C C . PRO A 1 309 ? -50.418 -9.874 0.589 1.00 61.41 309 PRO A C 1
ATOM 2472 O O . PRO A 1 309 ? -49.231 -9.909 0.911 1.00 61.41 309 PRO A O 1
ATOM 2475 N N . VAL A 1 310 ? -51.369 -9.669 1.502 1.00 64.06 310 VAL A N 1
ATOM 2476 C CA . VAL A 1 310 ? -51.065 -9.444 2.920 1.00 64.06 310 VAL A CA 1
ATOM 2477 C C . VAL A 1 310 ? -50.608 -10.741 3.596 1.00 64.06 310 VAL A C 1
ATOM 2479 O O . VAL A 1 310 ? -49.717 -10.704 4.445 1.00 64.06 310 VAL A O 1
ATOM 2482 N N . TRP A 1 311 ? -51.148 -11.899 3.192 1.00 67.94 311 TRP A N 1
ATOM 2483 C CA . TRP A 1 311 ? -50.635 -13.200 3.640 1.00 67.94 311 TRP A CA 1
ATOM 2484 C C . TRP A 1 311 ? -49.191 -13.424 3.183 1.00 67.94 311 TRP A C 1
ATOM 2486 O O . TRP A 1 311 ? -48.373 -13.902 3.973 1.00 67.94 311 TRP A O 1
ATOM 2496 N N . LEU A 1 312 ? -48.844 -13.012 1.958 1.00 69.38 312 LEU A N 1
ATOM 2497 C CA . LEU A 1 312 ? -47.463 -13.057 1.474 1.00 69.38 312 LEU A CA 1
ATOM 2498 C C . LEU A 1 312 ? -46.532 -12.219 2.363 1.00 69.38 312 LEU A C 1
ATOM 2500 O O . LEU A 1 312 ? -45.504 -12.724 2.819 1.00 69.38 312 LEU A O 1
ATOM 2504 N N . PHE A 1 313 ? -46.894 -10.965 2.650 1.00 66.06 313 PHE A N 1
ATOM 2505 C CA . PHE A 1 313 ? -46.076 -10.087 3.495 1.00 66.06 313 PHE A CA 1
ATOM 2506 C C . PHE A 1 313 ? -45.906 -10.625 4.924 1.00 66.06 313 PHE A C 1
ATOM 2508 O O . PHE A 1 313 ? -44.808 -10.532 5.478 1.00 66.06 313 PHE A O 1
ATOM 2515 N N . LEU A 1 314 ? -46.941 -11.241 5.508 1.00 69.88 314 LEU A N 1
ATOM 2516 C CA . LEU A 1 314 ? -46.862 -11.870 6.833 1.00 69.88 314 LEU A CA 1
ATOM 2517 C C . LEU A 1 314 ? -45.932 -13.089 6.849 1.00 69.88 314 LEU A C 1
ATOM 2519 O O . LEU A 1 314 ? -45.085 -13.202 7.738 1.00 69.88 314 LEU A O 1
ATOM 2523 N N . VAL A 1 315 ? -46.058 -13.987 5.867 1.00 76.88 315 VAL A N 1
ATOM 2524 C CA . VAL A 1 315 ? -45.226 -15.198 5.781 1.00 76.88 315 VAL A CA 1
ATOM 2525 C C . VAL A 1 315 ? -43.766 -14.828 5.525 1.00 76.88 315 VAL A C 1
ATOM 2527 O O . VAL A 1 315 ? -42.882 -15.289 6.250 1.00 76.88 315 VAL A O 1
ATOM 2530 N N . VAL A 1 316 ? -43.502 -13.948 4.555 1.00 77.50 316 VAL A N 1
ATOM 2531 C CA . VAL A 1 316 ? -42.142 -13.483 4.241 1.00 77.50 316 VAL A CA 1
ATOM 2532 C C . VAL A 1 316 ? -41.541 -12.739 5.433 1.00 77.50 316 VAL A C 1
ATOM 2534 O O . VAL A 1 316 ? -40.419 -13.042 5.840 1.00 77.50 316 VAL A O 1
ATOM 2537 N N . GLY A 1 317 ? -42.291 -11.825 6.054 1.00 72.94 317 GLY A N 1
ATOM 2538 C CA . GLY A 1 317 ? -41.850 -11.098 7.247 1.00 72.94 317 GLY A CA 1
ATOM 2539 C C . GLY A 1 317 ? -41.526 -12.026 8.422 1.00 72.94 317 GLY A C 1
ATOM 2540 O O . GLY A 1 317 ? -40.482 -11.875 9.062 1.00 72.94 317 GLY A O 1
ATOM 2541 N N . GLY A 1 318 ? -42.367 -13.034 8.667 1.00 79.25 318 GLY A N 1
ATOM 2542 C CA . GLY A 1 318 ? -42.157 -14.042 9.708 1.00 79.25 318 GLY A CA 1
ATOM 2543 C C . GLY A 1 318 ? -40.908 -14.891 9.471 1.00 79.25 318 GLY A C 1
ATOM 2544 O O . GLY A 1 318 ? -40.079 -15.034 10.374 1.00 79.25 318 GLY A O 1
ATOM 2545 N N . VAL A 1 319 ? -40.719 -15.399 8.249 1.00 83.75 319 VAL A N 1
ATOM 2546 C CA . VAL A 1 319 ? -39.519 -16.168 7.873 1.00 83.75 319 VAL A CA 1
ATOM 2547 C C . VAL A 1 319 ? -38.261 -15.316 8.037 1.00 83.75 319 VAL A C 1
ATOM 2549 O O . VAL A 1 319 ? -37.300 -15.751 8.677 1.00 83.75 319 VAL A O 1
ATOM 2552 N N . MET A 1 320 ? -38.277 -14.074 7.547 1.00 78.06 320 MET A N 1
ATOM 2553 C CA . MET A 1 320 ? -37.150 -13.146 7.675 1.00 78.06 320 MET A CA 1
ATOM 2554 C C . MET A 1 320 ? -36.810 -12.838 9.137 1.00 78.06 320 MET A C 1
ATOM 2556 O O . MET A 1 320 ? -35.631 -12.770 9.497 1.00 78.06 320 MET A O 1
ATOM 2560 N N . PHE A 1 321 ? -37.815 -12.706 10.005 1.00 78.62 321 PHE A N 1
ATOM 2561 C CA . PHE A 1 321 ? -37.609 -12.502 11.437 1.00 78.62 321 PHE A CA 1
ATOM 2562 C C . PHE A 1 321 ? -36.994 -13.723 12.122 1.00 78.62 321 PHE A C 1
ATOM 2564 O O . PHE A 1 321 ? -36.014 -13.571 12.852 1.00 78.62 321 PHE A O 1
ATOM 2571 N N . ILE A 1 322 ? -37.510 -14.929 11.863 1.00 82.62 322 ILE A N 1
ATOM 2572 C CA . ILE A 1 322 ? -36.987 -16.174 12.451 1.00 82.62 322 ILE A CA 1
ATOM 2573 C C . ILE A 1 322 ? -35.535 -16.400 12.018 1.00 82.62 322 ILE A C 1
ATOM 2575 O O . ILE A 1 322 ? -34.673 -16.657 12.863 1.00 82.62 322 ILE A O 1
ATOM 2579 N N . LEU A 1 323 ? -35.237 -16.247 10.725 1.00 84.12 323 LEU A N 1
ATOM 2580 C CA . LEU A 1 323 ? -33.875 -16.388 10.203 1.00 84.12 323 LEU A CA 1
ATOM 2581 C C . LEU A 1 323 ? -32.945 -15.304 10.754 1.00 84.12 323 LEU A C 1
ATOM 2583 O O . LEU A 1 323 ? -31.828 -15.604 11.181 1.00 84.12 323 LEU A O 1
ATOM 2587 N N . GLY A 1 324 ? -33.416 -14.057 10.820 1.00 77.38 324 GLY A N 1
ATOM 2588 C CA . GLY A 1 324 ? -32.679 -12.948 11.419 1.00 77.38 324 GLY A CA 1
ATOM 2589 C C . GLY A 1 324 ? -32.372 -13.177 12.901 1.00 77.38 324 GLY A C 1
ATOM 2590 O O . GLY A 1 324 ? -31.244 -12.938 13.344 1.00 77.38 324 GLY A O 1
ATOM 2591 N N . PHE A 1 325 ? -33.338 -13.686 13.667 1.00 77.75 325 PHE A N 1
ATOM 2592 C CA . PHE A 1 325 ? -33.178 -14.016 15.081 1.00 77.75 325 PHE A CA 1
ATOM 2593 C C . PHE A 1 325 ? -32.199 -15.178 15.281 1.00 77.75 325 PHE A C 1
ATOM 2595 O O . PHE A 1 325 ? -31.234 -15.035 16.038 1.00 77.75 325 PHE A O 1
ATOM 2602 N N . ALA A 1 326 ? -32.380 -16.285 14.553 1.00 78.69 326 ALA A N 1
ATOM 2603 C CA . ALA A 1 326 ? -31.514 -17.461 14.623 1.00 78.69 326 ALA A CA 1
ATOM 2604 C C . ALA A 1 326 ? -30.063 -17.134 14.239 1.00 78.69 326 ALA A C 1
ATOM 2606 O O . ALA A 1 326 ? -29.142 -17.493 14.972 1.00 78.69 326 ALA A O 1
ATOM 2607 N N . GLY A 1 327 ? -29.843 -16.380 13.156 1.00 76.50 327 GLY A N 1
ATOM 2608 C CA . GLY A 1 327 ? -28.505 -15.954 12.741 1.00 76.50 327 GLY A CA 1
ATOM 2609 C C . GLY A 1 327 ? -27.831 -15.029 13.760 1.00 76.50 327 GLY A C 1
ATOM 2610 O O . GLY A 1 327 ? -26.631 -15.140 14.014 1.00 76.50 327 GLY A O 1
ATOM 2611 N N . CYS A 1 328 ? -28.597 -14.140 14.400 1.00 68.44 328 CYS A N 1
ATOM 2612 C CA . CYS A 1 328 ? -28.055 -13.209 15.389 1.00 68.44 328 CYS A CA 1
ATOM 2613 C C . CYS A 1 328 ? -27.743 -13.874 16.731 1.00 68.44 328 CYS A C 1
ATOM 2615 O O . CYS A 1 328 ? -26.660 -13.650 17.267 1.00 68.44 328 CYS A O 1
ATOM 2617 N N . ILE A 1 329 ? -28.655 -14.683 17.277 1.00 73.50 329 ILE A N 1
ATOM 2618 C CA . ILE A 1 329 ? -28.411 -15.421 18.524 1.00 73.50 329 ILE A CA 1
ATOM 2619 C C . ILE A 1 329 ? -27.353 -16.502 18.307 1.00 73.50 329 ILE A C 1
ATOM 2621 O O . ILE A 1 329 ? -26.473 -16.656 19.150 1.00 73.50 329 ILE A O 1
ATOM 2625 N N . GLY A 1 330 ? -27.381 -17.188 17.162 1.00 75.81 330 GLY A N 1
ATOM 2626 C CA . GLY A 1 330 ? -26.362 -18.160 16.774 1.00 75.81 330 GLY A CA 1
ATOM 2627 C C . GLY A 1 330 ? -24.962 -17.555 16.760 1.00 75.81 330 GLY A C 1
ATOM 2628 O O . GLY A 1 330 ? -24.044 -18.139 17.325 1.00 75.81 330 GLY A O 1
ATOM 2629 N N . ALA A 1 331 ? -24.810 -16.349 16.208 1.00 67.50 331 ALA A N 1
ATOM 2630 C CA . ALA A 1 331 ? -23.539 -15.630 16.235 1.00 67.50 331 ALA A CA 1
ATOM 2631 C C . ALA A 1 331 ? -23.164 -15.113 17.638 1.00 67.50 331 ALA A C 1
ATOM 2633 O O . ALA A 1 331 ? -22.012 -15.230 18.031 1.00 67.50 331 ALA A O 1
ATOM 2634 N N . LEU A 1 332 ? -24.115 -14.552 18.399 1.00 59.84 332 LEU A N 1
ATOM 2635 C CA . LEU A 1 332 ? -23.855 -13.977 19.731 1.00 59.84 332 LEU A CA 1
ATOM 2636 C C . LEU A 1 332 ? -23.522 -15.026 20.799 1.00 59.84 332 LEU A C 1
ATOM 2638 O O . LEU A 1 332 ? -22.826 -14.718 21.760 1.00 59.84 332 LEU A O 1
ATOM 2642 N N . ARG A 1 333 ? -24.066 -16.238 20.670 1.00 69.31 333 ARG A N 1
ATOM 2643 C CA . ARG A 1 333 ? -23.867 -17.347 21.614 1.00 69.31 333 ARG A CA 1
ATOM 2644 C C . ARG A 1 333 ? -22.908 -18.413 21.083 1.00 69.31 333 ARG A C 1
ATOM 2646 O O . ARG A 1 333 ? -22.837 -19.480 21.680 1.00 69.31 333 ARG A O 1
ATOM 2653 N N . GLU A 1 334 ? -22.250 -18.156 19.949 1.00 80.12 334 GLU A N 1
ATOM 2654 C CA . GLU A 1 334 ? -21.399 -19.120 19.230 1.00 80.12 334 GLU A CA 1
ATOM 2655 C C . GLU A 1 334 ? -22.077 -20.493 19.028 1.00 80.12 334 GLU A C 1
ATOM 2657 O O . GLU A 1 334 ? -21.453 -21.555 19.019 1.00 80.12 334 GLU A O 1
ATOM 2662 N N . ASN A 1 335 ? -23.402 -20.487 18.856 1.00 77.81 335 ASN A N 1
ATOM 2663 C CA . ASN A 1 335 ? -24.191 -21.702 18.752 1.00 77.81 335 ASN A CA 1
ATOM 2664 C C . ASN A 1 335 ? -24.158 -22.223 17.309 1.00 77.81 335 ASN A C 1
ATOM 2666 O O . ASN A 1 335 ? -24.864 -21.740 16.418 1.00 77.81 335 ASN A O 1
ATOM 2670 N N . SER A 1 336 ? -23.350 -23.265 17.108 1.00 79.69 336 SER A N 1
ATOM 2671 C CA . SER A 1 336 ? -23.161 -23.925 15.814 1.00 79.69 336 SER A CA 1
ATOM 2672 C C . SER A 1 336 ? -24.453 -24.493 15.216 1.00 79.69 336 SER A C 1
ATOM 2674 O O . SER A 1 336 ? -24.579 -24.536 13.995 1.00 79.69 336 SER A O 1
ATOM 2676 N N . PHE A 1 337 ? -25.423 -24.915 16.034 1.00 87.56 337 PHE A N 1
ATOM 2677 C CA . PHE A 1 337 ? -26.704 -25.433 15.542 1.00 87.56 337 PHE A CA 1
ATOM 2678 C C . PHE A 1 337 ? -27.543 -24.323 14.898 1.00 87.56 337 PHE A C 1
ATOM 2680 O O . PHE A 1 337 ? -27.993 -24.471 13.764 1.00 87.56 337 PHE A O 1
ATOM 2687 N N . LEU A 1 338 ? -27.675 -23.176 15.573 1.00 76.88 338 LEU A N 1
ATOM 2688 C CA . LEU A 1 338 ? -28.410 -22.014 15.057 1.00 76.88 338 LEU A CA 1
ATOM 2689 C C . LEU A 1 338 ? -27.757 -21.420 13.800 1.00 76.88 338 LEU A C 1
ATOM 2691 O O . LEU A 1 338 ? -28.458 -21.027 12.869 1.00 76.88 338 LEU A O 1
ATOM 2695 N N . LEU A 1 339 ? -26.421 -21.395 13.743 1.00 75.88 339 LEU A N 1
ATOM 2696 C CA . LEU A 1 339 ? -25.686 -20.937 12.558 1.00 75.88 339 LEU A CA 1
ATOM 2697 C C . LEU A 1 339 ? -25.845 -21.891 11.367 1.00 75.88 339 LEU A C 1
ATOM 2699 O O . LEU A 1 339 ? -26.028 -21.428 10.241 1.00 75.88 339 LEU A O 1
ATOM 2703 N N . LYS A 1 340 ? -25.826 -23.211 11.601 1.00 84.06 340 LYS A N 1
ATOM 2704 C CA . LYS A 1 340 ? -26.107 -24.211 10.557 1.00 84.06 340 LYS A CA 1
ATOM 2705 C C . LYS A 1 340 ? -27.542 -24.100 10.050 1.00 84.06 340 LYS A C 1
ATOM 2707 O O . LYS A 1 340 ? -27.737 -24.077 8.841 1.00 84.06 340 LYS A O 1
ATOM 2712 N N . PHE A 1 341 ? -28.516 -23.971 10.952 1.00 88.19 341 PHE A N 1
ATOM 2713 C CA . PHE A 1 341 ? -29.917 -23.729 10.600 1.00 88.19 341 PHE A CA 1
ATOM 2714 C C . PHE A 1 341 ? -30.047 -22.499 9.691 1.00 88.19 341 PHE A C 1
ATOM 2716 O O . PHE A 1 341 ? -30.550 -22.604 8.578 1.00 88.19 341 PHE A O 1
ATOM 2723 N N . PHE A 1 342 ? -29.488 -21.359 10.102 1.00 85.75 342 PHE A N 1
ATOM 2724 C CA . PHE A 1 342 ? -29.489 -20.137 9.296 1.00 85.75 342 PHE A CA 1
ATOM 2725 C C . PHE A 1 342 ? -28.852 -20.332 7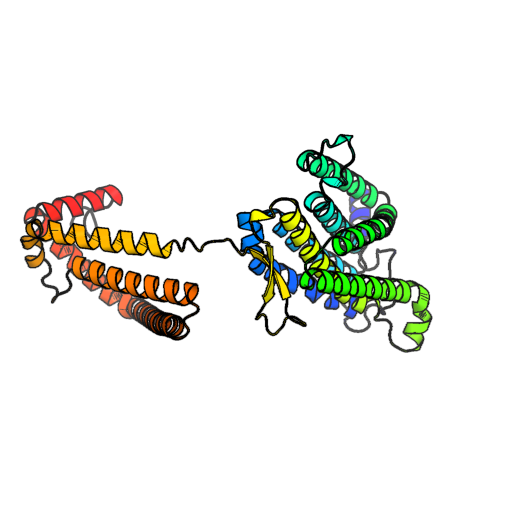.908 1.00 85.75 342 PHE A C 1
ATOM 2727 O O . PHE A 1 342 ? -29.432 -19.930 6.901 1.00 85.75 342 PHE A O 1
ATOM 2734 N N . SER A 1 343 ? -27.686 -20.981 7.840 1.00 82.94 343 SER A N 1
ATOM 2735 C CA . SER A 1 343 ? -26.966 -21.201 6.581 1.00 82.94 343 SER A CA 1
ATOM 2736 C C . SER A 1 343 ? -27.714 -22.118 5.609 1.00 82.94 343 SER A C 1
ATOM 2738 O O . SER A 1 343 ? -27.675 -21.872 4.406 1.00 82.94 343 SER A O 1
ATOM 2740 N N . VAL A 1 344 ? -28.374 -23.172 6.102 1.00 91.12 344 VAL A N 1
ATOM 2741 C CA . VAL A 1 344 ? -29.136 -24.108 5.259 1.00 91.12 344 VAL A CA 1
ATOM 2742 C C . VAL A 1 344 ? -30.354 -23.415 4.655 1.00 91.12 344 VAL A C 1
ATOM 2744 O O . VAL A 1 344 ? -30.561 -23.492 3.447 1.00 91.12 344 VAL A O 1
ATOM 2747 N N . PHE A 1 345 ? -31.125 -22.689 5.467 1.00 89.25 345 PHE A N 1
ATOM 2748 C CA . PHE A 1 345 ? -32.316 -21.987 4.985 1.00 89.25 345 PHE A CA 1
ATOM 2749 C C . PHE A 1 345 ? -31.980 -20.843 4.022 1.00 89.25 345 PHE A C 1
ATOM 2751 O O . PHE A 1 345 ? -32.683 -20.676 3.030 1.00 89.25 345 PHE A O 1
ATOM 2758 N N . LEU A 1 346 ? -30.880 -20.111 4.243 1.00 86.38 346 LEU A N 1
ATOM 2759 C CA . LEU A 1 346 ? -30.386 -19.147 3.253 1.00 86.38 346 LEU A CA 1
ATOM 2760 C C . LEU A 1 346 ? -30.034 -19.812 1.920 1.00 86.38 346 LEU A C 1
ATOM 2762 O O . LEU A 1 346 ? -30.367 -19.274 0.869 1.00 86.38 346 LEU A O 1
ATOM 2766 N N . GLY A 1 347 ? -29.386 -20.980 1.957 1.00 87.12 347 GLY A N 1
ATOM 2767 C CA . GLY A 1 347 ? -29.090 -21.749 0.749 1.00 87.12 347 GLY A CA 1
ATOM 2768 C C . GLY A 1 347 ? -30.359 -22.143 -0.010 1.00 87.12 347 GLY A C 1
ATOM 2769 O O . GLY A 1 347 ? -30.424 -21.965 -1.222 1.00 87.12 347 GLY A O 1
ATOM 2770 N N . ILE A 1 348 ? -31.390 -22.612 0.700 1.00 91.94 348 ILE A N 1
ATOM 2771 C CA . ILE A 1 348 ? -32.690 -22.958 0.101 1.00 91.94 348 ILE A CA 1
ATOM 2772 C C . ILE A 1 348 ? -33.336 -21.730 -0.551 1.00 91.94 348 ILE A C 1
ATOM 2774 O O . ILE A 1 348 ? -33.745 -21.813 -1.706 1.00 91.94 348 ILE A O 1
ATOM 2778 N N . ILE A 1 349 ? -33.393 -20.593 0.154 1.00 89.88 349 ILE A N 1
ATOM 2779 C CA . ILE A 1 349 ? -33.967 -19.346 -0.379 1.00 89.88 349 ILE A CA 1
ATOM 2780 C C . ILE A 1 349 ? -33.227 -18.915 -1.646 1.00 89.88 349 ILE A C 1
ATOM 2782 O O . ILE A 1 349 ? -33.870 -18.631 -2.648 1.00 89.88 349 ILE A O 1
ATOM 2786 N N . PHE A 1 350 ? -31.894 -18.960 -1.644 1.00 89.00 350 PHE A N 1
ATOM 2787 C CA . PHE A 1 350 ? -31.090 -18.612 -2.814 1.00 89.00 350 PHE A CA 1
ATOM 2788 C C . PHE A 1 350 ? -31.425 -19.475 -4.041 1.00 89.00 350 PHE A C 1
ATOM 2790 O O . PHE A 1 350 ? -31.610 -18.950 -5.138 1.00 89.00 350 PHE A O 1
ATOM 2797 N N . PHE A 1 351 ? -31.543 -20.796 -3.876 1.00 90.94 351 PHE A N 1
ATOM 2798 C CA . PHE A 1 351 ? -31.914 -21.675 -4.990 1.00 90.94 351 PHE A CA 1
ATOM 2799 C C . PHE A 1 351 ? -33.362 -21.468 -5.451 1.00 90.94 351 PHE A C 1
ATOM 2801 O O . PHE A 1 351 ? -33.630 -21.561 -6.651 1.00 90.94 351 PHE A O 1
ATOM 2808 N N . LEU A 1 352 ? -34.286 -21.159 -4.535 1.00 90.25 352 LEU A N 1
ATOM 2809 C CA . LEU A 1 352 ? -35.664 -20.804 -4.883 1.00 90.25 352 LEU A CA 1
ATOM 2810 C C . LEU A 1 352 ? -35.724 -19.489 -5.668 1.00 90.25 352 LEU A C 1
ATOM 2812 O O . LEU A 1 352 ? -36.390 -19.445 -6.697 1.00 90.25 352 LEU A O 1
ATOM 2816 N N . GLU A 1 353 ? -34.996 -18.455 -5.243 1.00 87.12 353 GLU A N 1
ATOM 2817 C CA . GLU A 1 353 ? -34.902 -17.166 -5.945 1.00 87.12 353 GLU A CA 1
ATOM 2818 C C . GLU A 1 353 ? -34.272 -17.323 -7.331 1.00 87.12 353 GLU A C 1
ATOM 2820 O O . GLU A 1 353 ? -34.787 -16.783 -8.309 1.00 87.12 353 GLU A O 1
ATOM 2825 N N . LEU A 1 354 ? -33.203 -18.118 -7.442 1.00 88.19 354 LEU A N 1
ATOM 2826 C CA . LEU A 1 354 ? -32.576 -18.433 -8.724 1.00 88.19 354 LEU A CA 1
ATOM 2827 C C . LEU A 1 354 ? -33.556 -19.153 -9.659 1.00 88.19 354 LEU A C 1
ATOM 2829 O O . LEU A 1 354 ? -33.681 -18.789 -10.826 1.00 88.19 354 LEU A O 1
ATOM 2833 N N . THR A 1 355 ? -34.276 -20.150 -9.141 1.00 89.69 355 THR A N 1
ATOM 2834 C CA . THR A 1 355 ? -35.273 -20.902 -9.914 1.00 89.69 355 THR A CA 1
ATOM 2835 C C . THR A 1 355 ? -36.418 -19.995 -10.352 1.00 89.69 355 THR A C 1
ATOM 2837 O O . THR A 1 355 ? -36.780 -19.997 -11.526 1.00 89.69 355 THR A O 1
ATOM 2840 N N . ALA A 1 356 ? -36.952 -19.173 -9.445 1.00 86.81 356 ALA A N 1
ATOM 2841 C CA . ALA A 1 356 ? -37.997 -18.203 -9.750 1.00 86.81 356 ALA A CA 1
ATOM 2842 C C . ALA A 1 356 ? -37.536 -17.182 -10.800 1.00 86.81 356 ALA A C 1
ATOM 2844 O O . ALA A 1 356 ? -38.286 -16.891 -11.725 1.00 86.81 356 ALA A O 1
ATOM 2845 N N . GLY A 1 357 ? -36.294 -16.694 -10.714 1.00 87.44 357 GLY A N 1
ATOM 2846 C CA . GLY A 1 357 ? -35.709 -15.788 -11.704 1.00 87.44 357 GLY A CA 1
ATOM 2847 C C . GLY A 1 357 ? -35.574 -16.424 -13.090 1.00 87.44 357 GLY A C 1
ATOM 2848 O O . GLY A 1 357 ? -35.937 -15.804 -14.090 1.00 87.44 357 GLY A O 1
ATOM 2849 N N . ILE A 1 358 ? -35.121 -17.681 -13.161 1.00 91.19 358 ILE A N 1
ATOM 2850 C CA . ILE A 1 358 ? -35.050 -18.437 -14.422 1.00 91.19 358 ILE A CA 1
ATOM 2851 C C . ILE A 1 358 ? -36.456 -18.646 -14.996 1.00 91.19 358 ILE A C 1
ATOM 2853 O O . ILE A 1 358 ? -36.674 -18.388 -16.177 1.00 91.19 358 ILE A O 1
ATOM 2857 N N . LEU A 1 359 ? -37.421 -19.065 -14.172 1.00 88.44 359 LEU A N 1
ATOM 2858 C CA . LEU A 1 359 ? -38.809 -19.257 -14.597 1.00 88.44 359 LEU A CA 1
ATOM 2859 C C . LEU A 1 359 ? -39.439 -17.945 -15.078 1.00 88.44 359 LEU A C 1
ATOM 2861 O O . LEU A 1 359 ? -40.073 -17.936 -16.128 1.00 88.44 359 LEU A O 1
ATOM 2865 N N . ALA A 1 360 ? -39.218 -16.831 -14.378 1.00 85.56 360 ALA A N 1
ATOM 2866 C CA . ALA A 1 360 ? -39.715 -15.519 -14.785 1.00 85.56 360 ALA A CA 1
ATOM 2867 C C . ALA A 1 360 ? -39.152 -15.086 -16.147 1.00 85.56 360 ALA A C 1
ATOM 2869 O O . ALA A 1 360 ? -39.870 -14.505 -16.957 1.00 85.56 360 ALA A O 1
ATOM 2870 N N . PHE A 1 361 ? -37.886 -15.406 -16.429 1.00 85.62 361 PHE A N 1
ATOM 2871 C CA . PHE A 1 361 ? -37.275 -15.133 -17.727 1.00 85.62 361 PHE A CA 1
ATOM 2872 C C . PHE A 1 361 ? -37.824 -16.038 -18.840 1.00 85.62 361 PHE A C 1
ATOM 2874 O O . PHE A 1 361 ? -38.133 -15.554 -19.929 1.00 85.62 361 PHE A O 1
ATOM 2881 N N . VAL A 1 362 ? -37.968 -17.339 -18.568 1.00 92.38 362 VAL A N 1
ATOM 2882 C CA . VAL A 1 362 ? -38.472 -18.331 -19.534 1.00 92.38 362 VAL A CA 1
ATOM 2883 C C . VAL A 1 362 ? -39.944 -18.087 -19.873 1.00 92.38 362 VAL A C 1
ATOM 2885 O O . VAL A 1 362 ? -40.323 -18.164 -21.037 1.00 92.38 362 VAL A O 1
ATOM 2888 N N . PHE A 1 363 ? -40.767 -17.748 -18.879 1.00 89.75 363 PHE A N 1
ATOM 2889 C CA . PHE A 1 363 ? -42.209 -17.532 -19.028 1.00 89.75 363 PHE A CA 1
ATOM 2890 C C . PHE A 1 363 ? -42.596 -16.053 -19.142 1.00 89.75 363 PHE A C 1
ATOM 2892 O O . PHE A 1 363 ? -43.755 -15.708 -18.925 1.00 89.75 363 PHE A O 1
ATOM 2899 N N . LYS A 1 364 ? -41.656 -15.170 -19.501 1.00 86.81 364 LYS A N 1
ATOM 2900 C CA . LYS A 1 364 ? -41.882 -13.714 -19.554 1.00 86.81 364 LYS A CA 1
ATOM 2901 C C . LYS A 1 364 ? -43.115 -13.317 -20.378 1.00 86.81 364 LYS A C 1
ATOM 2903 O O . LYS A 1 364 ? -43.835 -12.405 -19.988 1.00 86.81 364 LYS A O 1
ATOM 2908 N N . ASP A 1 365 ? -43.358 -14.006 -21.495 1.00 89.06 365 ASP A N 1
ATOM 2909 C CA . ASP A 1 365 ? -44.432 -13.661 -22.427 1.00 89.06 365 ASP A CA 1
ATOM 2910 C C . ASP A 1 365 ? -45.790 -14.071 -21.839 1.00 89.06 365 ASP A C 1
ATOM 2912 O O . ASP A 1 365 ? -46.709 -13.261 -21.784 1.00 89.06 365 ASP A O 1
ATOM 2916 N N . TRP A 1 366 ? -45.870 -15.265 -21.242 1.00 87.94 366 TRP A N 1
ATOM 2917 C CA . TRP A 1 366 ? -47.052 -15.708 -20.498 1.00 87.94 366 TRP A CA 1
ATOM 2918 C C . TRP A 1 366 ? -47.343 -14.819 -19.278 1.00 87.94 366 TRP A C 1
ATOM 2920 O O . TRP A 1 366 ? -48.497 -14.478 -19.023 1.00 87.94 366 TRP A O 1
ATOM 2930 N N . ILE A 1 367 ? -46.304 -14.395 -18.544 1.00 83.19 367 ILE A N 1
ATOM 2931 C CA . ILE A 1 367 ? -46.442 -13.456 -17.417 1.00 83.19 367 ILE A CA 1
ATOM 2932 C C . ILE A 1 367 ? -46.994 -12.115 -17.908 1.00 83.19 367 ILE A C 1
ATOM 2934 O O . ILE A 1 367 ? -47.875 -11.550 -17.265 1.00 83.19 367 ILE A O 1
ATOM 2938 N N . LYS A 1 368 ? -46.506 -11.611 -19.047 1.00 82.62 368 LYS A N 1
ATOM 2939 C CA . LYS A 1 368 ? -46.998 -10.369 -19.651 1.00 82.62 368 LYS A CA 1
ATOM 2940 C C . LYS A 1 368 ? -48.476 -10.477 -20.025 1.00 82.62 368 LYS A C 1
ATOM 2942 O O . LYS A 1 368 ? -49.232 -9.551 -19.745 1.00 82.62 368 LYS A O 1
ATOM 2947 N N . ASP A 1 369 ? -48.898 -11.604 -20.591 1.00 85.38 369 ASP A N 1
ATOM 2948 C CA . ASP A 1 369 ? -50.300 -11.839 -20.947 1.00 85.38 369 ASP A CA 1
ATOM 2949 C C . ASP A 1 369 ? -51.204 -11.905 -19.708 1.00 85.38 369 ASP A C 1
ATOM 2951 O O . ASP A 1 369 ? -52.260 -11.271 -19.680 1.00 85.38 369 ASP A O 1
ATOM 2955 N N . GLN A 1 370 ? -50.768 -12.600 -18.652 1.00 81.50 370 GLN A N 1
ATOM 2956 C CA . GLN A 1 370 ? -51.487 -12.639 -17.374 1.00 81.50 370 GLN A CA 1
ATOM 2957 C C . GLN A 1 370 ? -51.571 -11.263 -16.714 1.00 81.50 370 GLN A C 1
ATOM 2959 O O . GLN A 1 370 ? -52.627 -10.885 -16.209 1.00 81.50 370 GLN A O 1
ATOM 2964 N N . LEU A 1 371 ? -50.483 -10.492 -16.745 1.00 78.44 371 LEU A N 1
ATOM 2965 C CA . LEU A 1 371 ? -50.457 -9.142 -16.194 1.00 78.44 371 LEU A CA 1
ATOM 2966 C C . LEU A 1 371 ? -51.400 -8.209 -16.960 1.00 78.44 371 LEU A C 1
ATOM 2968 O O . LEU A 1 371 ? -52.169 -7.485 -16.337 1.00 78.44 371 LEU A O 1
ATOM 2972 N N . ASN A 1 372 ? -51.399 -8.261 -18.294 1.00 80.69 372 ASN A N 1
ATOM 2973 C CA . ASN A 1 372 ? -52.321 -7.479 -19.119 1.00 80.69 372 ASN A CA 1
ATOM 2974 C C . ASN A 1 372 ? -53.783 -7.853 -18.843 1.00 80.69 372 ASN A C 1
ATOM 2976 O O . ASN A 1 372 ? -54.631 -6.972 -18.718 1.00 80.69 372 ASN A O 1
ATOM 2980 N N . PHE A 1 373 ? -54.086 -9.148 -18.716 1.00 80.44 373 PHE A N 1
ATOM 2981 C CA . PHE A 1 373 ? -55.425 -9.617 -18.352 1.00 80.44 373 PHE A CA 1
ATOM 2982 C C . PHE A 1 373 ? -55.850 -9.103 -16.970 1.00 80.44 373 PHE A C 1
ATOM 2984 O O . PHE A 1 373 ? -56.959 -8.592 -16.813 1.00 80.44 373 PHE A O 1
ATOM 2991 N N . PHE A 1 374 ? -54.949 -9.178 -15.988 1.00 75.38 374 PHE A N 1
ATOM 2992 C CA . PHE A 1 374 ? -55.183 -8.678 -14.638 1.00 75.38 374 PHE A CA 1
ATOM 2993 C C . PHE A 1 374 ? -55.439 -7.168 -14.625 1.00 75.38 374 PHE A C 1
ATOM 2995 O O . PHE A 1 374 ? -56.440 -6.726 -14.064 1.00 75.38 374 PHE A O 1
ATOM 3002 N N . ILE A 1 375 ? -54.578 -6.371 -15.262 1.00 76.69 375 ILE A N 1
ATOM 3003 C CA . ILE A 1 375 ? -54.724 -4.910 -15.308 1.00 76.69 375 ILE A CA 1
ATOM 3004 C C . ILE A 1 375 ? -56.043 -4.533 -15.994 1.00 76.69 375 ILE A C 1
ATOM 3006 O O . ILE A 1 375 ? -56.807 -3.752 -15.437 1.00 76.69 375 ILE A O 1
ATOM 3010 N N . ASN A 1 376 ? -56.362 -5.138 -17.141 1.00 80.69 376 ASN A N 1
ATOM 3011 C CA . ASN A 1 376 ? -57.599 -4.842 -17.868 1.00 80.69 376 ASN A CA 1
ATOM 3012 C C . ASN A 1 376 ? -58.862 -5.178 -17.066 1.00 80.69 376 ASN A C 1
ATOM 3014 O O . ASN A 1 376 ? -59.831 -4.421 -17.103 1.00 80.69 376 ASN A O 1
ATOM 3018 N N . ASN A 1 377 ? -58.871 -6.287 -16.321 1.00 80.12 377 ASN A N 1
ATOM 3019 C CA . ASN A 1 377 ? -60.003 -6.617 -15.454 1.00 80.12 377 ASN A CA 1
ATOM 3020 C C . ASN A 1 377 ? -60.156 -5.616 -14.304 1.00 80.12 377 ASN A C 1
ATOM 3022 O O . ASN A 1 377 ? -61.276 -5.211 -14.003 1.00 80.12 377 ASN A O 1
ATOM 3026 N N . ASN A 1 378 ? -59.050 -5.178 -13.700 1.00 74.56 378 ASN A N 1
ATOM 3027 C CA . ASN A 1 378 ? -59.089 -4.186 -12.625 1.00 74.56 378 ASN A CA 1
ATOM 3028 C C . ASN A 1 378 ? -59.493 -2.790 -13.128 1.00 74.56 378 ASN A C 1
ATOM 3030 O O . ASN A 1 378 ? -60.249 -2.106 -12.451 1.00 74.56 378 ASN A O 1
ATOM 3034 N N . ILE A 1 379 ? -59.070 -2.380 -14.330 1.00 77.06 379 ILE A N 1
ATOM 3035 C CA . ILE A 1 379 ? -59.533 -1.125 -14.955 1.00 77.06 379 ILE A CA 1
ATOM 3036 C C . ILE A 1 379 ? -61.041 -1.179 -15.219 1.00 77.06 379 ILE A C 1
ATOM 3038 O O . ILE A 1 379 ? -61.750 -0.215 -14.945 1.00 77.06 379 ILE A O 1
ATOM 3042 N N . ARG A 1 380 ? -61.571 -2.317 -15.688 1.00 79.50 380 ARG A N 1
ATOM 3043 C CA . ARG A 1 380 ? -63.025 -2.487 -15.864 1.00 79.50 380 ARG A CA 1
ATOM 3044 C C . ARG A 1 380 ? -63.788 -2.390 -14.543 1.00 79.50 380 ARG A C 1
ATOM 3046 O O . ARG A 1 380 ? -64.862 -1.799 -14.527 1.00 79.50 380 ARG A O 1
ATOM 3053 N N . ALA A 1 381 ? -63.216 -2.923 -13.466 1.00 76.56 381 ALA A N 1
ATOM 3054 C CA . ALA A 1 381 ? -63.772 -2.864 -12.116 1.00 76.56 381 ALA A CA 1
ATOM 3055 C C . ALA A 1 381 ? -63.484 -1.538 -11.382 1.00 76.56 381 ALA A C 1
ATOM 3057 O O . ALA A 1 381 ? -63.874 -1.380 -10.228 1.00 76.56 381 ALA A O 1
ATOM 3058 N N . TYR A 1 382 ? -62.828 -0.562 -12.025 1.00 76.44 382 TYR A N 1
ATOM 3059 C CA . TYR A 1 382 ? -62.405 0.701 -11.401 1.00 76.44 382 TYR A CA 1
ATOM 3060 C C . TYR A 1 382 ? -63.549 1.453 -10.710 1.00 76.44 382 TYR A C 1
ATOM 3062 O O . TYR A 1 382 ? -63.338 2.092 -9.686 1.00 76.44 382 TYR A O 1
ATOM 3070 N N . ARG A 1 383 ? -64.771 1.386 -11.256 1.00 78.31 383 ARG A N 1
ATOM 3071 C CA . ARG A 1 383 ? -65.945 2.067 -10.679 1.00 78.31 383 ARG A CA 1
ATOM 3072 C C . ARG A 1 383 ? -66.647 1.283 -9.574 1.00 78.31 383 ARG A C 1
ATOM 3074 O O . ARG A 1 383 ? -67.543 1.837 -8.940 1.00 78.31 383 ARG A O 1
ATOM 3081 N N . ASP A 1 384 ? -66.272 0.027 -9.372 1.00 78.06 384 ASP A N 1
ATOM 3082 C CA . ASP A 1 384 ? -66.983 -0.884 -8.480 1.00 78.06 384 ASP A CA 1
ATOM 3083 C C . ASP A 1 384 ? -66.419 -0.849 -7.050 1.00 78.06 384 ASP A C 1
ATOM 3085 O O . ASP A 1 384 ? -67.137 -1.177 -6.105 1.00 78.06 384 ASP A O 1
ATOM 3089 N N . ASP A 1 385 ? -65.169 -0.400 -6.870 1.00 70.25 385 ASP A N 1
ATOM 3090 C CA . ASP A 1 385 ? -64.496 -0.320 -5.569 1.00 70.25 385 ASP A CA 1
ATOM 3091 C C . ASP A 1 385 ? -63.705 0.995 -5.415 1.00 70.25 385 ASP A C 1
ATOM 3093 O O . ASP A 1 385 ? -62.830 1.326 -6.218 1.00 70.25 385 ASP A O 1
ATOM 3097 N N . ILE A 1 386 ? -64.001 1.741 -4.345 1.00 73.50 386 ILE A N 1
ATOM 3098 C CA . ILE A 1 386 ? -63.365 3.027 -4.033 1.00 73.50 386 ILE A CA 1
ATOM 3099 C C . ILE A 1 386 ? -61.878 2.878 -3.684 1.00 73.50 386 ILE A C 1
ATOM 3101 O O . ILE A 1 386 ? -61.081 3.776 -3.961 1.00 73.50 386 ILE A O 1
ATOM 3105 N N . ASP A 1 387 ? -61.482 1.742 -3.113 1.00 69.62 387 ASP A N 1
ATOM 3106 C CA . ASP A 1 387 ? -60.089 1.462 -2.770 1.00 69.62 387 ASP A CA 1
ATOM 3107 C C . ASP A 1 387 ? -59.280 1.147 -4.034 1.00 69.62 387 ASP A C 1
ATOM 3109 O O . ASP A 1 387 ? -58.140 1.602 -4.180 1.00 69.62 387 ASP A O 1
ATOM 3113 N N . LEU A 1 388 ? -59.892 0.438 -4.989 1.00 69.38 388 LEU A N 1
ATOM 3114 C CA . LEU A 1 388 ? -59.302 0.170 -6.300 1.00 69.38 388 LEU A CA 1
ATOM 3115 C C . LEU A 1 388 ? -59.149 1.458 -7.116 1.00 69.38 388 LEU A C 1
ATOM 3117 O O . LEU A 1 388 ? -58.101 1.679 -7.726 1.00 69.38 388 LEU A O 1
ATOM 3121 N N . GLN A 1 389 ? -60.159 2.329 -7.069 1.00 78.12 389 GLN A N 1
ATOM 3122 C CA . GLN A 1 389 ? -60.117 3.654 -7.676 1.00 78.12 389 GLN A CA 1
ATOM 3123 C C . GLN A 1 389 ? -58.942 4.486 -7.142 1.00 78.12 389 GLN A C 1
ATOM 3125 O O . GLN A 1 389 ? -58.100 4.929 -7.924 1.00 78.12 389 GLN A O 1
ATOM 3130 N N . ASN A 1 390 ? -58.823 4.622 -5.817 1.00 78.38 390 ASN A N 1
ATOM 3131 C CA . ASN A 1 390 ? -57.730 5.371 -5.187 1.00 78.38 390 ASN A CA 1
ATOM 3132 C C . ASN A 1 390 ? -56.343 4.809 -5.550 1.00 78.38 390 ASN A C 1
ATOM 3134 O O . ASN A 1 390 ? -55.394 5.566 -5.765 1.00 78.38 390 ASN A O 1
ATOM 3138 N N . LEU A 1 391 ? -56.213 3.481 -5.621 1.00 74.62 391 LEU A N 1
ATOM 3139 C CA . LEU A 1 391 ? -54.960 2.814 -5.977 1.00 74.62 391 LEU A CA 1
ATOM 3140 C C . LEU A 1 391 ? -54.556 3.074 -7.436 1.00 74.62 391 LEU A C 1
ATOM 3142 O O . LEU A 1 391 ? -53.379 3.335 -7.715 1.00 74.62 391 LEU A O 1
ATOM 3146 N N . ILE A 1 392 ? -55.512 2.987 -8.365 1.00 77.00 392 ILE A N 1
ATOM 3147 C CA . ILE A 1 392 ? -55.276 3.226 -9.794 1.00 77.00 392 ILE A CA 1
ATOM 3148 C C . ILE A 1 392 ? -54.933 4.700 -10.032 1.00 77.00 392 ILE A C 1
ATOM 3150 O O . ILE A 1 392 ? -53.931 4.971 -10.696 1.00 77.00 392 ILE A O 1
ATOM 3154 N N . ASP A 1 393 ? -55.671 5.632 -9.425 1.00 81.44 393 ASP A N 1
ATOM 3155 C CA . ASP A 1 393 ? -55.421 7.075 -9.547 1.00 81.44 393 ASP A CA 1
ATOM 3156 C C . ASP A 1 393 ? -54.021 7.446 -9.033 1.00 81.44 393 ASP A C 1
ATOM 3158 O O . ASP A 1 393 ? -53.250 8.106 -9.734 1.00 81.44 393 ASP A O 1
ATOM 3162 N N . PHE A 1 394 ? -53.638 6.939 -7.853 1.00 79.06 394 PHE A N 1
ATOM 3163 C CA . PHE A 1 394 ? -52.293 7.135 -7.302 1.00 79.06 394 PHE A CA 1
ATOM 3164 C C . PHE A 1 394 ? -51.202 6.602 -8.239 1.00 79.06 394 PHE A C 1
ATOM 3166 O O . PHE A 1 394 ? -50.172 7.246 -8.448 1.00 79.06 394 PHE A O 1
ATOM 3173 N N . THR A 1 395 ? -51.419 5.418 -8.813 1.00 75.31 395 THR A N 1
ATOM 3174 C CA . THR A 1 395 ? -50.451 4.789 -9.718 1.00 75.31 395 THR A CA 1
ATOM 3175 C C . THR A 1 395 ? -50.289 5.610 -10.997 1.00 75.31 395 THR A C 1
ATOM 3177 O O . THR A 1 395 ? -49.160 5.886 -11.408 1.00 75.31 395 THR A O 1
ATOM 3180 N N . GLN A 1 396 ? -51.394 6.046 -11.603 1.00 81.88 396 GLN A N 1
ATOM 3181 C CA . GLN A 1 396 ? -51.387 6.867 -12.814 1.00 81.88 396 GLN A CA 1
ATOM 3182 C C . GLN A 1 396 ? -50.730 8.232 -12.583 1.00 81.88 396 GLN A C 1
ATOM 3184 O O . GLN A 1 396 ? -49.908 8.663 -13.394 1.00 81.88 396 GLN A O 1
ATOM 3189 N N . GLU A 1 397 ? -51.012 8.888 -11.454 1.00 82.31 397 GLU A N 1
ATOM 3190 C CA . GLU A 1 397 ? -50.396 10.169 -11.095 1.00 82.31 397 GLU A CA 1
ATOM 3191 C C . GLU A 1 397 ? -48.887 10.028 -10.843 1.00 82.31 397 GLU A C 1
ATOM 3193 O O . GLU A 1 397 ? -48.088 10.818 -11.358 1.00 82.31 397 GLU A O 1
ATOM 3198 N N . TYR A 1 398 ? -48.479 8.994 -10.100 1.00 75.00 398 TYR A N 1
ATOM 3199 C CA . TYR A 1 398 ? -47.077 8.765 -9.754 1.00 75.00 398 TYR A CA 1
ATOM 3200 C C . TYR A 1 398 ? -46.221 8.416 -10.979 1.00 75.00 398 TYR A C 1
ATOM 3202 O O . TYR A 1 398 ? -45.122 8.950 -11.146 1.00 75.00 398 TYR A O 1
ATOM 3210 N N . TRP A 1 399 ? -46.723 7.538 -11.852 1.00 77.12 399 TRP A N 1
ATOM 3211 C CA . TRP A 1 399 ? -45.997 7.068 -13.037 1.00 77.12 399 TRP A CA 1
ATOM 3212 C C . TRP A 1 399 ? -46.271 7.894 -14.299 1.00 77.12 399 TRP A C 1
ATOM 3214 O O . TRP A 1 399 ? -45.622 7.662 -15.320 1.00 77.12 399 TRP A O 1
ATOM 3224 N N . LYS A 1 400 ? -47.180 8.878 -14.233 1.00 78.56 400 LYS A N 1
ATOM 3225 C CA . LYS A 1 400 ? -47.644 9.693 -15.371 1.00 78.56 400 LYS A CA 1
ATOM 3226 C C . LYS A 1 400 ? -48.076 8.837 -16.565 1.00 78.56 400 LYS A C 1
ATOM 3228 O O . LYS A 1 400 ? -47.689 9.105 -17.704 1.00 78.56 400 LYS A O 1
ATOM 3233 N N . CYS A 1 401 ? -48.845 7.790 -16.288 1.00 80.44 401 CYS A N 1
ATOM 3234 C CA . CYS A 1 401 ? -49.409 6.888 -17.287 1.00 80.44 401 CYS A CA 1
ATOM 3235 C C . CYS A 1 401 ? -50.940 6.876 -17.207 1.00 80.44 401 CYS A C 1
ATOM 3237 O O . CYS A 1 401 ? -51.511 7.274 -16.196 1.00 80.44 401 CYS A O 1
ATOM 3239 N N . TRP A 1 402 ? -51.593 6.412 -18.273 1.00 79.88 402 TRP A N 1
ATOM 3240 C CA . TRP A 1 402 ? -53.049 6.274 -18.353 1.00 79.88 402 TRP A CA 1
ATOM 3241 C C . TRP A 1 402 ? -53.395 4.936 -19.000 1.00 79.88 402 TRP A C 1
ATOM 3243 O O . TRP A 1 402 ? -52.772 4.575 -20.001 1.00 79.88 402 TRP A O 1
ATOM 3253 N N . GLY A 1 403 ? -54.362 4.227 -18.415 1.00 73.50 403 GLY A N 1
ATOM 3254 C CA . GLY A 1 403 ? -54.811 2.918 -18.892 1.00 73.50 403 GLY A CA 1
ATOM 3255 C C . GLY A 1 403 ? -53.765 1.803 -18.767 1.00 73.50 403 GLY A C 1
ATOM 3256 O O . GLY A 1 403 ? -52.739 1.956 -18.098 1.00 73.50 403 GLY A O 1
ATOM 3257 N N . ALA A 1 404 ? -54.036 0.656 -19.394 1.00 69.62 404 ALA A N 1
ATOM 3258 C CA . ALA A 1 404 ? -53.111 -0.482 -19.434 1.00 69.62 404 ALA A CA 1
ATOM 3259 C C . ALA A 1 404 ? -52.069 -0.331 -20.555 1.00 69.62 404 ALA A C 1
ATOM 3261 O O . ALA A 1 404 ? -50.905 -0.706 -20.405 1.00 69.62 404 ALA A O 1
ATOM 3262 N N . LEU A 1 405 ? -52.513 0.208 -21.687 1.00 67.38 405 LEU A N 1
ATOM 3263 C CA . LEU A 1 405 ? -51.800 0.403 -22.943 1.00 67.38 405 LEU A CA 1
ATOM 3264 C C . LEU A 1 405 ? -51.872 1.867 -23.407 1.00 67.38 405 LEU A C 1
ATOM 3266 O O . LEU A 1 405 ? -50.966 2.309 -24.118 1.00 67.38 405 LEU A O 1
ATOM 3270 N N . GLY A 1 406 ? -52.894 2.627 -22.997 1.00 70.19 406 GLY A N 1
ATOM 3271 C CA . GLY A 1 406 ? -53.004 4.060 -23.281 1.00 70.19 406 GLY A CA 1
ATOM 3272 C C . GLY A 1 406 ? -54.257 4.716 -22.696 1.00 70.19 406 GLY A C 1
ATOM 3273 O O . GLY A 1 406 ? -55.089 4.063 -22.083 1.00 70.19 406 GLY A O 1
ATOM 3274 N N . ALA A 1 407 ? -54.409 6.024 -22.921 1.00 70.25 407 ALA A N 1
ATOM 3275 C CA . ALA A 1 407 ? -55.521 6.822 -22.385 1.00 70.25 407 ALA A CA 1
ATOM 3276 C C . ALA A 1 407 ? -56.912 6.463 -22.951 1.00 70.25 407 ALA A C 1
ATOM 3278 O O . ALA A 1 407 ? -57.907 7.019 -22.494 1.00 70.25 407 ALA A O 1
ATOM 3279 N N . ASP A 1 408 ? -56.957 5.580 -23.951 1.00 71.81 408 ASP A N 1
ATOM 3280 C CA . ASP A 1 408 ? -58.183 5.106 -24.595 1.00 71.81 408 ASP A CA 1
ATOM 3281 C C . ASP A 1 408 ? -58.745 3.819 -23.947 1.00 71.81 408 ASP A C 1
ATOM 3283 O O . ASP A 1 408 ? -59.828 3.379 -24.343 1.00 71.81 408 ASP A O 1
ATOM 3287 N N . ASP A 1 409 ? -58.020 3.216 -22.989 1.00 61.47 409 ASP A N 1
ATOM 3288 C CA . ASP A 1 409 ? -58.497 2.105 -22.140 1.00 61.47 409 ASP A CA 1
ATOM 3289 C C . ASP A 1 409 ? -59.358 2.615 -20.977 1.00 61.47 409 ASP A C 1
ATOM 3291 O O . ASP A 1 409 ? -60.376 1.946 -20.669 1.00 61.47 409 ASP A O 1
#

InterPro domains:
  IPR008901 Alkaline ceramidase [PF05875] (15-263)
  IPR008901 Alkaline ceramidase [PTHR46139] (8-271)
  IPR018499 Tetraspanin/Peripherin [PF00335] (277-406)
  IPR018503 Tetraspanin, conserved site [PS00421] (317-339)

pLDDT: mean 84.24, std 13.92, range [43.22, 98.0]

Radius of gyration: 31.67 Å; chains: 1; bounding box: 97×49×56 Å